Protein 5C9F (pdb70)

Secondary structure (DSSP, 8-state):
-EEEEEEEEEEEEEPPTTS--EEEEEETTEEEEEEE-TT--SEEE-HHHHHHTT--TTTS---EEEEETTEEEEEEEEEEEEEEESEEEEEEEEEEESS--SSEEE-HHHHTTSSEEEEETTEEEEEEEEE-/-EEEEEEEEEEEEEPPTTS--EEEEEETTEEEEEEE-TT-SSEEE-HHHHHHTT--TTT---B---EEEEEEEEEEESEEEEEEEEEEESS--SSEEE-HHHHTTSSEEEE-SSEEEEEEEEE-/-EEEEEEEEEEEEEPPTTS--EEEEEETTEEEEEEE-TT-SSEEE-HHHHHHTT--TTT----EE--SSSSS-EEEEEEEEEEEESEEEEEEEEEE-SS--SSEEE-HHHHTTSSEEEEETTEEEEEEEEE-/-EEEEEEEEEEEEEPPTTS--EEEEEETTEEEEEEE-TT-SSEEE-HHHHHHTT--TTTS--B----EEEEEEEEEEESEEEEEEEEEEESS--SSEEE-HHHHTTSSEEEEETTEEEEEEEEE--

Organism: Rickettsia conorii (strain ATCC VR-613 / Malish 7) (NCBI:txid272944)

CATH classification: 2.40.70.10

Sequence (514 aa):
MYKWSTEVGEIIIARNRDGHFYINAFVNNVKIKFMVDTGASDIALTKEDAQKLGFDLTKLKYTRTYLTANGENKAAPITLNSVVIGKEFKNIKGHVGLGDLDISLLGMSLLERFKGFRIDKDLLILNYAAALMYKWSTEVGEIIIARNRDGHFYINAFVNNVKIKFMVDTGASDIALTKEDAQKLLGFDLLTKLKYTRNKAAPITLNSVVIGKEFKNIKGHVGLGDLDISLLGMSLLERFKGFRIDKDLLILNYAAALMYKWSTEVGEIIIARNRDGHFYINAFVNNVKIKFMVDTGASDIALTKEDAQKLGFDLTKLKYTRTYLTANGENKAAPITLNSVVIGKEFKNIKGHVGLGDLDISLLGMSLLERFKGFRIDKDLLILNYAAALMYKWSTEVGEIIIARNNRDGHFYINAFVNNVKIIKFMVDTGASDIALTKEDAQKLLGFDLTKLKYTRTNKAAPITLNSVVIGKEFKNIKGHVGLGDLDISLLGMSLLERFKGFRIDKDLLILNYAAALE

Nearest PDB structures (foldseek):
  5c9f-assembly1_B  TM=1.008E+00  e=4.333E-25  Rickettsia conorii
  5c9f-assembly1_D  TM=9.828E-01  e=2.143E-23  Rickettsia conorii
  5c9f-assembly1_C  TM=9.920E-01  e=4.624E-23  Rickettsia conorii
  5c9b-assembly1_B  TM=9.629E-01  e=4.671E-21  Rickettsia conorii
  5c9b-assembly1_C  TM=9.470E-01  e=3.962E-21  Rickettsia conorii

Radius of gyration: 28.92 Å; Cα contacts (8 Å, |Δi|>4): 1247; chains: 4; bounding box: 81×63×63 Å

Foldseek 3Di:
DDDWDKDKDKDKFFADPVRWTWAWKQFVNRTFIATEDQPDAFKEAEPVVCVVVVHDVVPFDQPDWDQDPVGIFTWGKDWTQWIDDPHIDGRGIYIYTPHPDDGMHHYDNVQVVFPDWDDDDRMTMTIHMGID/DDDWDKDKDKDKFFADPVRWTKAWKQFVNRTFIATEDQPDAFKEDEPVVCVVVVDDPVPFDQDDVTWGKDWTQWIDDPHIDGGTIYTYHPPGDPGIYHYDNVQVVFPDWDCDPSMTMTIHMGID/DDDWDKDKDKDKFFADPVRWTKDWKQFVNRTFIAIEDQPDAFKEAAPVVCVVVVDDQVPFDFDAFDDPDPDQGGWGKDWTQWIDDPHIDGGGIYTYGDHPDPGMYHYDNVQVPFPDWDDDPRMTMTIHMGID/DDDWDKDKDKDKFFADPVRWTWDWKQFCNRTFIAIEDQPDAFKEDEPVVCVVNPDDVVPFDWDVVVTKGKDWTQWIDDPHIDGGTIYIYDPDGDPGMYHYDNVQVPFPDWDDDPGMTMGIHMGIDD

B-factor: mean 50.87, std 22.2, range [16.82, 189.25]

Solvent-accessible surface area: 26733 Å² total; per-residue (Å²): 118,21,102,34,6,0,38,7,2,6,6,4,6,63,88,64,251,80,34,82,9,35,1,42,0,100,0,49,139,45,115,2,106,0,34,15,44,76,76,20,63,8,2,8,0,13,83,128,20,0,103,110,25,65,50,66,33,124,163,33,154,42,89,100,49,46,148,79,111,125,28,127,44,90,2,1,59,14,75,0,93,18,0,50,6,21,48,90,10,115,94,5,125,0,18,0,16,102,50,83,58,150,40,0,23,0,0,49,52,2,0,120,130,12,58,5,58,131,71,40,178,86,14,0,1,0,5,2,4,20,55,174,123,26,108,37,8,3,34,8,3,5,1,3,7,53,82,62,248,77,37,80,10,34,1,48,0,102,0,42,139,49,121,3,111,0,40,14,45,78,76,19,70,22,1,5,0,14,67,111,16,0,101,112,26,66,56,66,49,125,163,27,149,66,59,233,178,99,16,0,70,15,77,0,94,18,0,48,3,17,49,91,10,117,95,7,140,1,51,0,15,74,49,144,56,139,53,0,25,0,0,45,52,3,0,117,134,11,64,6,58,120,68,68,84,84,5,0,0,0,6,3,5,18,47,136,119,21,102,29,4,4,33,11,2,4,7,4,8,64,113,62,232,79,42,74,18,39,0,42,0,101,0,45,140,48,122,2,109,0,36,13,44,80,75,18,60,5,1,6,0,9,75,108,14,0,105,112,26,66,52,68,31,125,164,33,153,62,86,64,90,57,67,153,58,148,70,87,32,81,0,0,51,12,73,0,94,18,0,49,5,21,47,89,10,114,92,4,127,0,12,0,3,52,38,104,53,146,40,0,29,0,0,47,48,2,0,122,125,10,68,5,46,122,70,56,169,72,13,0,0,0,4,2,3,18,49,169,123,17,103,42,8,2,28,8,3,4,5,1,6,43,83,62,234,79,36,79,8,35,1,41,0,102,0,44,140,44,125,3,108,0,34,13,46,76,75,19,72,23,1,8,1,17,66,114,19,0,101,114,24,64,49,66,32,124,164,32,161,40,86,204,151,156,115,18,0,80,12,75,0,94,17,0,50,4,21,50,90,12,116,94,6,139,0,54,0,22,87,41,140,57,137,43,0,25,0,0,46,51,2,0,118,132,11,68,8,59,134,64,40,143,81,13,0,0,0,1,1,2,16,47,70,227

Structure (mmCIF, N/CA/C/O backbone):
data_5C9F
#
_entry.id   5C9F
#
_cell.length_a   50.102
_cell.length_b   94.153
_cell.length_c   118.636
_cell.angle_alpha   90.00
_cell.angle_beta   90.00
_cell.angle_gamma   90.00
#
_symmetry.space_group_name_H-M   'P 21 21 21'
#
loop_
_entity.id
_entity.type
_entity.pdbx_description
1 polymer 'ApRick protease'
2 non-polymer 'CHLORIDE ION'
3 non-polymer 'SODIUM ION'
4 water water
#
loop_
_atom_site.group_PDB
_atom_site.id
_atom_site.type_symbol
_atom_site.label_atom_id
_atom_site.label_alt_id
_atom_site.label_comp_id
_atom_site.label_asym_id
_atom_site.label_entity_id
_atom_site.label_seq_id
_atom_site.pdbx_PDB_ins_code
_atom_site.Cartn_x
_atom_site.Cartn_y
_atom_site.Cartn_z
_atom_site.occupancy
_atom_site.B_iso_or_equiv
_atom_site.auth_seq_id
_atom_site.auth_comp_id
_atom_site.auth_asym_id
_atom_site.auth_atom_id
_atom_site.pdbx_PDB_model_num
ATOM 1 N N . MET A 1 1 ? 3.208 24.740 26.247 1.00 73.42 104 MET A N 1
ATOM 2 C CA . MET A 1 1 ? 2.976 23.439 25.586 1.00 66.62 104 MET A CA 1
ATOM 3 C C . MET A 1 1 ? 4.259 22.795 25.121 1.00 58.11 104 MET A C 1
ATOM 4 O O . MET A 1 1 ? 5.108 23.444 24.523 1.00 71.38 104 MET A O 1
ATOM 9 N N . TYR A 1 2 ? 4.311 21.478 25.254 1.00 59.36 105 TYR A N 1
ATOM 10 C CA . TYR A 1 2 ? 5.249 20.697 24.528 1.00 56.28 105 TYR A CA 1
ATOM 11 C C . TYR A 1 2 ? 4.512 19.896 23.466 1.00 48.23 105 TYR A C 1
ATOM 12 O O . TYR A 1 2 ? 3.480 19.291 23.702 1.00 48.55 105 TYR A O 1
ATOM 21 N N . LYS A 1 3 ? 5.112 19.848 22.290 1.00 53.03 106 LYS A N 1
ATOM 22 C CA . LYS A 1 3 ? 4.619 19.036 21.191 1.00 50.90 106 LYS A CA 1
ATOM 23 C C . LYS A 1 3 ? 5.778 18.307 20.538 1.00 56.08 106 LYS A C 1
ATOM 24 O O . LYS A 1 3 ? 6.827 18.887 20.261 1.00 58.13 106 LYS A O 1
ATOM 30 N N . TRP A 1 4 ? 5.566 17.034 20.255 1.00 47.64 107 TRP A N 1
ATOM 31 C CA . TRP A 1 4 ? 6.572 16.235 19.628 1.00 52.64 107 TRP A CA 1
ATOM 32 C C . TRP A 1 4 ? 5.850 15.242 18.732 1.00 47.72 107 TRP A C 1
ATOM 33 O O . TRP A 1 4 ? 4.780 14.769 19.066 1.00 52.88 107 TRP A O 1
ATOM 44 N N . SER A 1 5 ? 6.369 15.001 17.546 1.00 42.53 108 SER A N 1
ATOM 45 C CA . SER A 1 5 ? 5.783 13.956 16.700 1.00 43.70 108 SER A CA 1
ATOM 46 C C . SER A 1 5 ? 6.811 13.223 15.860 1.00 44.05 108 SER A C 1
ATOM 47 O O . SER A 1 5 ? 7.843 13.780 15.496 1.00 45.84 108 SER A O 1
ATOM 50 N N . THR A 1 6 ? 6.471 11.974 15.540 1.00 39.54 109 THR A N 1
ATOM 51 C CA . THR A 1 6 ? 7.279 11.066 14.727 1.00 50.19 109 THR A CA 1
ATOM 52 C C . THR A 1 6 ? 6.440 10.558 13.556 1.00 41.54 109 THR A C 1
ATOM 53 O O . THR A 1 6 ? 5.286 10.115 13.762 1.00 44.00 109 THR A O 1
ATOM 57 N N . GLU A 1 7 ? 7.002 10.546 12.367 1.00 43.60 110 GLU A N 1
ATOM 58 C CA . GLU A 1 7 ? 6.410 9.821 11.238 1.00 37.41 110 GLU A CA 1
ATOM 59 C C . GLU A 1 7 ? 6.872 8.351 11.224 1.00 46.74 110 GLU A C 1
ATOM 60 O O . GLU A 1 7 ? 8.076 8.085 11.141 1.00 42.32 110 GLU A O 1
ATOM 66 N N . VAL A 1 8 ? 5.932 7.404 11.337 1.00 32.74 111 VAL A N 1
ATOM 67 C CA . VAL A 1 8 ? 6.235 5.951 11.352 1.00 38.49 111 VAL A CA 1
ATOM 68 C C . VAL A 1 8 ? 5.693 5.437 10.048 1.00 30.85 111 VAL A C 1
ATOM 69 O O . VAL A 1 8 ? 4.512 5.607 9.742 1.00 37.41 111 VAL A O 1
ATOM 73 N N . GLY A 1 9 ? 6.560 4.876 9.246 1.00 37.63 112 GLY A N 1
ATOM 74 C CA . GLY A 1 9 ? 6.181 4.562 7.859 1.00 50.88 112 GLY A CA 1
ATOM 75 C C . GLY A 1 9 ? 6.668 3.212 7.390 1.00 50.70 112 GLY A C 1
ATOM 76 O O . GLY A 1 9 ? 7.504 2.590 8.056 1.00 28.46 112 GLY A O 1
ATOM 77 N N . GLU A 1 10 ? 6.078 2.737 6.291 1.00 40.45 113 GLU A N 1
ATOM 78 C CA . GLU A 1 10 ? 6.486 1.517 5.662 1.00 37.94 113 GLU A CA 1
ATOM 79 C C . GLU A 1 10 ? 6.527 1.658 4.151 1.00 35.18 113 GLU A C 1
ATOM 80 O O . GLU A 1 10 ? 5.728 2.411 3.555 1.00 38.29 113 GLU A O 1
ATOM 86 N N . ILE A 1 11 ? 7.473 0.938 3.552 1.00 35.80 114 ILE A N 1
ATOM 87 C CA . ILE A 1 11 ? 7.553 0.777 2.117 1.00 29.21 114 ILE A CA 1
ATOM 88 C C . ILE A 1 11 ? 7.492 -0.718 1.833 1.00 35.97 114 ILE A C 1
ATOM 89 O O . ILE A 1 11 ? 8.226 -1.493 2.414 1.00 32.77 114 ILE A O 1
ATOM 94 N N . ILE A 1 12 ? 6.633 -1.091 0.892 1.00 28.11 115 ILE A N 1
ATOM 95 C CA . ILE A 1 12 ? 6.474 -2.482 0.484 1.00 29.57 115 ILE A CA 1
ATOM 96 C C . ILE A 1 12 ? 6.723 -2.580 -1.013 1.00 35.99 115 ILE A C 1
ATOM 97 O O . ILE A 1 12 ? 6.176 -1.798 -1.802 1.00 31.34 115 ILE A O 1
ATOM 102 N N . ILE A 1 13 ? 7.608 -3.487 -1.389 1.00 34.20 116 ILE A N 1
ATOM 103 C CA . ILE A 1 13 ? 8.042 -3.633 -2.764 1.00 30.73 116 ILE A CA 1
ATOM 104 C C . ILE A 1 13 ? 7.873 -5.052 -3.182 1.00 28.41 116 ILE A C 1
ATOM 105 O O . ILE A 1 13 ? 8.355 -5.956 -2.481 1.00 34.88 116 ILE A O 1
ATOM 110 N N . ALA A 1 14 ? 7.219 -5.255 -4.341 1.00 33.08 117 ALA A N 1
ATOM 111 C CA . ALA A 1 14 ? 7.027 -6.591 -4.863 1.00 37.83 117 ALA A CA 1
ATOM 112 C C . ALA A 1 14 ? 8.251 -6.983 -5.698 1.00 34.66 117 ALA A C 1
ATOM 113 O O . ALA A 1 14 ? 8.820 -6.167 -6.417 1.00 32.82 117 ALA A O 1
ATOM 115 N N . ARG A 1 15 ? 8.656 -8.238 -5.568 1.00 32.87 118 ARG A N 1
ATOM 116 C CA . ARG A 1 15 ? 9.785 -8.749 -6.291 1.00 30.73 118 ARG A CA 1
ATOM 117 C C . ARG A 1 15 ? 9.490 -8.613 -7.807 1.00 34.43 118 ARG A C 1
ATOM 118 O O . ARG A 1 15 ? 8.426 -8.851 -8.214 1.00 32.11 118 ARG A O 1
ATOM 126 N N . ASN A 1 16 ? 10.458 -8.138 -8.566 1.00 30.13 119 ASN A N 1
ATOM 127 C CA . ASN A 1 16 ? 10.338 -8.049 -9.992 1.00 36.09 119 ASN A CA 1
ATOM 128 C C . ASN A 1 16 ? 10.297 -9.494 -10.571 1.00 33.74 119 ASN A C 1
ATOM 129 O O . ASN A 1 16 ? 10.830 -10.410 -9.972 1.00 28.71 119 ASN A O 1
ATOM 134 N N . ARG A 1 17 ? 9.681 -9.668 -11.733 1.00 37.24 120 ARG A N 1
ATOM 135 C CA . ARG A 1 17 ? 9.618 -11.001 -12.379 1.00 37.51 120 ARG A CA 1
ATOM 136 C C . ARG A 1 17 ? 11.035 -11.501 -12.677 1.00 39.71 120 ARG A C 1
ATOM 137 O O . ARG A 1 17 ? 11.243 -12.717 -12.773 1.00 40.38 120 ARG A O 1
ATOM 145 N N . ASP A 1 18 ? 12.006 -10.591 -12.762 1.00 36.78 121 ASP A N 1
ATOM 146 C CA . ASP A 1 18 ? 13.413 -10.990 -12.967 1.00 34.02 121 ASP A CA 1
ATOM 147 C C . ASP A 1 18 ? 14.119 -11.520 -11.677 1.00 41.35 121 ASP A C 1
ATOM 148 O O . ASP A 1 18 ? 15.275 -11.868 -11.718 1.00 39.87 121 ASP A O 1
ATOM 153 N N . GLY A 1 19 ? 13.392 -11.620 -10.575 1.00 30.10 122 GLY A N 1
ATOM 154 C CA . GLY A 1 19 ? 13.893 -12.183 -9.324 1.00 34.88 122 GLY A CA 1
ATOM 155 C C . GLY A 1 19 ? 14.482 -11.189 -8.341 1.00 39.30 122 GLY A C 1
ATOM 156 O O . GLY A 1 19 ? 14.753 -11.574 -7.209 1.00 35.41 122 GLY A O 1
ATOM 157 N N . HIS A 1 20 ? 14.626 -9.915 -8.750 1.00 32.69 123 HIS A N 1
ATOM 158 C CA . HIS A 1 20 ? 15.241 -8.864 -7.931 1.00 30.71 123 HIS A CA 1
ATOM 159 C C . HIS A 1 20 ? 14.237 -7.860 -7.383 1.00 34.11 123 HIS A C 1
ATOM 160 O O . HIS A 1 20 ? 13.127 -7.773 -7.849 1.00 30.37 123 HIS A O 1
ATOM 167 N N . PHE A 1 21 ? 14.614 -7.206 -6.284 1.00 26.79 124 PHE A N 1
ATOM 168 C CA . PHE A 1 21 ? 13.869 -6.119 -5.776 1.00 26.42 124 PHE A CA 1
ATOM 169 C C . PHE A 1 21 ? 14.520 -4.822 -6.210 1.00 27.10 124 PHE A C 1
ATOM 170 O O . PHE A 1 21 ? 15.777 -4.672 -6.125 1.00 28.88 124 PHE A O 1
ATOM 178 N N . TYR A 1 22 ? 13.698 -3.885 -6.684 1.00 30.32 125 TYR A N 1
ATOM 179 C CA . TYR A 1 22 ? 14.183 -2.570 -7.030 1.00 23.79 125 TYR A CA 1
ATOM 180 C C . TYR A 1 22 ? 13.503 -1.527 -6.179 1.00 36.25 125 TYR A C 1
ATOM 181 O O . TYR A 1 22 ? 12.335 -1.658 -5.842 1.00 29.07 125 TYR A O 1
ATOM 190 N N . ILE A 1 23 ? 14.240 -0.452 -5.891 1.00 29.84 126 ILE A N 1
ATOM 191 C CA . ILE A 1 23 ? 13.713 0.667 -5.111 1.00 29.24 126 ILE A CA 1
ATOM 192 C C . ILE A 1 23 ? 14.199 1.988 -5.697 1.00 26.09 126 ILE A C 1
ATOM 193 O O . ILE A 1 23 ? 15.361 2.119 -6.038 1.00 26.93 126 ILE A O 1
ATOM 198 N N . ASN A 1 24 ? 13.275 2.914 -5.842 1.00 25.42 127 ASN A N 1
ATOM 199 C CA . ASN A 1 24 ? 13.560 4.274 -6.305 1.00 31.05 127 ASN A CA 1
ATOM 200 C C . ASN A 1 24 ? 13.817 5.129 -5.069 1.00 32.87 127 ASN A C 1
ATOM 201 O O . ASN A 1 24 ? 13.085 5.063 -4.084 1.00 41.87 127 ASN A O 1
ATOM 206 N N . ALA A 1 25 ? 14.941 5.798 -5.077 1.00 30.83 128 ALA A N 1
ATOM 207 C CA . ALA A 1 25 ? 15.287 6.680 -4.017 1.00 35.89 128 ALA A CA 1
ATOM 208 C C . ALA A 1 25 ? 15.514 8.054 -4.622 1.00 32.98 128 ALA A C 1
ATOM 209 O O . ALA A 1 25 ? 15.889 8.166 -5.774 1.00 35.64 128 ALA A O 1
ATOM 211 N N . PHE A 1 26 ? 15.407 9.079 -3.807 1.00 28.30 129 PHE A N 1
ATOM 212 C CA . PHE A 1 26 ? 15.827 10.387 -4.179 1.00 26.35 129 PHE A CA 1
ATOM 213 C C . PHE A 1 26 ? 17.151 10.709 -3.525 1.00 31.91 129 PHE A C 1
ATOM 214 O O . PHE A 1 26 ? 17.267 10.775 -2.299 1.00 31.69 129 PHE A O 1
ATOM 222 N N . VAL A 1 27 ? 18.169 10.825 -4.367 1.00 31.08 130 VAL A N 1
ATOM 223 C CA . VAL A 1 27 ? 19.583 11.043 -3.911 1.00 26.61 130 VAL A CA 1
ATOM 224 C C . VAL A 1 27 ? 19.915 12.474 -4.313 1.00 31.32 130 VAL A C 1
ATOM 225 O O . VAL A 1 27 ? 19.909 12.795 -5.504 1.00 29.23 130 VAL A O 1
ATOM 229 N N . ASN A 1 28 ? 20.144 13.332 -3.304 1.00 29.53 131 ASN A N 1
ATOM 230 C CA . ASN A 1 28 ? 20.375 14.748 -3.521 1.00 44.88 131 ASN A CA 1
ATOM 231 C C . ASN A 1 28 ? 19.317 15.323 -4.458 1.00 35.27 131 ASN A C 1
ATOM 232 O O . ASN A 1 28 ? 19.629 15.963 -5.450 1.00 33.08 131 ASN A O 1
ATOM 237 N N . ASN A 1 29 ? 18.068 14.987 -4.173 1.00 33.28 132 ASN A N 1
ATOM 238 C CA . ASN A 1 29 ? 16.925 15.513 -4.927 1.00 38.98 132 ASN A CA 1
ATOM 239 C C . ASN A 1 29 ? 16.699 14.820 -6.283 1.00 36.36 132 ASN A C 1
ATOM 240 O O . ASN A 1 29 ? 15.832 15.211 -6.987 1.00 31.42 132 ASN A O 1
ATOM 245 N N . VAL A 1 30 ? 17.460 13.789 -6.648 1.00 32.27 133 VAL A N 1
ATOM 246 C CA . VAL A 1 30 ? 17.365 13.142 -7.955 1.00 27.95 133 VAL A CA 1
ATOM 247 C C . VAL A 1 30 ? 16.898 11.695 -7.801 1.00 34.68 133 VAL A C 1
ATOM 248 O O . VAL A 1 30 ? 17.467 10.923 -7.046 1.00 32.54 133 VAL A O 1
ATOM 252 N N . LYS A 1 31 ? 15.904 11.326 -8.576 1.00 29.77 134 LYS A N 1
ATOM 253 C CA . LYS A 1 31 ? 15.400 9.969 -8.551 1.00 33.14 134 LYS A CA 1
ATOM 254 C C . LYS A 1 31 ? 16.416 9.022 -9.124 1.00 36.79 134 LYS A C 1
ATOM 255 O O . LYS A 1 31 ? 16.875 9.208 -10.279 1.00 32.14 134 LYS A O 1
ATOM 261 N N . ILE A 1 32 ? 16.794 8.008 -8.331 1.00 28.29 135 ILE A N 1
ATOM 262 C CA . ILE A 1 32 ? 17.727 6.985 -8.789 1.00 34.10 135 ILE A CA 1
ATOM 263 C C . ILE A 1 32 ? 17.067 5.652 -8.526 1.00 39.77 135 ILE A C 1
ATOM 264 O O . ILE A 1 32 ? 16.512 5.435 -7.465 1.00 29.05 135 ILE A O 1
ATOM 269 N N . LYS A 1 33 ? 17.197 4.732 -9.475 1.00 36.00 136 LYS A N 1
ATOM 270 C CA . LYS A 1 33 ? 16.722 3.379 -9.331 1.00 34.62 136 LYS A CA 1
ATOM 271 C C . LYS A 1 33 ? 17.832 2.473 -8.852 1.00 36.51 136 LYS A C 1
ATOM 272 O O . LYS A 1 33 ? 18.884 2.395 -9.451 1.00 35.21 136 LYS A O 1
ATOM 278 N N . PHE A 1 34 ? 17.601 1.805 -7.733 1.00 32.17 137 PHE A N 1
ATOM 279 C CA . PHE A 1 34 ? 18.556 0.852 -7.176 1.00 29.36 137 PHE A CA 1
ATOM 280 C C . PHE A 1 34 ? 18.023 -0.539 -7.215 1.00 29.55 137 PHE A C 1
ATOM 281 O O . PHE A 1 34 ? 16.802 -0.760 -7.068 1.00 32.75 137 PHE A O 1
ATOM 289 N N . MET A 1 35 ? 18.917 -1.492 -7.424 1.00 27.38 138 MET A N 1
ATOM 290 C CA . MET A 1 35 ? 18.646 -2.876 -7.136 1.00 34.07 138 MET A CA 1
ATOM 291 C C . MET A 1 35 ? 19.117 -3.171 -5.712 1.00 30.82 138 MET A C 1
ATOM 292 O O . MET A 1 35 ? 20.228 -2.795 -5.338 1.00 31.46 138 MET A O 1
ATOM 297 N N . VAL A 1 36 ? 18.263 -3.805 -4.922 1.00 28.42 139 VAL A N 1
ATOM 298 C CA . VAL A 1 36 ? 18.656 -4.279 -3.570 1.00 31.24 139 VAL A CA 1
ATOM 299 C C . VAL A 1 36 ? 19.624 -5.478 -3.679 1.00 44.65 139 VAL A C 1
ATOM 300 O O . VAL A 1 36 ? 19.389 -6.399 -4.457 1.00 32.06 139 VAL A O 1
ATOM 304 N N . ASP A 1 37 ? 20.762 -5.386 -2.992 1.00 32.93 140 ASP A N 1
ATOM 305 C CA . ASP A 1 37 ? 21.802 -6.443 -2.986 1.00 31.95 140 ASP A CA 1
ATOM 306 C C . ASP A 1 37 ? 22.297 -6.620 -1.562 1.00 40.69 140 ASP A C 1
ATOM 307 O O . ASP A 1 37 ? 23.030 -5.757 -1.060 1.00 33.38 140 ASP A O 1
ATOM 312 N N . THR A 1 38 ? 21.807 -7.661 -0.871 1.00 33.64 141 THR A N 1
ATOM 313 C CA . THR A 1 38 ? 22.177 -7.995 0.527 1.00 39.88 141 THR A CA 1
ATOM 314 C C . THR A 1 38 ? 23.649 -8.440 0.635 1.00 34.61 141 THR A C 1
ATOM 315 O O . THR A 1 38 ? 24.182 -8.405 1.708 1.00 39.56 141 THR A O 1
ATOM 319 N N . GLY A 1 39 ? 24.246 -8.809 -0.499 1.00 30.05 142 GLY A N 1
ATOM 320 C CA . GLY A 1 39 ? 25.647 -9.068 -0.684 1.00 35.91 142 GLY A CA 1
ATOM 321 C C . GLY A 1 39 ? 26.524 -7.888 -1.049 1.00 36.20 142 GLY A C 1
ATOM 322 O O . GLY A 1 39 ? 27.686 -8.086 -1.300 1.00 36.06 142 GLY A O 1
ATOM 323 N N . ALA A 1 40 ? 25.966 -6.673 -1.080 1.00 34.79 143 ALA A N 1
ATOM 324 C CA . ALA A 1 40 ? 26.725 -5.407 -1.064 1.00 38.19 143 ALA A CA 1
ATOM 325 C C . ALA A 1 40 ? 26.777 -4.722 0.314 1.00 40.46 143 ALA A C 1
ATOM 326 O O . ALA A 1 40 ? 25.889 -4.891 1.156 1.00 33.55 143 ALA A O 1
ATOM 328 N N . SER A 1 41 ? 27.788 -3.881 0.516 1.00 30.35 144 SER A N 1
ATOM 329 C CA . SER A 1 41 ? 27.885 -3.131 1.752 1.00 28.31 144 SER A CA 1
ATOM 330 C C . SER A 1 41 ? 27.396 -1.707 1.486 1.00 33.42 144 SER A C 1
ATOM 331 O O . SER A 1 41 ? 26.224 -1.386 1.741 1.00 33.85 144 SER A O 1
ATOM 334 N N . ASP A 1 42 ? 28.291 -0.859 0.968 1.00 32.72 145 ASP A N 1
ATOM 335 C CA . ASP A 1 42 ? 27.930 0.549 0.669 1.00 32.09 145 ASP A CA 1
ATOM 336 C C . ASP A 1 42 ? 27.234 0.590 -0.658 1.00 31.35 145 ASP A C 1
ATOM 337 O O . ASP A 1 42 ? 27.130 -0.455 -1.379 1.00 34.40 145 ASP A O 1
ATOM 342 N N . ILE A 1 43 ? 26.645 1.738 -0.961 1.00 23.95 146 ILE A N 1
ATOM 343 C CA . ILE A 1 43 ? 25.994 1.917 -2.253 1.00 28.50 146 ILE A CA 1
ATOM 344 C C . ILE A 1 43 ? 26.993 1.855 -3.377 1.00 37.96 146 ILE A C 1
ATOM 345 O O . ILE A 1 43 ? 28.116 2.435 -3.284 1.00 30.73 146 ILE A O 1
ATOM 350 N N . ALA A 1 44 ? 26.613 1.154 -4.426 1.00 28.17 147 ALA A N 1
ATOM 351 C CA . ALA A 1 44 ? 27.422 1.131 -5.647 1.00 30.52 147 ALA A CA 1
ATOM 352 C C . ALA A 1 44 ? 26.692 1.871 -6.763 1.00 30.63 147 ALA A C 1
ATOM 353 O O . ALA A 1 44 ? 25.623 1.472 -7.181 1.00 29.63 147 ALA A O 1
ATOM 355 N N . LEU A 1 45 ? 27.242 2.980 -7.215 1.00 30.26 148 LEU A N 1
ATOM 356 C CA . LEU A 1 45 ? 26.602 3.758 -8.252 1.00 30.12 148 LEU A CA 1
ATOM 357 C C . LEU A 1 45 ? 27.204 3.448 -9.619 1.00 38.83 148 LEU A C 1
ATOM 358 O O . LEU A 1 45 ? 28.418 3.392 -9.767 1.00 35.84 148 LEU A O 1
ATOM 363 N N . THR A 1 46 ? 26.361 3.360 -10.627 1.00 33.62 149 THR A N 1
ATOM 364 C CA . THR A 1 46 ? 26.863 3.278 -11.976 1.00 46.20 149 THR A CA 1
ATOM 365 C C . THR A 1 46 ? 27.544 4.577 -12.304 1.00 35.09 149 THR A C 1
ATOM 366 O O . THR A 1 46 ? 27.246 5.634 -11.748 1.00 27.60 149 THR A O 1
ATOM 370 N N . LYS A 1 47 ? 28.453 4.521 -13.261 1.00 33.77 150 LYS A N 1
ATOM 371 C CA . LYS A 1 47 ? 29.034 5.767 -13.788 1.00 37.91 150 LYS A CA 1
ATOM 372 C C . LYS A 1 47 ? 27.972 6.754 -14.276 1.00 31.18 150 LYS A C 1
ATOM 373 O O . LYS A 1 47 ? 28.026 8.014 -13.987 1.00 36.35 150 LYS A O 1
ATOM 379 N N . GLU A 1 48 ? 26.960 6.265 -14.982 1.00 38.80 151 GLU A N 1
ATOM 380 C CA . GLU A 1 48 ? 25.907 7.173 -15.464 1.00 36.23 151 GLU A CA 1
ATOM 381 C C . GLU A 1 48 ? 25.110 7.843 -14.303 1.00 39.23 151 GLU A C 1
ATOM 382 O O . GLU A 1 48 ? 24.809 9.036 -14.359 1.00 41.50 151 GLU A O 1
ATOM 388 N N . ASP A 1 49 ? 24.722 7.086 -13.278 1.00 45.78 152 ASP A N 1
ATOM 389 C CA . ASP A 1 49 ? 24.056 7.693 -12.088 1.00 35.25 152 ASP A CA 1
ATOM 390 C C . ASP A 1 49 ? 24.976 8.691 -11.367 1.00 39.91 152 ASP A C 1
ATOM 391 O O . ASP A 1 49 ? 24.516 9.749 -10.936 1.00 34.56 152 ASP A O 1
ATOM 396 N N . ALA A 1 50 ? 26.272 8.374 -11.257 1.00 37.86 153 ALA A N 1
ATOM 397 C CA . ALA A 1 50 ? 27.201 9.311 -10.642 1.00 34.38 153 ALA A CA 1
ATOM 398 C C . ALA A 1 50 ? 27.217 10.618 -11.417 1.00 32.27 153 ALA A C 1
ATOM 399 O O . ALA A 1 50 ? 27.161 11.710 -10.818 1.00 33.10 153 ALA A O 1
ATOM 401 N N . GLN A 1 51 ? 27.216 10.515 -12.752 1.00 30.72 154 GLN A N 1
ATOM 402 C CA . GLN A 1 51 ? 27.183 11.725 -13.591 1.00 34.89 154 GLN A CA 1
ATOM 403 C C . GLN A 1 51 ? 25.838 12.480 -13.473 1.00 32.75 154 GLN A C 1
ATOM 404 O O . GLN A 1 51 ? 25.844 13.696 -13.359 1.00 36.85 154 GLN A O 1
ATOM 410 N N . LYS A 1 52 ? 24.718 11.782 -13.422 1.00 34.57 155 LYS A N 1
ATOM 411 C CA . LYS A 1 52 ? 23.425 12.440 -13.076 1.00 46.48 155 LYS A CA 1
ATOM 412 C C . LYS A 1 52 ? 23.465 13.225 -11.768 1.00 38.15 155 LYS A C 1
ATOM 413 O O . LYS A 1 52 ? 22.797 14.238 -11.647 1.00 37.00 155 LYS A O 1
ATOM 419 N N . LEU A 1 53 ? 24.254 12.734 -10.805 1.00 34.86 156 LEU A N 1
ATOM 420 C CA . LEU A 1 53 ? 24.344 13.376 -9.515 1.00 35.17 156 LEU A CA 1
ATOM 421 C C . LEU A 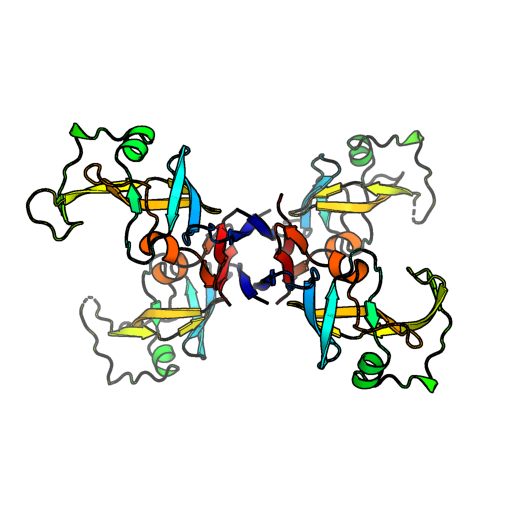1 53 ? 25.433 14.461 -9.502 1.00 33.28 156 LEU A C 1
ATOM 422 O O . LEU A 1 53 ? 25.696 15.077 -8.459 1.00 38.15 156 LEU A O 1
ATOM 427 N N . GLY A 1 54 ? 26.028 14.729 -10.650 1.00 33.53 157 GLY A N 1
ATOM 428 C CA . GLY A 1 54 ? 26.982 15.855 -10.796 1.00 38.81 157 GLY A CA 1
ATOM 429 C C . GLY A 1 54 ? 28.402 15.488 -10.418 1.00 50.98 157 GLY A C 1
ATOM 430 O O . GLY A 1 54 ? 29.221 16.368 -10.297 1.00 41.20 157 GLY A O 1
ATOM 431 N N . PHE A 1 55 ? 28.703 14.203 -10.230 1.00 37.59 158 PHE A N 1
ATOM 432 C CA . PHE A 1 55 ? 30.075 13.804 -9.988 1.00 46.78 158 PHE A CA 1
ATOM 433 C C . PHE A 1 55 ? 30.890 13.906 -11.291 1.00 40.69 158 PHE A C 1
ATOM 434 O O . PHE A 1 55 ? 30.405 13.603 -12.361 1.00 46.76 158 PHE A O 1
ATOM 442 N N . ASP A 1 56 ? 32.083 14.471 -11.194 1.00 41.48 159 ASP A N 1
ATOM 443 C CA . ASP A 1 56 ? 32.993 14.578 -12.341 1.00 42.87 159 ASP A CA 1
ATOM 444 C C . ASP A 1 56 ? 33.888 13.398 -12.259 1.00 39.87 159 ASP A C 1
ATOM 445 O O . ASP A 1 56 ? 34.776 13.336 -11.379 1.00 40.35 159 ASP A O 1
ATOM 450 N N . LEU A 1 57 ? 33.672 12.445 -13.160 1.00 41.74 160 LEU A N 1
ATOM 451 C CA . LEU A 1 57 ? 34.333 11.137 -13.017 1.00 35.70 160 LEU A CA 1
ATOM 452 C C . LEU A 1 57 ? 35.850 11.288 -13.172 1.00 41.34 160 LEU A C 1
ATOM 453 O O . LEU A 1 57 ? 36.579 10.527 -12.578 1.00 36.03 160 LEU A O 1
ATOM 458 N N . THR A 1 58 ? 36.305 12.298 -13.902 1.00 39.93 161 THR A N 1
ATOM 459 C CA . THR A 1 58 ? 37.753 12.529 -14.039 1.00 41.76 161 THR A CA 1
ATOM 460 C C . THR A 1 58 ? 38.424 13.063 -12.760 1.00 49.58 161 THR A C 1
ATOM 461 O O . THR A 1 58 ? 39.633 12.929 -12.622 1.00 50.53 161 THR A O 1
ATOM 465 N N . LYS A 1 59 ? 37.668 13.690 -11.855 1.00 49.57 162 LYS A N 1
ATOM 466 C CA . LYS A 1 59 ? 38.215 14.230 -10.594 1.00 56.00 162 LYS A CA 1
ATOM 467 C C . LYS A 1 59 ? 38.221 13.201 -9.490 1.00 48.82 162 LYS A C 1
ATOM 468 O O . LYS A 1 59 ? 38.941 13.344 -8.511 1.00 62.26 162 LYS A O 1
ATOM 474 N N . LEU A 1 60 ? 37.377 12.194 -9.605 1.00 50.67 163 LEU A N 1
ATOM 475 C CA . LEU A 1 60 ? 37.289 11.163 -8.568 1.00 40.79 163 LEU A CA 1
ATOM 476 C C . LEU A 1 60 ? 38.616 10.430 -8.565 1.00 42.44 163 LEU A C 1
ATOM 477 O O . LEU A 1 60 ? 39.228 10.244 -9.602 1.00 39.70 163 LEU A O 1
ATOM 482 N N . LYS A 1 61 ? 39.071 10.043 -7.405 1.00 38.28 164 LYS A N 1
ATOM 483 C CA . LYS A 1 61 ? 40.264 9.216 -7.338 1.00 53.30 164 LYS A CA 1
ATOM 484 C C . LYS A 1 61 ? 39.794 7.782 -7.020 1.00 41.24 164 LYS A C 1
ATOM 485 O O . LYS A 1 61 ? 39.091 7.547 -6.046 1.00 39.18 164 LYS A O 1
ATOM 491 N N . TYR A 1 62 ? 40.194 6.858 -7.875 1.00 32.08 165 TYR A N 1
ATOM 492 C CA . TYR A 1 62 ? 39.773 5.460 -7.801 1.00 35.66 165 TYR A CA 1
ATOM 493 C C . TYR A 1 62 ? 40.765 4.733 -6.926 1.00 39.44 165 TYR A C 1
ATOM 494 O O . TYR A 1 62 ? 41.570 3.942 -7.371 1.00 42.83 165 TYR A O 1
ATOM 503 N N . THR A 1 63 ? 40.670 5.000 -5.633 1.00 54.18 166 THR A N 1
ATOM 504 C CA . THR A 1 63 ? 41.626 4.467 -4.679 1.00 54.05 166 THR A CA 1
ATOM 505 C C . THR A 1 63 ? 41.196 3.150 -4.051 1.00 58.01 166 THR A C 1
ATOM 506 O O . THR A 1 63 ? 42.004 2.501 -3.398 1.00 50.42 166 THR A O 1
ATOM 510 N N . ARG A 1 64 ? 39.931 2.773 -4.220 1.00 39.73 167 ARG A N 1
ATOM 511 C CA . ARG A 1 64 ? 39.378 1.598 -3.543 1.00 42.93 167 ARG A CA 1
ATOM 512 C C . ARG A 1 64 ? 39.286 0.406 -4.496 1.00 40.97 167 ARG A C 1
ATOM 513 O O . ARG A 1 64 ? 39.237 0.566 -5.706 1.00 44.64 167 ARG A O 1
ATOM 521 N N . THR A 1 65 ? 39.311 -0.786 -3.917 1.00 42.52 168 THR A N 1
ATOM 522 C CA . THR A 1 65 ? 39.169 -2.017 -4.646 1.00 39.43 168 THR A CA 1
ATOM 523 C C . THR A 1 65 ? 38.084 -2.888 -4.023 1.00 39.96 168 THR A C 1
ATOM 524 O O . THR A 1 65 ? 38.128 -3.245 -2.856 1.00 42.47 168 THR A O 1
ATOM 528 N N . TYR A 1 66 ? 37.099 -3.236 -4.832 1.00 35.66 169 TYR A N 1
ATOM 529 C CA . TYR A 1 66 ? 36.025 -4.113 -4.409 1.00 41.48 169 TYR A CA 1
ATOM 530 C C . TYR A 1 66 ? 36.285 -5.493 -4.985 1.00 46.71 169 TYR A C 1
ATOM 531 O O . TYR A 1 66 ? 36.844 -5.616 -6.073 1.00 39.40 169 TYR A O 1
ATOM 540 N N . LEU A 1 67 ? 36.014 -6.517 -4.175 1.00 35.77 170 LEU A N 1
ATOM 541 C CA . LEU A 1 67 ? 36.160 -7.939 -4.538 1.00 42.53 170 LEU A CA 1
ATOM 542 C C . LEU A 1 67 ? 34.784 -8.450 -4.941 1.00 49.59 170 LEU A C 1
ATOM 543 O O . LEU A 1 67 ? 33.952 -8.726 -4.076 1.00 54.35 170 LEU A O 1
ATOM 548 N N . THR A 1 68 ? 34.514 -8.512 -6.252 1.00 68.87 171 THR A N 1
ATOM 549 C CA . THR A 1 68 ? 33.170 -8.821 -6.776 1.00 67.98 171 THR A CA 1
ATOM 550 C C . THR A 1 68 ? 33.072 -10.263 -7.258 1.00 67.90 171 THR A C 1
ATOM 551 O O . THR A 1 68 ? 33.970 -11.076 -7.024 1.00 61.73 171 THR A O 1
ATOM 555 N N . ALA A 1 69 ? 31.966 -10.563 -7.940 1.00 121.77 172 ALA A N 1
ATOM 556 C CA . ALA A 1 69 ? 31.734 -11.866 -8.557 1.00 125.83 172 ALA A CA 1
ATOM 557 C C . ALA A 1 69 ? 32.716 -12.087 -9.723 1.00 107.70 172 ALA A C 1
ATOM 558 O O . ALA A 1 69 ? 33.299 -13.176 -9.856 1.00 81.39 172 ALA A O 1
ATOM 560 N N . ASN A 1 70 ? 32.924 -11.035 -10.524 1.00 119.82 173 ASN A N 1
ATOM 561 C CA . ASN A 1 70 ? 33.976 -10.999 -11.556 1.00 106.94 173 ASN A CA 1
ATOM 562 C C . ASN A 1 70 ? 35.362 -10.712 -10.967 1.00 111.87 173 ASN A C 1
ATOM 563 O O . ASN A 1 70 ? 36.325 -10.496 -11.705 1.00 91.29 173 ASN A O 1
ATOM 568 N N . GLY A 1 71 ? 35.459 -10.732 -9.639 1.00 130.98 174 GLY A N 1
ATOM 569 C CA . GLY A 1 71 ? 36.687 -10.377 -8.929 1.00 98.92 174 GLY A CA 1
ATOM 570 C C . GLY A 1 71 ? 36.940 -8.881 -8.802 1.00 72.58 174 GLY A C 1
ATOM 571 O O . GLY A 1 71 ? 35.996 -8.069 -8.841 1.00 54.64 174 GLY A O 1
ATOM 572 N N . GLU A 1 72 ? 38.224 -8.540 -8.669 1.00 54.04 175 GLU A N 1
ATOM 573 C CA . GLU A 1 72 ? 38.674 -7.220 -8.216 1.00 39.93 175 GLU A CA 1
ATOM 574 C C . GLU A 1 72 ? 38.329 -6.088 -9.143 1.00 41.29 175 GLU A C 1
ATOM 575 O O . GLU A 1 72 ? 38.823 -6.076 -10.285 1.00 39.55 175 GLU A O 1
ATOM 581 N N . ASN A 1 73 ? 37.564 -5.116 -8.667 1.00 38.89 176 ASN A N 1
ATOM 582 C CA . ASN A 1 73 ? 37.348 -3.880 -9.457 1.00 45.73 176 ASN A CA 1
ATOM 583 C C . ASN A 1 73 ? 37.754 -2.640 -8.731 1.00 39.99 176 ASN A C 1
ATOM 584 O O . ASN A 1 73 ? 37.540 -2.520 -7.529 1.00 33.03 176 ASN A O 1
ATOM 589 N N . LYS A 1 74 ? 38.223 -1.663 -9.477 1.00 33.70 177 LYS A N 1
ATOM 590 C CA . LYS A 1 74 ? 38.563 -0.352 -8.891 1.00 38.14 177 LYS A CA 1
ATOM 591 C C . LYS A 1 74 ? 37.303 0.528 -8.718 1.00 40.18 177 LYS A C 1
ATOM 592 O O . LYS A 1 74 ? 36.389 0.510 -9.548 1.00 39.77 177 LYS A O 1
ATOM 598 N N . ALA A 1 75 ? 37.280 1.305 -7.648 1.00 30.19 178 ALA A N 1
ATOM 599 C CA . ALA A 1 75 ? 36.225 2.265 -7.385 1.00 37.12 178 ALA A CA 1
ATOM 600 C C . ALA A 1 75 ? 36.691 3.535 -6.661 1.00 37.47 178 ALA A C 1
ATOM 601 O O . ALA A 1 75 ? 37.697 3.527 -5.926 1.00 34.60 178 ALA A O 1
ATOM 603 N N . ALA A 1 76 ? 35.954 4.619 -6.861 1.00 36.83 179 ALA A N 1
ATOM 604 C CA . ALA A 1 76 ? 36.172 5.879 -6.150 1.00 32.85 179 ALA A CA 1
ATOM 605 C C . ALA A 1 76 ? 35.134 5.980 -5.059 1.00 35.07 179 ALA A C 1
ATOM 606 O O . ALA A 1 76 ? 33.922 5.874 -5.321 1.00 31.75 179 ALA A O 1
ATOM 608 N N . PRO A 1 77 ? 35.575 6.194 -3.819 1.00 42.17 180 PRO A N 1
ATOM 609 C CA . PRO A 1 77 ? 34.626 6.387 -2.730 1.00 34.72 180 PRO A CA 1
ATOM 610 C C . PRO A 1 77 ? 33.964 7.742 -2.820 1.00 37.69 180 PRO A C 1
ATOM 611 O O . PRO A 1 77 ? 34.607 8.681 -3.220 1.00 32.68 180 PRO A O 1
ATOM 615 N N . ILE A 1 78 ? 32.675 7.817 -2.475 1.00 33.61 181 ILE A N 1
ATOM 616 C CA . ILE A 1 78 ? 31.930 9.058 -2.436 1.00 32.51 181 ILE A CA 1
ATOM 617 C C . ILE A 1 78 ? 31.061 9.052 -1.204 1.00 28.76 181 ILE A C 1
ATOM 618 O O . ILE A 1 78 ? 30.829 8.012 -0.601 1.00 36.55 181 ILE A O 1
ATOM 623 N N . THR A 1 79 ? 30.531 10.220 -0.882 1.00 37.02 182 THR A N 1
ATOM 624 C CA . THR A 1 79 ? 29.509 10.374 0.158 1.00 38.40 182 THR A CA 1
ATOM 625 C C . THR A 1 79 ? 28.282 11.084 -0.409 1.00 35.95 182 THR A C 1
ATOM 626 O O . THR A 1 79 ? 28.409 12.051 -1.113 1.00 35.40 182 THR A O 1
ATOM 630 N N . LEU A 1 80 ? 27.111 10.507 -0.169 1.00 32.98 183 LEU A N 1
ATOM 631 C CA . LEU A 1 80 ? 25.881 11.034 -0.693 1.00 29.28 183 LEU A CA 1
ATOM 632 C C . LEU A 1 80 ? 25.229 11.878 0.415 1.00 34.30 183 LEU A C 1
ATOM 633 O O . LEU A 1 80 ? 24.872 11.387 1.469 1.00 32.53 183 LEU A O 1
ATOM 638 N N . ASN A 1 81 ? 25.107 13.162 0.164 1.00 38.64 184 ASN A N 1
ATOM 639 C CA . ASN A 1 81 ? 24.596 14.082 1.170 1.00 36.98 184 ASN A CA 1
ATOM 640 C C . ASN A 1 81 ? 23.228 13.661 1.661 1.00 39.57 184 ASN A C 1
ATOM 641 O O . ASN A 1 81 ? 22.986 13.653 2.858 1.00 36.93 184 ASN A O 1
ATOM 646 N N . SER A 1 82 ? 22.347 13.307 0.743 1.00 34.55 185 SER A N 1
ATOM 647 C CA . SER A 1 82 ? 20.982 12.967 1.102 1.00 42.13 185 SER A CA 1
ATOM 648 C C . SER A 1 82 ? 20.424 11.822 0.253 1.00 32.19 185 SER A C 1
ATOM 649 O O . SER A 1 82 ? 20.583 11.807 -0.966 1.00 35.93 185 SER A O 1
ATOM 652 N N . VAL A 1 83 ? 19.906 10.819 0.933 1.00 30.67 186 VAL A N 1
ATOM 653 C CA . VAL A 1 83 ? 19.255 9.657 0.316 1.00 33.64 186 VAL A CA 1
ATOM 654 C C . VAL A 1 83 ? 17.899 9.504 0.997 1.00 33.61 186 VAL A C 1
ATOM 655 O O . VAL A 1 83 ? 17.841 9.221 2.198 1.00 35.44 186 VAL A O 1
ATOM 659 N N . VAL A 1 84 ? 16.826 9.718 0.237 1.00 29.12 187 VAL A N 1
ATOM 660 C CA . VAL A 1 84 ? 15.488 9.633 0.765 1.00 30.79 187 VAL A CA 1
ATOM 661 C C . VAL A 1 84 ? 14.846 8.362 0.200 1.00 28.48 187 VAL A C 1
ATOM 662 O O . VAL A 1 84 ? 14.656 8.238 -1.033 1.00 30.97 187 VAL A O 1
ATOM 666 N N . ILE A 1 85 ? 14.505 7.476 1.113 1.00 27.17 188 ILE A N 1
ATOM 667 C CA . ILE A 1 85 ? 13.664 6.300 0.846 1.00 27.47 188 ILE A CA 1
ATOM 668 C C . ILE A 1 85 ? 12.689 6.228 2.058 1.00 32.86 188 ILE A C 1
ATOM 669 O O . ILE A 1 85 ? 13.008 5.629 3.089 1.00 41.10 188 ILE A O 1
ATOM 674 N N . GLY A 1 86 ? 11.542 6.871 1.947 1.00 34.61 189 GLY A N 1
ATOM 675 C CA . GLY A 1 86 ? 10.656 7.072 3.091 1.00 44.95 189 GLY A CA 1
ATOM 676 C C . GLY A 1 86 ? 11.219 8.152 3.994 1.00 42.63 189 GLY A C 1
ATOM 677 O O . GLY A 1 86 ? 10.729 9.281 4.013 1.00 48.24 189 GLY A O 1
ATOM 678 N N . LYS A 1 87 ? 12.261 7.830 4.738 1.00 42.56 190 LYS A N 1
ATOM 679 C CA . LYS A 1 87 ? 12.930 8.889 5.492 1.00 44.18 190 LYS A CA 1
ATOM 680 C C . LYS A 1 87 ? 14.212 9.299 4.806 1.00 47.10 190 LYS A C 1
ATOM 681 O O . LYS A 1 87 ? 14.733 8.584 3.919 1.00 38.80 190 LYS A O 1
ATOM 687 N N . GLU A 1 88 ? 14.735 10.436 5.272 1.00 41.62 191 GLU A N 1
ATOM 688 C CA . GLU A 1 88 ? 15.950 11.001 4.741 1.00 40.16 191 GLU A CA 1
ATOM 689 C C . GLU A 1 88 ? 17.126 10.466 5.509 1.00 37.73 191 GLU A C 1
ATOM 690 O O . GLU A 1 88 ? 17.178 10.588 6.698 1.00 42.25 191 GLU A O 1
ATOM 696 N N . PHE A 1 89 ? 18.085 9.861 4.812 1.00 32.84 192 PHE A N 1
ATOM 697 C CA . PHE A 1 89 ? 19.331 9.455 5.419 1.00 35.81 192 PHE A CA 1
ATOM 698 C C . PHE A 1 89 ? 20.415 10.405 4.934 1.00 40.59 192 PHE A C 1
ATOM 699 O O . PHE A 1 89 ? 20.386 10.874 3.792 1.00 45.45 192 PHE A O 1
ATOM 707 N N . LYS A 1 90 ? 21.376 10.709 5.809 1.00 37.11 193 LYS A N 1
ATOM 708 C CA . LYS A 1 90 ? 22.380 11.711 5.534 1.00 40.03 193 LYS A CA 1
ATOM 709 C C . LYS A 1 90 ? 23.766 11.108 5.471 1.00 47.42 193 LYS A C 1
ATOM 710 O O . LYS A 1 90 ? 24.073 10.180 6.196 1.00 39.59 193 LYS A O 1
ATOM 716 N N . ASN A 1 91 ? 24.573 11.652 4.566 1.00 46.83 194 ASN A N 1
ATOM 717 C CA . ASN A 1 91 ? 25.984 11.294 4.392 1.00 42.80 194 ASN A CA 1
ATOM 718 C C . ASN A 1 91 ? 26.206 9.809 4.315 1.00 43.97 194 ASN A C 1
ATOM 719 O O . ASN A 1 91 ? 26.863 9.234 5.138 1.00 38.19 194 ASN A O 1
ATOM 724 N N . ILE A 1 92 ? 25.621 9.211 3.292 1.00 31.99 195 ILE A N 1
ATOM 725 C CA . ILE A 1 92 ? 25.597 7.817 3.078 1.00 32.13 195 ILE A CA 1
ATOM 726 C C . ILE A 1 92 ? 26.767 7.471 2.174 1.00 32.50 195 ILE A C 1
ATOM 727 O O . ILE A 1 92 ? 27.039 8.105 1.148 1.00 31.20 195 ILE A O 1
ATOM 732 N N . LYS A 1 93 ? 27.472 6.430 2.578 1.00 30.19 196 LYS A N 1
ATOM 733 C CA . LYS A 1 93 ? 28.693 6.002 1.868 1.00 40.48 196 LYS A CA 1
ATOM 734 C C . LYS A 1 93 ? 28.327 5.326 0.575 1.00 37.22 196 LYS A C 1
ATOM 735 O O . LYS A 1 93 ? 27.422 4.477 0.520 1.00 35.86 196 LYS A O 1
ATOM 741 N N . GLY A 1 94 ? 29.144 5.585 -0.443 1.00 28.14 197 GLY A N 1
ATOM 742 C CA . GLY A 1 94 ? 29.021 4.874 -1.705 1.00 31.01 197 GLY A CA 1
ATOM 743 C C . GLY A 1 94 ? 30.322 4.857 -2.435 1.00 28.01 197 GLY A C 1
ATOM 744 O O . GLY A 1 94 ? 31.350 5.337 -1.943 1.00 27.78 197 GLY A O 1
ATOM 745 N N . HIS A 1 95 ? 30.312 4.277 -3.615 1.00 32.30 198 HIS A N 1
ATOM 746 C CA . HIS A 1 95 ? 31.459 4.325 -4.454 1.00 26.32 198 HIS A CA 1
ATOM 747 C C . HIS A 1 95 ? 30.993 4.202 -5.887 1.00 29.01 198 HIS A C 1
ATOM 748 O O . HIS A 1 95 ? 29.877 3.775 -6.153 1.00 33.54 198 HIS A O 1
ATOM 755 N N . VAL A 1 96 ? 31.830 4.662 -6.798 1.00 30.39 199 VAL A N 1
ATOM 756 C CA . VAL A 1 96 ? 31.557 4.503 -8.233 1.00 27.85 199 VAL A CA 1
ATOM 757 C C . VAL A 1 96 ? 32.629 3.700 -8.922 1.00 34.79 199 VAL A C 1
ATOM 758 O O . VAL A 1 96 ? 33.830 3.982 -8.775 1.00 32.53 199 VAL A O 1
ATOM 762 N N . GLY A 1 97 ? 32.182 2.675 -9.642 1.00 31.40 200 GLY A N 1
ATOM 763 C CA . GLY A 1 97 ? 33.061 1.801 -10.367 1.00 40.60 200 GLY A CA 1
ATOM 764 C C . GLY A 1 97 ? 33.460 2.428 -11.723 1.00 47.08 200 GLY A C 1
ATOM 765 O O . GLY A 1 97 ? 33.063 3.545 -12.053 1.00 47.82 200 GLY A O 1
ATOM 766 N N . LEU A 1 98 ? 34.260 1.703 -12.492 1.00 41.78 201 LEU A N 1
ATOM 767 C CA . LEU A 1 98 ? 34.775 2.148 -13.807 1.00 47.88 201 LEU A CA 1
ATOM 768 C C . LEU A 1 98 ? 33.902 1.654 -14.925 1.00 55.70 201 LEU A C 1
ATOM 769 O O . LEU A 1 98 ? 34.058 2.069 -16.067 1.00 43.57 201 LEU A O 1
ATOM 774 N N . GLY A 1 99 ? 32.986 0.747 -14.622 1.00 65.80 202 GLY A N 1
ATOM 775 C CA . GLY A 1 99 ? 32.061 0.358 -15.650 1.00 41.42 202 GLY A CA 1
ATOM 776 C C . GLY A 1 99 ? 31.468 -1.015 -15.557 1.00 47.57 202 GLY A C 1
ATOM 777 O O . GLY A 1 99 ? 30.650 -1.412 -16.403 1.00 42.66 202 GLY A O 1
ATOM 778 N N . ASP A 1 100 ? 31.819 -1.768 -14.525 1.00 43.47 203 ASP A N 1
ATOM 779 C CA . ASP A 1 100 ? 31.267 -3.129 -14.430 1.00 91.15 203 ASP A CA 1
ATOM 780 C C . ASP A 1 100 ? 29.755 -3.170 -14.159 1.00 59.96 203 ASP A C 1
ATOM 781 O O . ASP A 1 100 ? 29.251 -4.251 -14.016 1.00 72.50 203 ASP A O 1
ATOM 786 N N . LEU A 1 101 ? 29.025 -2.039 -14.185 1.00 87.46 204 LEU A N 1
ATOM 787 C CA . LEU A 1 101 ? 27.730 -1.978 -13.476 1.00 55.17 204 LEU A CA 1
ATOM 788 C C . LEU A 1 101 ? 26.467 -1.582 -14.271 1.00 47.18 204 LEU A C 1
ATOM 789 O O . LEU A 1 101 ? 26.260 -0.434 -14.667 1.00 52.28 204 LEU A O 1
ATOM 794 N N . ASP A 1 102 ? 25.534 -2.521 -14.393 1.00 66.99 205 ASP A N 1
ATOM 795 C CA . ASP A 1 102 ? 24.253 -2.251 -15.098 1.00 46.41 205 ASP A CA 1
ATOM 796 C C . ASP A 1 102 ? 23.254 -1.393 -14.342 1.00 59.54 205 ASP A C 1
ATOM 797 O O . ASP A 1 102 ? 22.570 -0.549 -14.911 1.00 52.59 205 ASP A O 1
ATOM 802 N N . ILE A 1 103 ? 23.175 -1.589 -13.037 1.00 41.33 206 ILE A N 1
ATOM 803 C CA . ILE A 1 103 ? 22.258 -0.788 -12.245 1.00 35.17 206 ILE A CA 1
ATOM 804 C C . ILE A 1 103 ? 22.860 -0.545 -10.880 1.00 35.20 206 ILE A C 1
ATOM 805 O O . ILE A 1 103 ? 23.581 -1.407 -10.318 1.00 35.76 206 ILE A O 1
ATOM 810 N N . SER A 1 104 ? 22.591 0.638 -10.327 1.00 30.52 207 SER A N 1
ATOM 811 C CA . SER A 1 104 ? 23.133 0.963 -9.053 1.00 31.43 207 SER A CA 1
ATOM 812 C C . SER A 1 104 ? 22.600 0.042 -7.992 1.00 34.82 207 SER A C 1
ATOM 813 O O . SER A 1 104 ? 21.462 -0.438 -8.107 1.00 36.48 207 SER A O 1
ATOM 816 N N . LEU A 1 105 ? 23.395 -0.172 -6.945 1.00 26.42 208 LEU A N 1
ATOM 817 C CA . LEU A 1 105 ? 23.098 -1.124 -5.913 1.00 29.90 208 LEU A CA 1
ATOM 818 C C . LEU A 1 105 ? 22.944 -0.446 -4.596 1.00 30.33 208 LEU A C 1
ATOM 819 O O . LEU A 1 105 ? 23.776 0.319 -4.181 1.00 28.95 208 LEU A O 1
ATOM 824 N N . LEU A 1 106 ? 21.928 -0.864 -3.877 1.00 28.56 209 LEU A N 1
ATOM 825 C CA . LEU A 1 106 ? 21.739 -0.471 -2.513 1.00 22.86 209 LEU A CA 1
ATOM 826 C C . LEU A 1 106 ? 22.071 -1.681 -1.673 1.00 32.69 209 LEU A C 1
ATOM 827 O O . LEU A 1 106 ? 21.501 -2.770 -1.846 1.00 32.89 209 LEU A O 1
ATOM 832 N N . GLY A 1 107 ? 22.919 -1.480 -0.689 1.00 30.74 210 GLY A N 1
ATOM 833 C CA . GLY A 1 107 ? 23.464 -2.614 0.082 1.00 30.03 210 GLY A CA 1
ATOM 834 C C . GLY A 1 107 ? 23.071 -2.554 1.536 1.00 33.49 210 GLY A C 1
ATOM 835 O O . GLY A 1 107 ? 22.215 -1.734 1.932 1.00 29.35 210 GLY A O 1
ATOM 836 N N . MET A 1 108 ? 23.695 -3.428 2.316 1.00 31.57 211 MET A N 1
ATOM 837 C CA . MET A 1 108 ? 23.331 -3.617 3.709 1.00 27.94 211 MET A CA 1
ATOM 838 C C . MET A 1 108 ? 23.665 -2.450 4.553 1.00 33.33 211 MET A C 1
ATOM 839 O O . MET A 1 108 ? 22.995 -2.244 5.581 1.00 29.37 211 MET A O 1
ATOM 844 N N . SER A 1 109 ? 24.718 -1.686 4.215 1.00 29.16 212 SER A N 1
ATOM 845 C CA . SER A 1 109 ? 25.039 -0.529 5.106 1.00 30.07 212 SER A CA 1
ATOM 846 C C . SER A 1 109 ? 23.879 0.484 5.196 1.00 35.91 212 SER A C 1
ATOM 847 O O . SER A 1 109 ? 23.552 0.944 6.274 1.00 34.44 212 SER A O 1
ATOM 850 N N . LEU A 1 110 ? 23.178 0.742 4.084 1.00 30.13 213 LEU A N 1
ATOM 851 C CA . LEU A 1 110 ? 21.991 1.601 4.151 1.00 24.19 213 LEU A CA 1
ATOM 852 C C . LEU A 1 110 ? 20.773 0.806 4.732 1.00 26.22 213 LEU A C 1
ATOM 853 O O . LEU A 1 110 ? 20.015 1.322 5.581 1.00 32.80 213 LEU A O 1
ATOM 858 N N . LEU A 1 111 ? 20.572 -0.422 4.268 1.00 28.84 214 LEU A N 1
ATOM 859 C CA . LEU A 1 111 ? 19.372 -1.179 4.628 1.00 29.20 214 LEU A CA 1
ATOM 860 C C . LEU A 1 111 ? 19.282 -1.457 6.131 1.00 42.88 214 LEU A C 1
ATOM 861 O O . LEU A 1 111 ? 18.182 -1.463 6.681 1.00 32.57 214 LEU A O 1
ATOM 866 N N . GLU A 1 112 ? 20.457 -1.641 6.762 1.00 33.07 215 GLU A N 1
ATOM 867 C CA . GLU A 1 112 ? 20.561 -1.860 8.189 1.00 38.95 215 GLU A CA 1
ATOM 868 C C . GLU A 1 112 ? 20.154 -0.697 9.001 1.00 33.92 215 GLU A C 1
ATOM 869 O O . GLU A 1 112 ? 19.869 -0.849 10.181 1.00 43.11 215 GLU A O 1
ATOM 875 N N . ARG A 1 113 ? 20.131 0.484 8.426 1.00 32.75 216 ARG A N 1
ATOM 876 C CA . ARG A 1 113 ? 19.734 1.644 9.177 1.00 34.88 216 ARG A CA 1
ATOM 877 C C . ARG A 1 113 ? 18.223 1.768 9.367 1.00 42.71 216 ARG A C 1
ATOM 878 O O . ARG A 1 113 ? 17.768 2.534 10.230 1.00 47.42 216 ARG A O 1
ATOM 886 N N . PHE A 1 114 ? 17.431 1.047 8.575 1.00 35.36 217 PHE A N 1
ATOM 887 C CA . PHE A 1 114 ? 15.967 1.069 8.780 1.00 36.78 217 PHE A CA 1
ATOM 888 C C . PHE A 1 114 ? 15.581 0.371 10.097 1.00 39.93 217 PHE A C 1
ATOM 889 O O . PHE A 1 114 ? 16.135 -0.697 10.425 1.00 38.62 217 PHE A O 1
ATOM 897 N N . LYS A 1 115 ? 14.538 0.875 10.748 1.00 39.69 218 LYS A N 1
ATOM 898 C CA . LYS A 1 115 ? 14.021 0.237 11.971 1.00 45.26 218 LYS A CA 1
ATOM 899 C C . LYS A 1 115 ? 13.679 -1.216 11.685 1.00 45.43 218 LYS A C 1
ATOM 900 O O . LYS A 1 115 ? 13.937 -2.085 12.503 1.00 44.08 218 LYS A O 1
ATOM 906 N N . GLY A 1 116 ? 13.103 -1.471 10.512 1.00 42.21 219 GLY A N 1
ATOM 907 C CA . GLY A 1 116 ? 12.750 -2.833 10.086 1.00 41.00 219 GLY A CA 1
ATOM 908 C C . GLY A 1 116 ? 13.108 -3.055 8.598 1.00 37.39 219 GLY A C 1
ATOM 909 O O . GLY A 1 116 ? 12.919 -2.167 7.795 1.00 29.65 219 GLY A O 1
ATOM 910 N N . PHE A 1 117 ? 13.614 -4.240 8.286 1.00 31.71 220 PHE A N 1
ATOM 911 C CA . PHE A 1 117 ? 13.909 -4.638 6.931 1.00 33.69 220 PHE A CA 1
ATOM 912 C C . PHE A 1 117 ? 13.635 -6.143 6.796 1.00 40.53 220 PHE A C 1
ATOM 913 O O . PHE A 1 117 ? 14.292 -6.951 7.439 1.00 39.26 220 PHE A O 1
ATOM 921 N N . ARG A 1 118 ? 12.646 -6.530 6.014 1.00 34.93 221 ARG A N 1
ATOM 922 C CA . ARG A 1 118 ? 12.321 -7.950 5.907 1.00 36.80 221 ARG A CA 1
ATOM 923 C C . ARG A 1 118 ? 11.984 -8.341 4.490 1.00 44.53 221 ARG A C 1
ATOM 924 O O . ARG A 1 118 ? 11.352 -7.590 3.759 1.00 36.63 221 ARG A O 1
ATOM 932 N N . ILE A 1 119 ? 12.423 -9.513 4.087 1.00 41.69 222 ILE A N 1
ATOM 933 C CA . ILE A 1 119 ? 12.086 -10.022 2.781 1.00 44.53 222 ILE A CA 1
ATOM 934 C C . ILE A 1 119 ? 11.294 -11.292 3.043 1.00 60.53 222 ILE A C 1
ATOM 935 O O . ILE A 1 119 ? 11.843 -12.212 3.580 1.00 58.00 222 ILE A O 1
ATOM 940 N N . ASP A 1 120 ? 10.050 -11.324 2.601 1.00 47.11 223 ASP A N 1
ATOM 941 C CA . ASP A 1 120 ? 9.085 -12.414 2.836 1.00 62.01 223 ASP A CA 1
ATOM 942 C C . ASP A 1 120 ? 8.215 -12.771 1.614 1.00 51.26 223 ASP A C 1
ATOM 943 O O . ASP A 1 120 ? 7.456 -11.910 1.169 1.00 48.55 223 ASP A O 1
ATOM 948 N N . LYS A 1 121 ? 8.278 -13.985 1.073 1.00 60.73 224 LYS A N 1
ATOM 949 C CA . LYS A 1 121 ? 7.333 -14.400 0.002 1.00 70.45 224 LYS A CA 1
ATOM 950 C C . LYS A 1 121 ? 7.130 -13.365 -1.154 1.00 64.87 224 LYS A C 1
ATOM 951 O O . LYS A 1 121 ? 5.992 -12.939 -1.430 1.00 49.33 224 LYS A O 1
ATOM 957 N N . ASP A 1 122 ? 8.220 -12.985 -1.823 1.00 43.42 225 ASP A N 1
ATOM 958 C CA . ASP A 1 122 ? 8.220 -12.050 -2.974 1.00 37.48 225 ASP A CA 1
ATOM 959 C C . ASP A 1 122 ? 7.926 -10.622 -2.577 1.00 33.97 225 ASP A C 1
ATOM 960 O O . ASP A 1 122 ? 7.606 -9.811 -3.436 1.00 37.11 225 ASP A O 1
ATOM 965 N N . LEU A 1 123 ? 8.061 -10.304 -1.284 1.00 27.69 226 LEU A N 1
ATOM 966 C CA . LEU A 1 123 ? 7.892 -8.909 -0.786 1.00 23.98 226 LEU A CA 1
ATOM 967 C C . LEU A 1 123 ? 9.047 -8.451 0.047 1.00 21.34 226 LEU A C 1
ATOM 968 O O . LEU A 1 123 ? 9.608 -9.209 0.845 1.00 33.07 226 LEU A O 1
ATOM 973 N N . LEU A 1 124 ? 9.419 -7.192 -0.157 1.00 20.29 227 LEU A N 1
ATOM 974 C CA . LEU A 1 124 ? 10.448 -6.548 0.658 1.00 18.85 227 LEU A CA 1
ATOM 975 C C . LEU A 1 124 ? 9.714 -5.479 1.434 1.00 20.61 227 LEU A C 1
ATOM 976 O O . LEU A 1 124 ? 9.011 -4.662 0.842 1.00 23.45 227 LEU A O 1
ATOM 981 N N . ILE A 1 125 ? 9.902 -5.463 2.747 1.00 26.77 228 ILE A N 1
ATOM 982 C CA . ILE A 1 125 ? 9.183 -4.549 3.619 1.00 24.63 228 ILE A CA 1
ATOM 983 C C . ILE A 1 125 ? 10.205 -3.750 4.437 1.00 24.54 228 ILE A C 1
ATOM 984 O O . ILE A 1 125 ? 11.047 -4.318 5.152 1.00 20.44 228 ILE A O 1
ATOM 989 N N . LEU A 1 126 ? 10.192 -2.440 4.234 1.00 22.23 229 LEU A N 1
ATOM 990 C CA . LEU A 1 126 ? 11.029 -1.513 5.016 1.00 22.34 229 LEU A CA 1
ATOM 991 C C . LEU A 1 126 ? 10.105 -0.721 5.959 1.00 25.00 229 LEU A C 1
ATOM 992 O O . LEU A 1 126 ? 9.139 -0.138 5.510 1.00 26.12 229 LEU A O 1
ATOM 997 N N . ASN A 1 127 ? 10.460 -0.683 7.239 1.00 30.97 230 ASN A N 1
ATOM 998 C CA . ASN A 1 127 ? 9.799 0.129 8.228 1.00 23.96 230 ASN A CA 1
ATOM 999 C C . ASN A 1 127 ? 10.780 1.163 8.761 1.00 26.94 230 ASN A C 1
ATOM 1000 O O . ASN A 1 127 ? 11.944 0.862 9.024 1.00 24.93 230 ASN A O 1
ATOM 1005 N N . TYR A 1 128 ? 10.307 2.388 8.944 1.00 24.00 231 TYR A N 1
ATOM 1006 C CA . TYR A 1 128 ? 11.132 3.485 9.438 1.00 28.33 231 TYR A CA 1
ATOM 1007 C C . TYR A 1 128 ? 10.387 4.362 10.409 1.00 34.47 231 TYR A C 1
ATOM 1008 O O . TYR A 1 128 ? 9.140 4.336 10.465 1.00 25.43 231 TYR A O 1
ATOM 1017 N N . ALA A 1 129 ? 11.151 5.134 11.164 1.00 35.98 232 ALA A N 1
ATOM 1018 C CA . ALA A 1 129 ? 10.600 6.190 12.000 1.00 32.20 232 ALA A CA 1
ATOM 1019 C C . ALA A 1 129 ? 11.495 7.421 11.912 1.00 42.97 232 ALA A C 1
ATOM 1020 O O . ALA A 1 129 ? 12.697 7.331 12.084 1.00 40.85 232 ALA A O 1
ATOM 1022 N N . ALA A 1 130 ? 10.903 8.564 11.624 1.00 38.61 233 ALA A N 1
ATOM 1023 C CA . ALA A 1 130 ? 11.623 9.815 11.448 1.00 44.82 233 ALA A CA 1
ATOM 1024 C C . ALA A 1 130 ? 11.046 10.847 12.407 1.00 45.55 233 ALA A C 1
ATOM 1025 O O . ALA A 1 130 ? 9.833 10.967 12.485 1.00 49.70 233 ALA A O 1
ATOM 1027 N N . ALA A 1 131 ? 11.888 11.576 13.139 1.00 77.20 234 ALA A N 1
ATOM 1028 C CA . ALA A 1 131 ? 11.413 12.695 13.991 1.00 61.18 234 ALA A CA 1
ATOM 1029 C C . ALA A 1 131 ? 10.757 13.778 13.126 1.00 75.23 234 ALA A C 1
ATOM 1030 O O . ALA A 1 131 ? 11.169 13.950 11.993 1.00 54.62 234 ALA A O 1
ATOM 1032 N N . LEU A 1 132 ? 9.731 14.455 13.665 1.00 78.71 235 LEU A N 1
ATOM 1033 C CA . LEU A 1 132 ? 8.854 15.428 12.950 1.00 75.63 235 LEU A CA 1
ATOM 1034 C C . LEU A 1 132 ? 8.154 14.770 11.744 1.00 73.08 235 LEU A C 1
ATOM 1035 O O . LEU A 1 132 ? 6.944 14.486 11.767 1.00 46.08 235 LEU A O 1
ATOM 1040 N N . MET B 1 1 ? 5.955 -0.153 -5.389 1.00 61.86 104 MET B N 1
ATOM 1041 C CA . MET B 1 1 ? 6.236 0.598 -4.167 1.00 49.44 104 MET B CA 1
ATOM 1042 C C . MET B 1 1 ? 4.866 0.960 -3.585 1.00 63.87 104 MET B C 1
ATOM 1043 O O . MET B 1 1 ? 4.162 1.767 -4.155 1.00 59.74 104 MET B O 1
ATOM 1048 N N . TYR B 1 2 ? 4.459 0.287 -2.510 1.00 51.16 105 TYR B N 1
ATOM 1049 C CA . TYR B 1 2 ? 3.336 0.753 -1.652 1.00 45.41 105 TYR B CA 1
ATOM 1050 C C . TYR B 1 2 ? 4.001 1.453 -0.487 1.00 42.96 105 TYR B C 1
ATOM 1051 O O . TYR B 1 2 ? 5.006 0.970 0.043 1.00 53.09 105 TYR B O 1
ATOM 1060 N N . LYS B 1 3 ? 3.513 2.616 -0.179 1.00 41.65 106 LYS B N 1
ATOM 1061 C CA . LYS B 1 3 ? 3.994 3.394 0.894 1.00 47.92 106 LYS B CA 1
ATOM 1062 C C . LYS B 1 3 ? 2.817 3.871 1.735 1.00 52.37 106 LYS B C 1
ATOM 1063 O O . LYS B 1 3 ? 1.807 4.334 1.238 1.00 50.19 106 LYS B O 1
ATOM 1069 N N . TRP B 1 4 ? 2.993 3.790 3.035 1.00 44.01 107 TRP B N 1
ATOM 1070 C CA . TRP B 1 4 ? 1.982 4.263 3.995 1.00 45.77 107 TRP B CA 1
ATOM 1071 C C . TRP B 1 4 ? 2.762 4.868 5.130 1.00 42.60 107 TRP B C 1
ATOM 1072 O O . TRP B 1 4 ? 3.806 4.337 5.531 1.00 44.41 107 TRP B O 1
ATOM 1083 N N . SER B 1 5 ? 2.245 5.920 5.728 1.00 39.06 108 SER B N 1
ATOM 1084 C CA . SER B 1 5 ? 2.802 6.382 6.985 1.00 46.19 108 SER B CA 1
ATOM 1085 C C . SER B 1 5 ? 1.767 6.969 7.955 1.00 56.94 108 SER B C 1
ATOM 1086 O O . SER B 1 5 ? 0.725 7.440 7.536 1.00 44.04 108 SER B O 1
ATOM 1089 N N . THR B 1 6 ? 2.100 6.893 9.243 1.00 47.25 109 THR B N 1
ATOM 1090 C CA . THR B 1 6 ? 1.302 7.417 10.350 1.00 50.66 109 THR B CA 1
ATOM 1091 C C . THR B 1 6 ? 2.168 8.408 11.131 1.00 61.25 109 THR B C 1
ATOM 1092 O O . THR B 1 6 ? 3.298 8.105 11.501 1.00 46.22 109 THR B O 1
ATOM 1096 N N . GLU B 1 7 ? 1.632 9.574 11.426 1.00 44.25 110 GLU B N 1
ATOM 1097 C CA . GLU B 1 7 ? 2.268 10.496 12.384 1.00 47.89 110 GLU B CA 1
ATOM 1098 C C . GLU B 1 7 ? 1.773 10.203 13.822 1.00 51.82 110 GLU B C 1
ATOM 1099 O O . GLU B 1 7 ? 0.581 10.229 14.081 1.00 52.11 110 GLU B O 1
ATOM 1105 N N . VAL B 1 8 ? 2.695 9.857 14.731 1.00 50.07 111 VAL B N 1
ATOM 1106 C CA . VAL B 1 8 ? 2.390 9.526 16.113 1.00 34.82 111 VAL B CA 1
ATOM 1107 C C . VAL B 1 8 ? 2.948 10.658 16.926 1.00 39.00 111 VAL B C 1
ATOM 1108 O O . VAL B 1 8 ? 4.144 10.937 16.885 1.00 34.21 111 VAL B O 1
ATOM 1112 N N . GLY B 1 9 ? 2.096 11.309 17.691 1.00 41.44 112 GLY B N 1
ATOM 1113 C CA . GLY B 1 9 ? 2.508 12.506 18.401 1.00 55.52 112 GLY B CA 1
ATOM 1114 C C . GLY B 1 9 ? 1.915 12.647 19.795 1.00 55.42 112 GLY B C 1
ATOM 1115 O O . GLY B 1 9 ? 1.055 11.852 20.207 1.00 36.30 112 GLY B O 1
ATOM 1116 N N . GLU B 1 10 ? 2.479 13.591 20.553 1.00 42.69 113 GLU B N 1
ATOM 1117 C CA . GLU B 1 10 ? 2.028 13.910 21.887 1.00 51.67 113 GLU B CA 1
ATOM 1118 C C . GLU B 1 10 ? 2.061 15.405 22.104 1.00 47.47 113 GLU B C 1
ATOM 1119 O O . GLU B 1 10 ? 2.971 16.097 21.626 1.00 41.51 113 GLU B O 1
ATOM 1125 N N . ILE B 1 11 ? 1.121 15.856 22.922 1.00 41.55 114 ILE B N 1
ATOM 1126 C CA . ILE B 1 11 ? 1.088 17.195 23.434 1.00 39.46 114 ILE B CA 1
ATOM 1127 C C . ILE B 1 11 ? 0.996 17.160 24.970 1.00 31.81 114 ILE B C 1
ATOM 1128 O O . ILE B 1 11 ? 0.223 16.389 25.536 1.00 43.34 114 ILE B O 1
ATOM 1133 N N . ILE B 1 12 ? 1.891 17.879 25.624 1.00 40.37 115 ILE B N 1
ATOM 1134 C CA . ILE B 1 12 ? 1.985 17.864 27.083 1.00 44.91 115 ILE B CA 1
ATOM 1135 C C . ILE B 1 12 ? 1.798 19.277 27.514 1.00 46.15 115 ILE B C 1
ATOM 1136 O O . ILE B 1 12 ? 2.509 20.166 27.029 1.00 43.83 115 ILE B O 1
ATOM 1141 N N . ILE B 1 13 ? 0.868 19.477 28.445 1.00 45.21 116 ILE B N 1
ATOM 1142 C CA . ILE B 1 13 ? 0.575 20.811 28.934 1.00 50.03 116 ILE B CA 1
ATOM 1143 C C . ILE B 1 13 ? 0.654 20.833 30.434 1.00 51.68 116 ILE B C 1
ATOM 1144 O O . ILE B 1 13 ? 0.066 19.986 31.103 1.00 44.21 116 ILE B O 1
ATOM 1149 N N . ALA B 1 14 ? 1.410 21.795 30.951 1.00 45.68 117 ALA B N 1
ATOM 1150 C CA . ALA B 1 14 ? 1.562 21.956 32.368 1.00 48.04 117 ALA B CA 1
ATOM 1151 C C . ALA B 1 14 ? 0.389 22.797 32.898 1.00 47.60 117 ALA B C 1
ATOM 1152 O O . ALA B 1 14 ? -0.025 23.772 32.266 1.00 51.23 117 ALA B O 1
ATOM 1154 N N . ARG B 1 15 ? -0.131 22.388 34.044 1.00 50.72 118 ARG B N 1
ATOM 1155 C CA . ARG B 1 15 ? -1.195 23.118 34.683 1.00 60.04 118 ARG B CA 1
ATOM 1156 C C . ARG B 1 15 ? -0.727 24.544 34.948 1.00 56.33 118 ARG B C 1
ATOM 1157 O O . ARG B 1 15 ? 0.374 24.773 35.367 1.00 54.54 118 ARG B O 1
ATOM 1165 N N . ASN B 1 16 ? -1.573 25.503 34.656 1.00 52.60 119 ASN B N 1
ATOM 1166 C CA . ASN B 1 16 ? -1.268 26.880 34.922 1.00 68.89 119 ASN B CA 1
ATOM 1167 C C . ASN B 1 16 ? -1.294 27.089 36.433 1.00 65.75 119 ASN B C 1
ATOM 1168 O O . ASN B 1 16 ? -2.001 26.382 37.142 1.00 84.67 119 ASN B O 1
ATOM 1173 N N . ARG B 1 17 ? -0.568 28.082 36.937 1.00 66.65 120 ARG B N 1
ATOM 1174 C CA . ARG B 1 17 ? -0.609 28.368 38.375 1.00 92.38 120 ARG B CA 1
ATOM 1175 C C . ARG B 1 17 ? -2.023 28.717 38.858 1.00 87.66 120 ARG B C 1
ATOM 1176 O O . ARG B 1 17 ? -2.330 28.560 40.038 1.00 78.71 120 ARG B O 1
ATOM 1184 N N . ASP B 1 18 ? -2.881 29.172 37.946 1.00 72.20 121 ASP B N 1
ATOM 1185 C CA . ASP B 1 18 ? -4.274 29.449 38.284 1.00 60.07 121 ASP B CA 1
ATOM 1186 C C . ASP B 1 18 ? -5.159 28.194 38.428 1.00 65.66 121 ASP B C 1
ATOM 1187 O O . ASP B 1 18 ? -6.366 28.301 38.651 1.00 78.13 121 ASP B O 1
ATOM 1192 N N . GLY B 1 19 ? -4.567 27.015 38.311 1.00 67.52 122 GLY B N 1
ATOM 1193 C CA . GLY B 1 19 ? -5.278 25.760 38.512 1.00 70.37 122 GLY B CA 1
ATOM 1194 C C . GLY B 1 19 ? -5.851 25.127 37.257 1.00 57.35 122 GLY B C 1
ATOM 1195 O O . GLY B 1 19 ? -6.276 23.963 37.300 1.00 67.06 122 GLY B O 1
ATOM 1196 N N . HIS B 1 20 ? -5.822 25.839 36.134 1.00 56.64 123 HIS B N 1
ATOM 1197 C CA . HIS B 1 20 ? -6.418 25.347 34.874 1.00 54.57 123 HIS B CA 1
ATOM 1198 C C . HIS B 1 20 ? -5.399 24.900 33.836 1.00 50.78 123 HIS B C 1
ATOM 1199 O O . HIS B 1 20 ? -4.242 25.286 33.898 1.00 56.75 123 HIS B O 1
ATOM 1206 N N . PHE B 1 21 ? -5.858 24.089 32.886 1.00 58.10 124 PHE B N 1
ATOM 1207 C CA . PHE B 1 21 ? -5.077 23.780 31.704 1.00 55.82 124 PHE B CA 1
ATOM 1208 C C . PHE B 1 21 ? -5.580 24.613 30.539 1.00 54.45 124 PHE B C 1
ATOM 1209 O O . PHE B 1 21 ? -6.794 24.682 30.278 1.00 45.99 124 PHE B O 1
ATOM 1217 N N . TYR B 1 22 ? -4.635 25.215 29.817 1.00 46.91 125 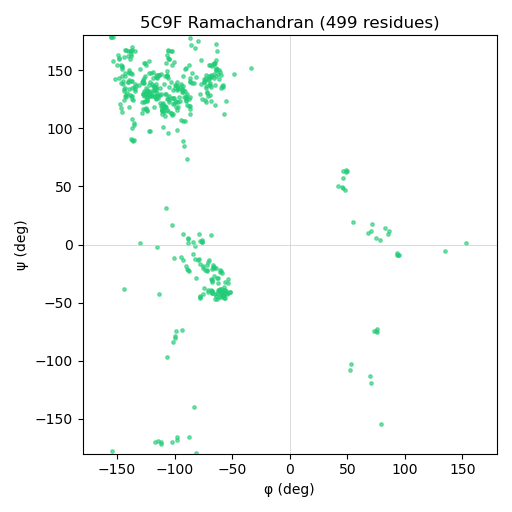TYR B N 1
ATOM 1218 C CA . TYR B 1 22 ? -4.918 25.905 28.572 1.00 45.72 125 TYR B CA 1
ATOM 1219 C C . TYR B 1 22 ? -4.243 25.215 27.372 1.00 40.70 125 TYR B C 1
ATOM 1220 O O . TYR B 1 22 ? -3.127 24.704 27.482 1.00 46.89 125 TYR B O 1
ATOM 1229 N N . ILE B 1 23 ? -4.933 25.197 26.234 1.00 43.09 126 ILE B N 1
ATOM 1230 C CA . ILE B 1 23 ? -4.414 24.606 24.975 1.00 44.39 126 ILE B CA 1
ATOM 1231 C C . ILE B 1 23 ? -4.670 25.519 23.794 1.00 38.07 126 ILE B C 1
ATOM 1232 O O . ILE B 1 23 ? -5.762 26.021 23.647 1.00 37.45 126 ILE B O 1
ATOM 1237 N N . ASN B 1 24 ? -3.649 25.735 22.999 1.00 38.37 127 ASN B N 1
ATOM 1238 C CA . ASN B 1 24 ? -3.763 26.444 21.758 1.00 39.76 127 ASN B CA 1
ATOM 1239 C C . ASN B 1 24 ? -4.154 25.443 20.661 1.00 47.52 127 ASN B C 1
ATOM 1240 O O . ASN B 1 24 ? -3.505 24.419 20.492 1.00 40.73 127 ASN B O 1
ATOM 1245 N N . ALA B 1 25 ? -5.212 25.740 19.931 1.00 37.10 128 ALA B N 1
ATOM 1246 C CA . ALA B 1 25 ? -5.621 24.953 18.780 1.00 28.83 128 ALA B CA 1
ATOM 1247 C C . ALA B 1 25 ? -5.729 25.849 17.562 1.00 38.56 128 ALA B C 1
ATOM 1248 O O . ALA B 1 25 ? -5.906 27.058 17.675 1.00 41.33 128 ALA B O 1
ATOM 1250 N N . PHE B 1 26 ? -5.575 25.267 16.388 1.00 27.92 129 PHE B N 1
ATOM 1251 C CA . PHE B 1 26 ? -5.810 25.995 15.148 1.00 31.16 129 PHE B CA 1
ATOM 1252 C C . PHE B 1 26 ? -7.172 25.592 14.627 1.00 34.84 129 PHE B C 1
ATOM 1253 O O . PHE B 1 26 ? -7.383 24.455 14.245 1.00 38.46 129 PHE B O 1
ATOM 1261 N N . VAL B 1 27 ? -8.085 26.555 14.659 1.00 27.17 130 VAL B N 1
ATOM 1262 C CA . VAL B 1 27 ? -9.446 26.372 14.212 1.00 27.57 130 VAL B CA 1
ATOM 1263 C C . VAL B 1 27 ? -9.596 27.081 12.893 1.00 36.94 130 VAL B C 1
ATOM 1264 O O . VAL B 1 27 ? -9.426 28.311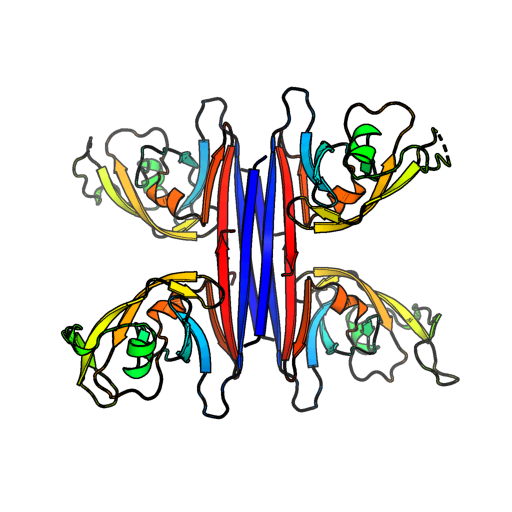 12.825 1.00 29.14 130 VAL B O 1
ATOM 1268 N N . ASN B 1 28 ? -9.841 26.307 11.837 1.00 29.52 131 ASN B N 1
ATOM 1269 C CA . ASN B 1 28 ? -9.876 26.839 10.463 1.00 31.93 131 ASN B CA 1
ATOM 1270 C C . ASN B 1 28 ? -8.677 27.783 10.228 1.00 33.41 131 ASN B C 1
ATOM 1271 O O . ASN B 1 28 ? -8.828 28.909 9.795 1.00 35.14 131 ASN B O 1
ATOM 1276 N N . ASN B 1 29 ? -7.506 27.303 10.591 1.00 28.37 132 ASN B N 1
ATOM 1277 C CA . ASN B 1 29 ? -6.239 27.992 10.417 1.00 29.84 132 ASN B CA 1
ATOM 1278 C C . ASN B 1 29 ? -5.969 29.127 11.379 1.00 34.69 132 ASN B C 1
ATOM 1279 O O . ASN B 1 29 ? -4.954 29.750 11.293 1.00 34.50 132 ASN B O 1
ATOM 1284 N N . VAL B 1 30 ? -6.823 29.336 12.349 1.00 36.48 133 VAL B N 1
ATOM 1285 C CA . VAL B 1 30 ? -6.645 30.457 13.277 1.00 27.17 133 VAL B CA 1
ATOM 1286 C C . VAL B 1 30 ? -6.318 29.924 14.647 1.00 37.34 133 VAL B C 1
ATOM 1287 O O . VAL B 1 30 ? -7.016 29.072 15.162 1.00 22.67 133 VAL B O 1
ATOM 1291 N N . LYS B 1 31 ? -5.262 30.444 15.232 1.00 37.33 134 LYS B N 1
ATOM 1292 C CA . LYS B 1 31 ? -4.828 29.997 16.539 1.00 44.58 134 LYS B CA 1
ATOM 1293 C C . LYS B 1 31 ? -5.806 30.549 17.563 1.00 39.02 134 LYS B C 1
ATOM 1294 O O . LYS B 1 31 ? -6.121 31.732 17.573 1.00 44.40 134 LYS B O 1
ATOM 1300 N N . ILE B 1 32 ? -6.372 29.656 18.353 1.00 39.68 135 ILE B N 1
ATOM 1301 C CA . ILE B 1 32 ? -7.378 30.027 19.368 1.00 37.39 135 ILE B CA 1
ATOM 1302 C C . ILE B 1 32 ? -6.857 29.408 20.659 1.00 40.83 135 ILE B C 1
ATOM 1303 O O . ILE B 1 32 ? -6.423 28.247 20.671 1.00 35.65 135 ILE B O 1
ATOM 1308 N N . LYS B 1 33 ? -6.981 30.135 21.754 1.00 41.23 136 LYS B N 1
ATOM 1309 C CA . LYS B 1 33 ? -6.604 29.631 23.069 1.00 42.70 136 LYS B CA 1
ATOM 1310 C C . LYS B 1 33 ? -7.824 29.138 23.821 1.00 39.84 136 LYS B C 1
ATOM 1311 O O . LYS B 1 33 ? -8.825 29.843 23.969 1.00 42.77 136 LYS B O 1
ATOM 1317 N N . PHE B 1 34 ? -7.775 27.883 24.221 1.00 40.03 137 PHE B N 1
ATOM 1318 C CA . PHE B 1 34 ? -8.874 27.268 24.943 1.00 28.36 137 PHE B CA 1
ATOM 1319 C C . PHE B 1 34 ? -8.479 26.967 26.376 1.00 42.28 137 PHE B C 1
ATOM 1320 O O . PHE B 1 34 ? -7.344 26.619 26.636 1.00 38.23 137 PHE B O 1
ATOM 1328 N N . MET B 1 35 ? -9.440 27.073 27.277 1.00 45.23 138 MET B N 1
ATOM 1329 C CA . MET B 1 35 ? -9.335 26.453 28.597 1.00 45.68 138 MET B CA 1
ATOM 1330 C C . MET B 1 35 ? -9.998 25.075 28.507 1.00 46.68 138 MET B C 1
ATOM 1331 O O . MET B 1 35 ? -11.074 24.906 27.926 1.00 46.05 138 MET B O 1
ATOM 1336 N N . VAL B 1 36 ? -9.320 24.076 29.023 1.00 39.92 139 VAL B N 1
ATOM 1337 C CA . VAL B 1 36 ? -9.874 22.718 29.121 1.00 52.33 139 VAL B CA 1
ATOM 1338 C C . VAL B 1 36 ? -10.944 22.710 30.191 1.00 60.61 139 VAL B C 1
ATOM 1339 O O . VAL B 1 36 ? -10.732 23.218 31.284 1.00 46.50 139 VAL B O 1
ATOM 1343 N N . ASP B 1 37 ? -12.102 22.162 29.860 1.00 50.01 140 ASP B N 1
ATOM 1344 C CA . ASP B 1 37 ? -13.196 22.039 30.829 1.00 42.60 140 ASP B CA 1
ATOM 1345 C C . ASP B 1 37 ? -13.745 20.625 30.657 1.00 62.76 140 ASP B C 1
ATOM 1346 O O . ASP B 1 37 ? -14.438 20.358 29.675 1.00 68.55 140 ASP B O 1
ATOM 1351 N N . THR B 1 38 ? -13.412 19.730 31.598 1.00 59.10 141 THR B N 1
ATOM 1352 C CA . THR B 1 38 ? -13.913 18.349 31.615 1.00 81.93 141 THR B CA 1
ATOM 1353 C C . THR B 1 38 ? -15.425 18.266 31.852 1.00 95.52 141 THR B C 1
ATOM 1354 O O . THR B 1 38 ? -16.029 17.238 31.552 1.00 87.36 141 THR B O 1
ATOM 1358 N N . GLY B 1 39 ? -16.014 19.330 32.402 1.00 80.85 142 GLY B N 1
ATOM 1359 C CA . GLY B 1 39 ? -17.462 19.464 32.527 1.00 71.15 142 GLY B CA 1
ATOM 1360 C C . GLY B 1 39 ? -18.176 19.892 31.260 1.00 83.21 142 GLY B C 1
ATOM 1361 O O . GLY B 1 39 ? -19.379 19.820 31.213 1.00 94.08 142 GLY B O 1
ATOM 1362 N N . ALA B 1 40 ? -17.452 20.345 30.233 1.00 84.43 143 ALA B N 1
ATOM 1363 C CA . ALA B 1 40 ? -18.053 20.700 28.940 1.00 54.89 143 ALA B CA 1
ATOM 1364 C C . ALA B 1 40 ? -18.090 19.497 28.007 1.00 64.26 143 ALA B C 1
ATOM 1365 O O . ALA B 1 40 ? -17.278 18.584 28.106 1.00 62.54 143 ALA B O 1
ATOM 1367 N N . SER B 1 41 ? -19.054 19.483 27.100 1.00 68.33 144 SER B N 1
ATOM 1368 C CA . SER B 1 41 ? -19.121 18.412 26.126 1.00 58.64 144 SER B CA 1
ATOM 1369 C C . SER B 1 41 ? -18.497 18.977 24.843 1.00 72.53 144 SER B C 1
ATOM 1370 O O . SER B 1 41 ? -17.341 18.693 24.560 1.00 69.98 144 SER B O 1
ATOM 1373 N N . ASP B 1 42 ? -19.261 19.782 24.104 1.00 57.18 145 ASP B N 1
ATOM 1374 C CA . ASP B 1 42 ? -18.817 20.391 22.846 1.00 52.81 145 ASP B CA 1
ATOM 1375 C C . ASP B 1 42 ? -17.945 21.616 23.176 1.00 48.60 145 ASP B C 1
ATOM 1376 O O . ASP B 1 42 ? -17.804 22.016 24.330 1.00 72.91 145 ASP B O 1
ATOM 1381 N N . ILE B 1 43 ? -17.380 22.223 22.146 1.00 42.86 146 ILE B N 1
ATOM 1382 C CA . ILE B 1 43 ? -16.631 23.468 22.294 1.00 35.88 146 ILE B CA 1
ATOM 1383 C C . ILE B 1 43 ? -17.544 24.658 22.559 1.00 43.60 146 ILE B C 1
ATOM 1384 O O . ILE B 1 43 ? -18.601 24.816 21.939 1.00 47.38 146 ILE B O 1
ATOM 1389 N N . ALA B 1 44 ? -17.130 25.488 23.497 1.00 43.88 147 ALA B N 1
ATOM 1390 C CA . ALA B 1 44 ? -17.810 26.750 23.715 1.00 42.46 147 ALA B CA 1
ATOM 1391 C C . ALA B 1 44 ? -16.880 27.886 23.226 1.00 29.13 147 ALA B C 1
ATOM 1392 O O . ALA B 1 44 ? -15.814 28.118 23.805 1.00 39.22 147 ALA B O 1
ATOM 1394 N N . LEU B 1 45 ? -17.262 28.599 22.174 1.00 31.78 148 LEU B N 1
ATOM 1395 C CA . LEU B 1 45 ? -16.502 29.783 21.684 1.00 30.47 148 LEU B CA 1
ATOM 1396 C C . LEU B 1 45 ? -17.007 31.120 22.220 1.00 31.05 148 LEU B C 1
ATOM 1397 O O . LEU B 1 45 ? -18.181 31.379 22.259 1.00 31.46 148 LEU B O 1
ATOM 1402 N N . THR B 1 46 ? -16.111 31.986 22.616 1.00 28.34 149 THR B N 1
ATOM 1403 C CA . THR B 1 46 ? -16.514 33.336 22.904 1.00 28.43 149 THR B CA 1
ATOM 1404 C C . THR B 1 46 ? -17.034 34.004 21.632 1.00 30.39 149 THR B C 1
ATOM 1405 O O . THR B 1 46 ? -16.644 33.655 20.507 1.00 27.28 149 THR B O 1
ATOM 1409 N N . LYS B 1 47 ? -17.814 35.048 21.792 1.00 28.11 150 LYS B N 1
ATOM 1410 C CA . LYS B 1 47 ? -18.218 35.892 20.609 1.00 28.47 150 LYS B CA 1
ATOM 1411 C C . LYS B 1 47 ? -17.011 36.455 19.876 1.00 25.31 150 LYS B C 1
ATOM 1412 O O . LYS B 1 47 ? -16.943 36.494 18.634 1.00 25.72 150 L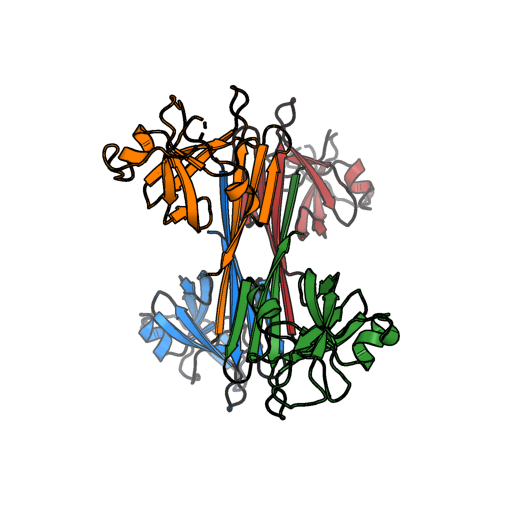YS B O 1
ATOM 1418 N N . GLU B 1 48 ? -16.019 36.889 20.618 1.00 31.14 151 GLU B N 1
ATOM 1419 C CA . GLU B 1 48 ? -14.793 37.424 19.984 1.00 39.75 151 GLU B CA 1
ATOM 1420 C C . GLU B 1 48 ? -14.058 36.357 19.161 1.00 35.00 151 GLU B C 1
ATOM 1421 O O . GLU B 1 48 ? -13.577 36.642 18.061 1.00 32.17 151 GLU B O 1
ATOM 1427 N N . ASP B 1 49 ? -13.870 35.159 19.713 1.00 27.24 152 ASP B N 1
ATOM 1428 C CA . ASP B 1 49 ? -13.276 34.081 18.889 1.00 28.13 152 ASP B CA 1
ATOM 1429 C C . ASP B 1 49 ? -14.128 33.738 17.689 1.00 28.23 152 ASP B C 1
ATOM 1430 O O . ASP B 1 49 ? -13.604 33.484 16.589 1.00 29.47 152 ASP B O 1
ATOM 1435 N N . ALA B 1 50 ? -15.463 33.723 17.852 1.00 29.14 153 ALA B N 1
ATOM 1436 C CA . ALA B 1 50 ? -16.327 33.442 16.726 1.00 27.65 153 ALA B CA 1
ATOM 1437 C C . ALA B 1 50 ? -16.057 34.485 15.603 1.00 31.86 153 ALA B C 1
ATOM 1438 O O . ALA B 1 50 ? -15.987 34.139 14.424 1.00 34.10 153 ALA B O 1
ATOM 1440 N N . GLN B 1 51 ? -15.911 35.743 15.985 1.00 29.93 154 GLN B N 1
ATOM 1441 C CA . GLN B 1 51 ? -15.630 36.799 15.014 1.00 35.26 154 GLN B CA 1
ATOM 1442 C C . GLN B 1 51 ? -14.291 36.625 14.355 1.00 32.01 154 GLN B C 1
ATOM 1443 O O . GLN B 1 51 ? -14.154 36.821 13.158 1.00 30.58 154 GLN B O 1
ATOM 1449 N N . LYS B 1 52 ? -13.270 36.270 15.148 1.00 32.35 155 LYS B N 1
ATOM 1450 C CA . LYS B 1 52 ? -11.975 35.942 14.535 1.00 31.39 155 LYS B CA 1
ATOM 1451 C C . LYS B 1 52 ? -12.071 34.872 13.454 1.00 40.58 155 LYS B C 1
ATOM 1452 O O . LYS B 1 52 ? -11.275 34.881 12.529 1.00 31.43 155 LYS B O 1
ATOM 1458 N N . LEU B 1 53 ? -13.033 33.971 13.589 1.00 27.62 156 LEU B N 1
ATOM 1459 C CA A LEU B 1 53 ? -13.233 32.895 12.658 0.50 29.86 156 LEU B CA 1
ATOM 1460 C CA B LEU B 1 53 ? -13.235 32.893 12.646 0.50 35.33 156 LEU B CA 1
ATOM 1461 C C . LEU B 1 53 ? -14.123 33.303 11.490 1.00 34.39 156 LEU B C 1
ATOM 1462 O O . LEU B 1 53 ? -14.460 32.499 10.666 1.00 28.80 156 LEU B O 1
ATOM 1471 N N . GLY B 1 54 ? -14.522 34.558 11.461 1.00 34.77 157 GLY B N 1
ATOM 1472 C CA . GLY B 1 54 ? -15.340 35.100 10.397 1.00 37.75 157 GLY B CA 1
ATOM 1473 C C . GLY B 1 54 ? -16.817 34.880 10.590 1.00 43.07 157 GLY B C 1
ATOM 1474 O O . GLY B 1 54 ? -17.571 35.105 9.657 1.00 37.40 157 GLY B O 1
ATOM 1475 N N . PHE B 1 55 ? -17.264 34.388 11.757 1.00 39.94 158 PHE B N 1
ATOM 1476 C CA . PHE B 1 55 ? -18.719 34.237 11.985 1.00 41.05 158 PHE B CA 1
ATOM 1477 C C . PHE B 1 55 ? -19.315 35.648 12.088 1.00 40.44 158 PHE B C 1
ATOM 1478 O O . PHE B 1 55 ? -18.775 36.537 12.711 1.00 37.07 158 PHE B O 1
ATOM 1486 N N . ASP B 1 56 ? -20.458 35.842 11.448 1.00 35.16 159 ASP B N 1
ATOM 1487 C CA . ASP B 1 56 ? -21.214 37.056 11.579 1.00 34.30 159 ASP B CA 1
ATOM 1488 C C . ASP B 1 56 ? -22.135 36.901 12.798 1.00 29.36 159 ASP B C 1
ATOM 1489 O O . ASP B 1 56 ? -23.089 36.126 12.762 1.00 35.51 159 ASP B O 1
ATOM 1494 N N . LEU B 1 57 ? -21.882 37.682 13.860 1.00 28.74 160 LEU B N 1
ATOM 1495 C CA A LEU B 1 57 ? -22.618 37.543 15.137 0.50 28.49 160 LEU B CA 1
ATOM 1496 C CA B LEU B 1 57 ? -22.609 37.551 15.114 0.50 26.93 160 LEU B CA 1
ATOM 1497 C C . LEU B 1 57 ? -24.090 37.863 14.949 1.00 29.82 160 LEU B C 1
ATOM 1498 O O . LEU B 1 57 ? -24.908 37.365 15.691 1.00 30.38 160 LEU B O 1
ATOM 1507 N N . THR B 1 58 ? -24.421 38.690 13.963 1.00 38.98 161 THR B N 1
ATOM 1508 C CA . THR B 1 58 ? -25.833 39.038 13.731 1.00 41.46 161 THR B CA 1
ATOM 1509 C C . THR B 1 58 ? -26.621 37.900 13.055 1.00 52.35 161 THR B C 1
ATOM 1510 O O . THR B 1 58 ? -27.836 37.877 13.145 1.00 44.75 161 THR B O 1
ATOM 1514 N N . LYS B 1 59 ? -25.931 36.962 12.397 1.00 50.99 162 LYS B N 1
ATOM 1515 C CA . LYS B 1 59 ? -26.597 35.829 11.705 1.00 57.11 162 LYS B CA 1
ATOM 1516 C C . LYS B 1 59 ? -26.774 34.606 12.597 1.00 54.31 162 LYS B C 1
ATOM 1517 O O . LYS B 1 59 ? -27.551 33.714 12.279 1.00 67.37 162 LYS B O 1
ATOM 1523 N N . LEU B 1 60 ? -26.027 34.528 13.692 1.00 47.10 163 LEU B N 1
ATOM 1524 C CA . LEU B 1 60 ? -26.148 33.378 14.589 1.00 51.77 163 LEU B CA 1
ATOM 1525 C C . LEU B 1 60 ? -27.539 33.274 15.158 1.00 52.91 163 LEU B C 1
ATOM 1526 O O . LEU B 1 60 ? -28.118 34.290 15.463 1.00 42.67 163 LEU B O 1
ATOM 1531 N N . LYS B 1 61 ? -28.077 32.065 15.322 1.00 53.10 164 LYS B N 1
ATOM 1532 C CA . LYS B 1 61 ? -29.406 31.911 15.952 1.00 67.71 164 LYS B CA 1
ATOM 1533 C C . LYS B 1 61 ? -29.260 31.254 17.312 1.00 45.15 164 LYS B C 1
ATOM 1534 O O . LYS B 1 61 ? -28.729 30.147 17.439 1.00 49.10 164 LYS B O 1
ATOM 1540 N N . TYR B 1 62 ? -29.713 31.949 18.329 1.00 47.08 165 TYR B N 1
ATOM 1541 C CA . TYR B 1 62 ? -29.491 31.523 19.697 1.00 59.82 165 TYR B CA 1
ATOM 1542 C C . TYR B 1 62 ? -30.631 30.681 20.218 1.00 73.95 165 TYR B C 1
ATOM 1543 O O . TYR B 1 62 ? -31.550 31.199 20.816 1.00 71.09 165 TYR B O 1
ATOM 1552 N N . THR B 1 63 ? -30.547 29.374 20.016 1.00 85.00 166 THR B N 1
ATOM 1553 C CA . THR B 1 63 ? -31.688 28.466 20.249 1.00 84.37 166 THR B CA 1
ATOM 1554 C C . THR B 1 63 ? -31.662 27.725 21.628 1.00 68.12 166 THR B C 1
ATOM 1555 O O . THR B 1 63 ? -30.878 28.124 22.476 1.00 78.60 166 THR B O 1
ATOM 1559 N N . ARG B 1 64 ? -32.481 26.665 21.826 1.00 109.26 167 ARG B N 1
ATOM 1560 C CA . ARG B 1 64 ? -32.695 25.908 23.118 1.00 74.25 167 ARG B CA 1
ATOM 1561 C C . ARG B 1 64 ? -33.431 26.663 24.200 1.00 81.47 167 ARG B C 1
ATOM 1562 O O . ARG B 1 64 ? -33.228 27.859 24.368 1.00 90.08 167 ARG B O 1
ATOM 1570 N N . ASN B 1 73 ? -30.123 28.191 29.445 1.00 111.13 176 ASN B N 1
ATOM 1571 C CA . ASN B 1 73 ? -29.708 29.288 28.568 1.00 100.20 176 ASN B CA 1
ATOM 1572 C C . ASN B 1 73 ? -29.594 28.901 27.106 1.00 85.81 176 ASN B C 1
ATOM 1573 O O . ASN B 1 73 ? -29.290 27.769 26.763 1.00 86.82 176 ASN B O 1
ATOM 1578 N N . LYS B 1 74 ? -29.793 29.887 26.245 1.00 68.90 177 LYS B N 1
ATOM 1579 C CA . LYS B 1 74 ? -29.606 29.710 24.808 1.00 85.94 177 LYS B CA 1
ATOM 1580 C C . LYS B 1 74 ? -28.127 29.912 24.449 1.00 74.63 177 LYS B C 1
ATOM 1581 O O . LYS B 1 74 ? -27.404 30.679 25.081 1.00 77.73 177 LYS B O 1
ATOM 1587 N N . ALA B 1 75 ? -27.664 29.195 23.450 1.00 80.30 178 ALA B N 1
ATOM 1588 C CA . ALA B 1 75 ? -26.367 29.490 22.814 1.00 94.54 178 ALA B CA 1
ATOM 1589 C C . ALA B 1 75 ? -26.719 29.330 21.353 1.00 50.28 178 ALA B C 1
ATOM 1590 O O . ALA B 1 75 ? -27.830 28.858 21.095 1.00 52.10 178 ALA B O 1
ATOM 1592 N N . ALA B 1 76 ? -25.819 29.721 20.426 1.00 46.95 179 ALA B N 1
ATOM 1593 C CA . ALA B 1 76 ? -25.983 29.412 18.999 1.00 43.42 179 ALA B CA 1
ATOM 1594 C C . ALA B 1 76 ? -25.079 28.230 18.650 1.00 34.42 179 ALA B C 1
ATOM 1595 O O . ALA B 1 76 ? -23.840 28.296 18.875 1.00 41.23 179 ALA B O 1
ATOM 1597 N N . PRO B 1 77 ? -25.649 27.131 18.165 1.00 50.24 180 PRO B N 1
ATOM 1598 C CA . PRO B 1 77 ? -24.832 25.989 17.748 1.00 53.76 180 PRO B CA 1
ATOM 1599 C C . PRO B 1 77 ? -24.068 26.336 16.503 1.00 52.25 180 PRO B C 1
ATOM 1600 O O . PRO B 1 77 ? -24.592 27.047 15.659 1.00 45.14 180 PRO B O 1
ATOM 1604 N N . ILE B 1 78 ? -22.846 25.817 16.390 1.00 39.56 181 ILE B N 1
ATOM 1605 C CA . ILE B 1 78 ? -22.027 25.973 15.182 1.00 38.12 181 ILE B CA 1
ATOM 1606 C C . ILE B 1 78 ? -21.262 24.689 14.957 1.00 38.78 181 ILE B C 1
ATOM 1607 O O . ILE B 1 78 ? -21.244 23.802 15.821 1.00 41.19 181 ILE B O 1
ATOM 1612 N N . THR B 1 79 ? -20.691 24.590 13.776 1.00 34.93 182 THR B N 1
ATOM 1613 C CA . THR B 1 79 ? -19.820 23.508 13.410 1.00 45.46 182 THR B CA 1
ATOM 1614 C C . THR B 1 79 ? -18.519 24.072 12.907 1.00 40.30 182 THR B C 1
ATOM 1615 O O . THR B 1 79 ? -18.481 24.956 12.066 1.00 45.49 182 THR B O 1
ATOM 1619 N N . LEU B 1 80 ? -17.428 23.527 13.406 1.00 38.95 183 LEU B N 1
ATOM 1620 C CA . LEU B 1 80 ? -16.119 24.009 13.014 1.00 34.51 183 LEU B CA 1
ATOM 1621 C C . LEU B 1 80 ? -15.557 23.034 11.968 1.00 41.29 183 LEU B C 1
ATOM 1622 O O . LEU B 1 80 ? -15.298 21.865 12.276 1.00 42.52 183 LEU B O 1
ATOM 1627 N N . ASN B 1 81 ? -15.240 23.554 10.786 1.00 36.84 184 ASN B N 1
ATOM 1628 C CA . ASN B 1 81 ? -14.734 22.700 9.729 1.00 46.77 184 ASN B CA 1
ATOM 1629 C C . ASN B 1 81 ? -13.500 21.958 10.136 1.00 40.61 184 ASN B C 1
ATOM 1630 O O . ASN B 1 81 ? -13.375 20.777 9.893 1.00 38.97 184 ASN B O 1
ATOM 1635 N N . SER B 1 82 ? -12.545 22.666 10.754 1.00 33.53 185 SER B N 1
ATOM 1636 C CA . SER B 1 82 ? -11.275 22.052 11.090 1.00 34.02 185 SER B CA 1
ATOM 1637 C C . SER B 1 82 ? -10.759 22.548 12.439 1.00 34.37 185 SER B C 1
ATOM 1638 O O . SER B 1 82 ? -10.705 23.751 12.704 1.00 32.14 185 SER B O 1
ATOM 1641 N N . VAL B 1 83 ? -10.443 21.608 13.323 1.00 32.79 186 VAL B N 1
ATOM 1642 C CA . VAL B 1 83 ? -9.790 21.896 14.589 1.00 23.09 186 VAL B CA 1
ATOM 1643 C C . VAL B 1 83 ? -8.516 21.053 14.612 1.00 31.77 186 VAL B C 1
ATOM 1644 O O . VAL B 1 83 ? -8.572 19.821 14.638 1.00 35.17 186 VAL B O 1
ATOM 1648 N N . VAL B 1 84 ? -7.358 21.715 14.623 1.00 30.87 187 VAL B N 1
ATOM 1649 C CA . VAL B 1 84 ? -6.068 21.018 14.677 1.00 34.52 187 VAL B CA 1
ATOM 1650 C C . VAL B 1 84 ? -5.451 21.226 16.046 1.00 36.11 187 VAL B C 1
ATOM 1651 O O . VAL B 1 84 ? -5.163 22.367 16.470 1.00 27.54 187 VAL B O 1
ATOM 1655 N N . ILE B 1 85 ? -5.233 20.117 16.744 1.00 32.68 188 ILE B N 1
ATOM 1656 C CA . ILE B 1 85 ? -4.449 20.063 17.986 1.00 32.57 188 ILE B CA 1
ATOM 1657 C C . ILE B 1 85 ? -3.570 18.833 17.830 1.00 43.44 188 ILE B C 1
ATOM 1658 O O . ILE B 1 85 ? -3.976 17.728 18.211 1.00 33.23 188 ILE B O 1
ATOM 1663 N N . GLY B 1 86 ? -2.388 19.017 17.256 1.00 37.60 189 GLY B N 1
ATOM 1664 C CA . GLY B 1 86 ? -1.591 17.872 16.867 1.00 54.41 189 GLY B CA 1
ATOM 1665 C C . GLY B 1 86 ? -2.147 17.244 15.601 1.00 48.73 189 GLY B C 1
ATOM 1666 O O . GLY B 1 86 ? -1.577 17.399 14.549 1.00 47.26 189 GLY B O 1
ATOM 1667 N N . LYS B 1 87 ? -3.257 16.526 15.697 1.00 39.62 190 LYS B N 1
ATOM 1668 C CA . LYS B 1 87 ? -3.919 16.078 14.495 1.00 55.29 190 LYS B CA 1
ATOM 1669 C C . LYS B 1 87 ? -5.137 16.917 14.207 1.00 60.87 190 LYS B C 1
ATOM 1670 O O . LYS B 1 87 ? -5.625 17.688 15.068 1.00 35.48 190 LYS B O 1
ATOM 1676 N N . GLU B 1 88 ? -5.627 16.747 12.986 1.00 40.43 191 GLU B N 1
ATOM 1677 C CA . GLU B 1 88 ? -6.771 17.476 12.508 1.00 49.08 191 GLU B CA 1
ATOM 1678 C C . GLU B 1 88 ? -8.045 16.727 12.809 1.00 47.37 191 GLU B C 1
ATOM 1679 O O . GLU B 1 88 ? -8.192 15.603 12.422 1.00 46.52 191 GLU B O 1
ATOM 1685 N N . PHE B 1 89 ? -8.982 17.384 13.477 1.00 38.88 192 PHE B N 1
ATOM 1686 C CA . PHE B 1 89 ? -10.347 16.897 13.639 1.00 37.26 192 PHE B CA 1
ATOM 1687 C C . PHE B 1 89 ? -11.296 17.718 12.725 1.00 49.33 192 PHE B C 1
ATOM 1688 O O . PHE B 1 89 ? -11.114 18.926 12.533 1.00 43.56 192 PHE B O 1
ATOM 1696 N N . LYS B 1 90 ? -12.299 17.062 12.157 1.00 36.73 193 LYS B N 1
ATOM 1697 C CA . LYS B 1 90 ? -13.176 17.686 11.193 1.00 46.34 193 LYS B CA 1
ATOM 1698 C C . LYS B 1 90 ? -14.605 17.798 11.718 1.00 52.25 193 LYS B C 1
ATOM 1699 O O . LYS B 1 90 ? -15.070 16.950 12.465 1.00 44.92 193 LYS B O 1
ATOM 1705 N N . ASN B 1 91 ? -15.272 18.876 11.332 1.00 37.33 194 ASN B N 1
ATOM 1706 C CA . ASN B 1 91 ? -16.668 19.141 11.664 1.00 45.84 194 ASN B CA 1
ATOM 1707 C C . ASN B 1 91 ? -17.004 18.914 13.118 1.00 51.58 194 ASN B C 1
ATOM 1708 O O . ASN B 1 91 ? -17.830 18.089 13.465 1.00 44.58 194 ASN B O 1
ATOM 1713 N N . ILE B 1 92 ? -16.378 19.705 13.960 1.00 41.02 195 ILE B N 1
ATOM 1714 C CA . ILE B 1 92 ? -16.482 19.584 15.388 1.00 46.73 195 ILE B CA 1
ATOM 1715 C C . ILE B 1 92 ? -17.615 20.515 15.829 1.00 55.13 195 ILE B C 1
ATOM 1716 O O . ILE B 1 92 ? -17.664 21.703 15.476 1.00 47.47 195 ILE B O 1
ATOM 1721 N N . LYS B 1 93 ? -18.437 19.985 16.720 1.00 50.67 196 LYS B N 1
ATOM 1722 C CA . LYS B 1 93 ? -19.563 20.681 17.291 1.00 54.34 196 LYS B CA 1
ATOM 1723 C C . LYS B 1 93 ? -19.131 21.718 18.310 1.00 51.22 196 LYS B C 1
ATOM 1724 O O . LYS B 1 93 ? -18.205 21.508 19.138 1.00 41.21 196 LYS B O 1
ATOM 1730 N N . GLY B 1 94 ? -19.805 22.861 18.261 1.00 44.42 197 GLY B N 1
ATOM 1731 C CA . GLY B 1 94 ? -19.522 23.919 19.201 1.00 49.59 197 GLY B CA 1
ATOM 1732 C C . GLY B 1 94 ? -20.747 24.771 19.339 1.00 52.18 197 GLY B C 1
ATOM 1733 O O . GLY B 1 94 ? -21.754 24.556 18.695 1.00 35.80 197 GLY B O 1
ATOM 1734 N N . HIS B 1 95 ? -20.642 25.765 20.185 1.00 35.43 198 HIS B N 1
ATOM 1735 C CA . HIS B 1 95 ? -21.676 26.748 20.271 1.00 40.62 198 HIS B CA 1
ATOM 1736 C C . HIS B 1 95 ? -21.060 28.045 20.668 1.00 40.10 198 HIS B C 1
ATOM 1737 O O . HIS B 1 95 ? -19.942 28.085 21.178 1.00 45.81 198 HIS B O 1
ATOM 1744 N N . VAL B 1 96 ? -21.805 29.119 20.448 1.00 39.91 199 VAL B N 1
ATOM 1745 C CA . VAL B 1 96 ? -21.446 30.425 20.911 1.00 50.26 199 VAL B CA 1
ATOM 1746 C C . VAL B 1 96 ? -22.416 30.854 21.989 1.00 50.69 199 VAL B C 1
ATOM 1747 O O . VAL B 1 96 ? -23.623 31.006 21.738 1.00 56.93 199 VAL B O 1
ATOM 1751 N N . GLY B 1 97 ? -21.886 31.096 23.189 1.00 102.32 200 GLY B N 1
ATOM 1752 C CA . GLY B 1 97 ? -22.721 31.587 24.274 1.00 99.41 200 GLY B CA 1
ATOM 1753 C C . GLY B 1 97 ? -23.020 33.087 24.089 1.00 79.02 200 GLY B C 1
ATOM 1754 O O . GLY B 1 97 ? -22.323 33.793 23.345 1.00 162.83 200 GLY B O 1
ATOM 1755 N N . LEU B 1 98 ? -24.089 33.531 24.744 1.00 74.80 201 LEU B N 1
ATOM 1756 C CA . LEU B 1 98 ? -24.610 34.946 24.699 1.00 70.80 201 LEU B CA 1
ATOM 1757 C C . LEU B 1 98 ? -24.439 35.564 26.060 1.00 111.65 201 LEU B C 1
ATOM 1758 O O . LEU B 1 98 ? -24.088 36.773 26.204 1.00 69.41 201 LEU B O 1
ATOM 1763 N N . GLY B 1 99 ? -24.779 34.738 27.054 1.00 80.02 202 GLY B N 1
ATOM 1764 C CA . GLY B 1 99 ? -24.228 34.858 28.367 1.00 70.92 202 GLY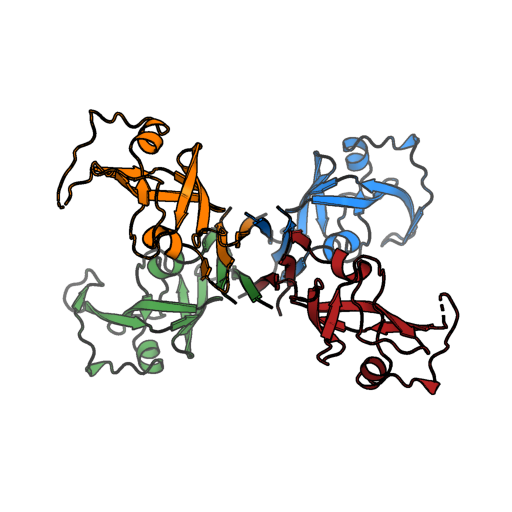 B CA 1
ATOM 1765 C C . GLY B 1 99 ? -22.740 34.978 28.120 1.00 92.01 202 GLY B C 1
ATOM 1766 O O . GLY B 1 99 ? -22.223 34.435 27.151 1.00 90.89 202 GLY B O 1
ATOM 1767 N N . ASP B 1 100 ? -22.045 35.729 28.952 1.00 65.21 203 ASP B N 1
ATOM 1768 C CA . ASP B 1 100 ? -20.678 35.995 28.653 1.00 62.41 203 ASP B CA 1
ATOM 1769 C C . ASP B 1 100 ? -19.911 34.697 28.738 1.00 80.28 203 ASP B C 1
ATOM 1770 O O . ASP B 1 100 ? -20.350 33.731 29.361 1.00 62.29 203 ASP B O 1
ATOM 1775 N N . LEU B 1 101 ? -18.806 34.668 28.015 1.00 55.67 204 LEU B N 1
ATOM 1776 C CA . LEU B 1 101 ? -17.750 33.687 28.230 1.00 49.41 204 LEU B CA 1
ATOM 1777 C C . LEU B 1 101 ? -16.344 34.364 28.183 1.00 66.21 204 LEU B C 1
ATOM 1778 O O . LEU B 1 101 ? -16.019 35.051 27.215 1.00 61.86 204 LEU B O 1
ATOM 1783 N N . ASP B 1 102 ? -15.533 34.203 29.231 1.00 53.36 205 ASP B N 1
ATOM 1784 C CA . ASP B 1 102 ? -14.191 34.835 29.253 1.00 61.41 205 ASP B CA 1
ATOM 1785 C C . ASP B 1 102 ? -13.190 34.184 28.265 1.00 56.84 205 ASP B C 1
ATOM 1786 O O . ASP B 1 102 ? -12.381 34.869 27.642 1.00 53.65 205 ASP B O 1
ATOM 1791 N N . ILE B 1 103 ? -13.212 32.856 28.178 1.00 60.64 206 ILE B N 1
ATOM 1792 C CA . ILE B 1 103 ? -12.226 32.134 27.353 1.00 40.19 206 ILE B CA 1
ATOM 1793 C C . ILE B 1 103 ? -12.923 30.963 26.772 1.00 38.91 206 ILE B C 1
ATOM 1794 O O . ILE B 1 103 ? -13.800 30.345 27.420 1.00 43.14 206 ILE B O 1
ATOM 1799 N N . SER B 1 104 ? -12.614 30.684 25.519 1.00 38.32 207 SER B N 1
ATOM 1800 C CA . SER B 1 104 ? -13.258 29.598 24.866 1.00 37.64 207 SER B CA 1
ATOM 1801 C C . SER B 1 104 ? -12.898 28.316 25.574 1.00 33.06 207 SER B C 1
ATOM 1802 O O . SER B 1 104 ? -11.817 28.226 26.198 1.00 34.75 207 SER B O 1
ATOM 1805 N N . LEU B 1 105 ? -13.810 27.356 25.518 1.00 40.22 208 LEU B N 1
ATOM 1806 C CA . LEU B 1 105 ? -13.678 26.115 26.257 1.00 46.93 208 LEU B CA 1
ATOM 1807 C C . LEU B 1 105 ? -13.588 24.926 25.315 1.00 45.74 208 LEU B C 1
ATOM 1808 O O . LEU B 1 105 ? -14.387 24.766 24.407 1.00 39.33 208 LEU B O 1
ATOM 1813 N N . LEU B 1 106 ? -12.656 24.048 25.609 1.00 42.31 209 LEU B N 1
ATOM 1814 C CA . LEU B 1 106 ? -12.551 22.767 24.944 1.00 46.74 209 LEU B CA 1
ATOM 1815 C C . LEU B 1 106 ? -13.067 21.698 25.912 1.00 40.62 209 LEU B C 1
ATOM 1816 O O . LEU B 1 106 ? -12.594 21.587 27.035 1.00 46.29 209 LEU B O 1
ATOM 1821 N N . GLY B 1 107 ? -13.993 20.878 25.459 1.00 48.67 210 GLY B N 1
ATOM 1822 C CA . GLY B 1 107 ? -14.614 19.907 26.327 1.00 52.71 210 GLY B CA 1
ATOM 1823 C C . GLY B 1 107 ? -14.274 18.467 26.002 1.00 63.42 210 GLY B C 1
ATOM 1824 O O . GLY B 1 107 ? -13.427 18.179 25.167 1.00 63.41 210 GLY B O 1
ATOM 1825 N N . MET B 1 108 ? -14.993 17.567 26.650 1.00 58.78 211 MET B N 1
ATOM 1826 C CA . MET B 1 108 ? -14.744 16.126 26.569 1.00 60.56 211 MET B CA 1
ATOM 1827 C C . MET B 1 108 ? -15.042 15.535 25.215 1.00 71.19 211 MET B C 1
ATOM 1828 O O . MET B 1 108 ? -14.433 14.540 24.854 1.00 68.06 211 MET B O 1
ATOM 1833 N N . SER B 1 109 ? -16.000 16.092 24.470 1.00 65.28 212 SER B N 1
ATOM 1834 C CA . SER B 1 109 ? -16.304 15.478 23.188 1.00 57.89 212 SER B CA 1
ATOM 1835 C C . SER B 1 109 ? -15.060 15.452 22.318 1.00 53.80 212 SER B C 1
ATOM 1836 O O . SER B 1 109 ? -14.870 14.509 21.593 1.00 82.86 212 SER B O 1
ATOM 1839 N N . LEU B 1 110 ? -14.297 16.556 22.288 1.00 56.10 213 LEU B N 1
ATOM 1840 C CA . LEU B 1 110 ? -13.123 16.638 21.432 1.00 49.21 213 LEU B CA 1
ATOM 1841 C C . LEU B 1 110 ? -11.982 15.861 22.088 1.00 54.36 213 LEU B C 1
ATOM 1842 O O . LEU B 1 110 ? -11.344 15.047 21.436 1.00 51.42 213 LEU B O 1
ATOM 1847 N N . LEU B 1 111 ? -11.781 16.058 23.390 1.00 52.31 214 LEU B N 1
ATOM 1848 C CA . LEU B 1 111 ? -10.706 15.366 24.131 1.00 48.47 214 LEU B CA 1
ATOM 1849 C C . LEU B 1 111 ? -10.749 13.841 24.064 1.00 60.35 214 LEU B C 1
ATOM 1850 O O . LEU B 1 111 ? -9.717 13.190 23.963 1.00 51.42 214 LEU B O 1
ATOM 1855 N N . GLU B 1 112 ? -11.949 13.288 24.074 1.00 68.61 215 GLU B N 1
ATOM 1856 C CA . GLU B 1 112 ? -12.159 11.847 24.009 1.00 63.07 215 GLU B CA 1
ATOM 1857 C C . GLU B 1 112 ? -11.760 11.263 22.684 1.00 48.67 215 GLU B C 1
ATOM 1858 O O . GLU B 1 112 ? -11.606 10.064 22.607 1.00 52.63 215 GLU B O 1
ATOM 1864 N N . ARG B 1 113 ? -11.699 12.075 21.630 1.00 56.74 216 ARG B N 1
ATOM 1865 C CA . ARG B 1 113 ? -11.326 11.575 20.299 1.00 61.00 216 ARG B CA 1
ATOM 1866 C C . ARG B 1 113 ? -9.816 11.215 20.211 1.00 58.21 216 ARG B C 1
ATOM 1867 O O . ARG B 1 113 ? -9.415 10.566 19.277 1.00 47.38 216 ARG B O 1
ATOM 1875 N N . PHE B 1 114 ? -8.987 11.704 21.144 1.00 47.86 217 PHE B N 1
ATOM 1876 C CA . PHE B 1 114 ? -7.563 11.368 21.173 1.00 56.00 217 PHE B CA 1
ATOM 1877 C C . PHE B 1 114 ? -7.291 9.921 21.572 1.00 58.27 217 PHE B C 1
ATOM 1878 O O . PHE B 1 114 ? -7.934 9.387 22.461 1.00 58.87 217 PHE B O 1
ATOM 1886 N N . LYS B 1 115 ? -6.302 9.315 20.940 1.00 53.25 218 LYS B N 1
ATOM 1887 C CA . LYS B 1 115 ? -5.913 7.956 21.298 1.00 53.33 218 LYS B CA 1
ATOM 1888 C C . LYS B 1 115 ? -5.632 7.846 22.800 1.00 60.84 218 LYS B C 1
ATOM 1889 O O . LYS B 1 115 ? -6.033 6.877 23.445 1.00 64.18 218 LYS B O 1
ATOM 1895 N N . GLY B 1 116 ? -4.951 8.853 23.337 1.00 56.26 219 GLY B N 1
ATOM 1896 C CA . GLY B 1 116 ? -4.667 8.936 24.767 1.00 53.50 219 GLY B CA 1
ATOM 1897 C C . GLY B 1 116 ? -4.948 10.323 25.306 1.00 60.43 219 GLY B C 1
ATOM 1898 O O . GLY B 1 116 ? -4.686 11.331 24.636 1.00 55.75 219 GLY B O 1
ATOM 1899 N N . PHE B 1 117 ? -5.558 10.372 26.480 1.00 48.48 220 PHE B N 1
ATOM 1900 C CA . PHE B 1 117 ? -5.875 11.616 27.144 1.00 48.25 220 PHE B CA 1
ATOM 1901 C C . PHE B 1 117 ? -5.743 11.342 28.630 1.00 57.46 220 PHE B C 1
ATOM 1902 O O . PHE B 1 117 ? -6.443 10.512 29.165 1.00 52.40 220 PHE B O 1
ATOM 1910 N N . ARG B 1 118 ? -4.832 12.022 29.302 1.00 59.67 221 ARG B N 1
ATOM 1911 C CA . ARG B 1 118 ? -4.604 11.751 30.701 1.00 58.44 221 ARG B CA 1
ATOM 1912 C C . ARG B 1 118 ? -4.280 13.054 31.450 1.00 64.04 221 ARG B C 1
ATOM 1913 O O . ARG B 1 118 ? -3.512 13.883 30.962 1.00 62.29 221 ARG B O 1
ATOM 1921 N N . ILE B 1 119 ? -4.934 13.292 32.582 1.00 65.28 222 ILE B N 1
ATOM 1922 C CA . ILE B 1 119 ? -4.549 14.410 33.443 1.00 72.15 222 ILE B CA 1
ATOM 1923 C C . ILE B 1 119 ? -3.904 13.743 34.630 1.00 93.81 222 ILE B C 1
ATOM 1924 O O . ILE B 1 119 ? -4.585 13.069 35.385 1.00 82.82 222 ILE B O 1
ATOM 1929 N N . ASP B 1 120 ? -2.594 13.908 34.771 1.00 80.65 223 ASP B N 1
ATOM 1930 C CA . ASP B 1 120 ? -1.816 13.036 35.636 1.00 93.80 223 ASP B CA 1
ATOM 1931 C C . ASP B 1 120 ? -1.612 13.784 36.925 1.00 114.97 223 ASP B C 1
ATOM 1932 O O . ASP B 1 120 ? -2.364 13.571 37.885 1.00 189.25 223 ASP B O 1
ATOM 1937 N N . LYS B 1 121 ? -0.652 14.696 36.942 1.00 96.18 224 LYS B N 1
ATOM 1938 C CA . LYS B 1 121 ? -0.352 15.424 38.165 1.00 105.12 224 LYS B CA 1
ATOM 1939 C C . LYS B 1 121 ? -0.873 16.855 38.004 1.00 105.11 224 LYS B C 1
ATOM 1940 O O . LYS B 1 121 ? -2.046 17.162 38.256 1.00 78.82 224 LYS B O 1
ATOM 1946 N N . ASP B 1 122 ? 0.048 17.718 37.622 1.00 81.38 225 ASP B N 1
ATOM 1947 C CA . ASP B 1 122 ? -0.181 19.003 37.104 1.00 66.30 225 ASP B CA 1
ATOM 1948 C C . ASP B 1 122 ? 0.146 18.933 35.623 1.00 60.28 225 ASP B C 1
ATOM 1949 O O . ASP B 1 122 ? 0.579 19.916 35.076 1.00 68.85 225 ASP B O 1
ATOM 1954 N N . LEU B 1 123 ? -0.073 17.779 34.991 1.00 20.95 226 LEU B N 1
ATOM 1955 C CA . LEU B 1 123 ? 0.136 17.623 33.557 1.00 23.31 226 LEU B CA 1
ATOM 1956 C C . LEU B 1 123 ? -1.088 17.074 32.860 1.00 22.72 226 LEU B C 1
ATOM 1957 O O . LEU B 1 123 ? -1.738 16.158 33.348 1.00 34.41 226 LEU B O 1
ATOM 1962 N N . LEU B 1 124 ? -1.312 17.572 31.661 1.00 26.59 227 LEU B N 1
ATOM 1963 C CA . LEU B 1 124 ? -2.299 17.028 30.749 1.00 25.00 227 LEU B CA 1
ATOM 1964 C C . LEU B 1 124 ? -1.515 16.471 29.569 1.00 25.18 227 LEU B C 1
ATOM 1965 O O . LEU B 1 124 ? -0.718 17.159 28.984 1.00 22.62 227 LEU B O 1
ATOM 1970 N N . ILE B 1 125 ? -1.757 15.219 29.220 1.00 23.31 228 ILE B N 1
ATOM 1971 C CA . ILE B 1 125 ? -1.011 14.541 28.169 1.00 25.97 228 ILE B CA 1
ATOM 1972 C C . ILE B 1 125 ? -1.981 13.996 27.146 1.00 20.31 228 ILE B C 1
ATOM 1973 O O . ILE B 1 125 ? -2.940 13.274 27.482 1.00 24.30 228 ILE B O 1
ATOM 1978 N N . LEU B 1 126 ? -1.785 14.397 25.900 1.00 26.80 229 LEU B N 1
ATOM 1979 C CA . LEU B 1 126 ? -2.604 13.969 24.799 1.00 20.52 229 LEU B CA 1
ATOM 1980 C C . LEU B 1 126 ? -1.701 13.212 23.834 1.00 26.22 229 LEU B C 1
ATOM 1981 O O . LEU B 1 126 ? -0.685 13.738 23.412 1.00 28.31 229 LEU B O 1
ATOM 1986 N N . ASN B 1 127 ? -2.116 12.009 23.470 1.00 30.31 230 ASN B N 1
ATOM 1987 C CA . ASN B 1 127 ? -1.411 11.183 22.481 1.00 32.88 230 ASN B CA 1
ATOM 1988 C C . ASN B 1 127 ? -2.338 10.937 21.316 1.00 19.96 230 ASN B C 1
ATOM 1989 O O . ASN B 1 127 ? -3.562 10.770 21.475 1.00 29.23 230 ASN B O 1
ATOM 1994 N N . TYR B 1 128 ? -1.781 11.053 20.117 1.00 23.50 231 TYR B N 1
ATOM 1995 C CA . TYR B 1 128 ? -2.585 10.901 18.903 1.00 22.64 231 TYR B CA 1
ATOM 1996 C C . TYR B 1 128 ? -1.817 10.104 17.865 1.00 27.62 231 TYR B C 1
ATOM 1997 O O . TYR B 1 128 ? -0.578 10.063 17.879 1.00 23.89 231 TYR B O 1
ATOM 2006 N N . ALA B 1 129 ? -2.569 9.550 16.932 1.00 24.20 232 ALA B N 1
ATOM 2007 C CA . ALA B 1 129 ? -2.015 8.992 15.705 1.00 33.04 232 ALA B CA 1
ATOM 2008 C C . ALA B 1 129 ? -2.883 9.397 14.512 1.00 39.32 232 ALA B C 1
ATOM 2009 O O . ALA B 1 129 ? -4.098 9.259 14.524 1.00 44.52 232 ALA B O 1
ATOM 2011 N N . ALA B 1 130 ? -2.258 9.946 13.498 1.00 42.31 233 ALA B N 1
ATOM 2012 C CA . ALA B 1 130 ? -2.948 10.436 12.301 1.00 40.26 233 ALA B CA 1
ATOM 2013 C C . ALA B 1 130 ? -2.398 9.692 11.108 1.00 39.82 233 ALA B C 1
ATOM 2014 O O . ALA B 1 130 ? -1.179 9.596 10.966 1.00 45.87 233 ALA B O 1
ATOM 2016 N N . ALA B 1 131 ? -3.280 9.140 10.258 1.00 54.32 234 ALA B N 1
ATOM 2017 C CA . ALA B 1 131 ? -2.859 8.576 8.963 1.00 34.56 234 ALA B CA 1
ATOM 2018 C C . ALA B 1 131 ? -2.241 9.672 8.121 1.00 57.65 234 ALA B C 1
ATOM 2019 O O . ALA B 1 131 ? -2.599 10.831 8.274 1.00 35.81 234 ALA B O 1
ATOM 2021 N N . LEU B 1 132 ? -1.299 9.312 7.255 1.00 55.30 235 LEU B N 1
ATOM 2022 C CA . LEU B 1 132 ? -0.817 10.246 6.247 1.00 63.19 235 LEU B CA 1
ATOM 2023 C C . LEU B 1 132 ? -1.020 9.597 4.922 1.00 30.64 235 LEU B C 1
ATOM 2024 O O . LEU B 1 132 ? -0.690 10.219 3.931 1.00 71.96 235 LEU B O 1
ATOM 2029 N N . MET C 1 1 ? 7.655 9.009 36.976 1.00 65.76 104 MET C N 1
ATOM 2030 C CA . MET C 1 1 ? 7.804 8.415 35.640 1.00 69.27 104 MET C CA 1
ATOM 2031 C C . MET C 1 1 ? 6.403 8.236 35.109 1.00 80.11 104 MET C C 1
ATOM 2032 O O . MET C 1 1 ? 5.664 7.406 35.610 1.00 86.50 104 MET C O 1
ATOM 2037 N N . TYR C 1 2 ? 6.010 9.084 34.161 1.00 62.85 105 TYR C N 1
ATOM 2038 C CA . TYR C 1 2 ? 4.864 8.801 33.344 1.00 58.64 105 TYR C CA 1
ATOM 2039 C C . TYR C 1 2 ? 5.438 8.197 32.064 1.00 54.31 105 TYR C C 1
ATOM 2040 O O . TYR C 1 2 ? 6.415 8.697 31.519 1.00 52.01 105 TYR C O 1
ATOM 2049 N N . LYS C 1 3 ? 4.846 7.106 31.619 1.00 48.30 106 LYS C N 1
ATOM 2050 C CA . LYS C 1 3 ? 5.289 6.413 30.452 1.00 51.83 106 LYS C CA 1
ATOM 2051 C C . LYS C 1 3 ? 4.097 6.082 29.597 1.00 57.03 106 LYS C C 1
ATOM 2052 O O . LYS C 1 3 ? 3.060 5.621 30.077 1.00 64.22 106 LYS C O 1
ATOM 2058 N N . TRP C 1 4 ? 4.233 6.352 28.314 1.00 52.52 107 TRP C N 1
ATOM 2059 C CA . TRP C 1 4 ? 3.165 6.057 27.368 1.00 53.43 107 TRP C CA 1
ATOM 2060 C C . TRP C 1 4 ? 3.793 5.521 26.095 1.00 44.00 107 TRP C C 1
ATOM 2061 O O . TRP C 1 4 ? 4.849 5.988 25.686 1.00 49.59 107 TRP C O 1
ATOM 2072 N N . SER C 1 5 ? 3.184 4.512 25.499 1.00 38.64 108 SER C N 1
ATOM 2073 C CA . SER C 1 5 ? 3.624 4.057 24.196 1.00 45.57 108 SER C CA 1
ATOM 2074 C C . SER C 1 5 ? 2.493 3.551 23.314 1.00 51.49 108 SER C C 1
ATOM 2075 O O . SER C 1 5 ? 1.493 3.022 23.801 1.00 45.33 108 SER C O 1
ATOM 2078 N N . THR C 1 6 ? 2.683 3.699 22.012 1.00 46.51 109 THR C N 1
ATOM 2079 C CA . THR C 1 6 ? 1.713 3.253 20.986 1.00 52.13 109 THR C CA 1
ATOM 2080 C C . THR C 1 6 ? 2.383 2.201 20.112 1.00 57.78 109 THR C C 1
ATOM 2081 O O . THR C 1 6 ? 3.502 2.391 19.653 1.00 44.22 109 THR C O 1
ATOM 2085 N N . GLU C 1 7 ? 1.700 1.097 19.883 1.00 39.72 110 GLU C N 1
ATOM 2086 C CA . GLU C 1 7 ? 2.117 0.131 18.906 1.00 41.10 110 GLU C CA 1
ATOM 2087 C C . GLU C 1 7 ? 1.525 0.528 17.539 1.00 50.36 110 GLU C C 1
ATOM 2088 O O . GLU C 1 7 ? 0.317 0.561 17.389 1.00 53.90 110 GLU C O 1
ATOM 2094 N N . VAL C 1 8 ? 2.389 0.785 16.552 1.00 37.84 111 VAL C N 1
ATOM 2095 C CA . VAL C 1 8 ? 1.991 1.076 15.170 1.00 33.91 111 VAL C CA 1
ATOM 2096 C C . VAL C 1 8 ? 2.391 -0.134 14.365 1.0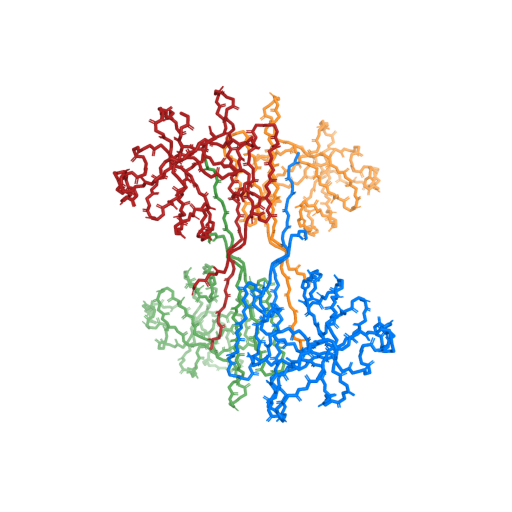0 43.01 111 VAL C C 1
ATOM 2097 O O . VAL C 1 8 ? 3.564 -0.534 14.325 1.00 35.86 111 VAL C O 1
ATOM 2101 N N . GLY C 1 9 ? 1.413 -0.774 13.764 1.00 41.99 112 GLY C N 1
ATOM 2102 C CA . GLY C 1 9 ? 1.655 -2.056 13.136 1.00 55.77 112 GLY C CA 1
ATOM 2103 C C . GLY C 1 9 ? 1.038 -2.164 11.772 1.00 45.86 112 GLY C C 1
ATOM 2104 O O . GLY C 1 9 ? 0.174 -1.359 11.403 1.00 36.81 112 GLY C O 1
ATOM 2105 N N . GLU C 1 10 ? 1.462 -3.204 11.055 1.00 42.65 113 GLU C N 1
ATOM 2106 C CA . GLU C 1 10 ? 0.857 -3.570 9.790 1.00 39.28 113 GLU C CA 1
ATOM 2107 C C . GLU C 1 10 ? 0.680 -5.073 9.659 1.00 40.34 113 GLU C C 1
ATOM 2108 O O . GLU C 1 10 ? 1.505 -5.876 10.154 1.00 46.43 113 GLU C O 1
ATOM 2114 N N . ILE C 1 11 ? -0.373 -5.456 8.959 1.00 33.34 114 ILE C N 1
ATOM 2115 C CA . ILE C 1 11 ? -0.568 -6.843 8.529 1.00 32.01 114 ILE C CA 1
ATOM 2116 C C . ILE C 1 11 ? -0.695 -6.817 6.985 1.00 28.57 114 ILE C C 1
ATOM 2117 O O . ILE C 1 11 ? -1.414 -5.998 6.429 1.00 34.20 114 ILE C O 1
ATOM 2122 N N . ILE C 1 12 ? 0.063 -7.684 6.331 1.00 26.41 115 ILE C N 1
ATOM 2123 C CA . ILE C 1 12 ? 0.074 -7.780 4.870 1.00 34.53 115 ILE C CA 1
ATOM 2124 C C . ILE C 1 12 ? -0.333 -9.203 4.546 1.00 40.96 115 ILE C C 1
ATOM 2125 O O . ILE C 1 12 ? 0.244 -10.150 5.069 1.00 41.71 115 ILE C O 1
ATOM 2130 N N . ILE C 1 13 ? -1.327 -9.334 3.691 1.00 38.78 116 ILE C N 1
ATOM 2131 C CA . ILE C 1 13 ? -1.837 -10.615 3.281 1.00 48.47 116 ILE C CA 1
ATOM 2132 C C . ILE C 1 13 ? -1.816 -10.706 1.768 1.00 41.25 116 ILE C C 1
ATOM 2133 O O . ILE C 1 13 ? -2.305 -9.821 1.081 1.00 36.07 116 ILE C O 1
ATOM 2138 N N . ALA C 1 14 ? -1.238 -11.800 1.271 1.00 42.56 117 ALA C N 1
ATOM 2139 C CA . ALA C 1 14 ? -1.163 -12.038 -0.150 1.00 35.32 117 ALA C CA 1
ATOM 2140 C C . ALA C 1 14 ? -2.440 -12.742 -0.593 1.00 43.44 117 ALA C C 1
ATOM 2141 O O . ALA C 1 14 ? -2.975 -13.612 0.116 1.00 42.95 117 ALA C O 1
ATOM 2143 N N . ARG C 1 15 ? -2.942 -12.339 -1.755 1.00 38.48 118 ARG C N 1
ATOM 2144 C CA . ARG C 1 15 ? -4.125 -12.928 -2.300 1.00 42.50 118 ARG C CA 1
ATOM 2145 C C . ARG C 1 15 ? -3.913 -14.421 -2.464 1.00 46.98 118 ARG C C 1
ATOM 2146 O O . ARG C 1 15 ? -2.881 -14.853 -2.907 1.00 41.53 118 ARG C O 1
ATOM 2154 N N . ASN C 1 16 ? -4.912 -15.210 -2.099 1.00 39.05 119 ASN C N 1
ATOM 2155 C CA . ASN C 1 16 ? -4.866 -16.654 -2.331 1.00 44.28 119 ASN C CA 1
ATOM 2156 C C . ASN C 1 16 ? -4.969 -16.930 -3.856 1.00 48.99 119 ASN C C 1
ATOM 2157 O O . ASN C 1 16 ? -5.537 -16.127 -4.578 1.00 42.86 119 ASN C O 1
ATOM 2162 N N . ARG C 1 17 ? -4.449 -18.065 -4.330 1.00 44.47 120 ARG C N 1
ATOM 2163 C CA . ARG C 1 17 ? -4.520 -18.381 -5.734 1.00 48.86 120 ARG C CA 1
ATOM 2164 C C . ARG C 1 17 ? -5.971 -18.473 -6.171 1.00 66.26 120 ARG C C 1
ATOM 2165 O O . ARG C 1 17 ? -6.267 -18.324 -7.360 1.00 55.14 120 ARG C O 1
ATOM 2173 N N . ASP C 1 18 ? -6.879 -18.749 -5.227 1.00 50.42 121 ASP C N 1
ATOM 2174 C CA . ASP C 1 18 ? -8.315 -18.837 -5.564 1.00 46.82 121 ASP C CA 1
ATOM 2175 C C . ASP C 1 18 ? -8.965 -17.452 -5.763 1.00 46.92 121 ASP C C 1
ATOM 2176 O O . ASP C 1 18 ? -10.172 -17.362 -5.956 1.00 64.36 121 ASP C O 1
ATOM 2181 N N . GLY C 1 19 ? -8.175 -16.383 -5.662 1.00 50.81 122 GLY C N 1
ATOM 2182 C CA . GLY C 1 19 ? -8.666 -15.030 -5.903 1.00 53.57 122 GLY C CA 1
ATOM 2183 C C . GLY C 1 19 ? -9.114 -14.268 -4.668 1.00 41.80 122 GLY C C 1
ATOM 2184 O O . GLY C 1 19 ? -9.340 -13.058 -4.767 1.00 41.23 122 GLY C O 1
ATOM 2185 N N . HIS C 1 20 ? -9.208 -14.939 -3.505 1.00 42.62 123 HIS C N 1
ATOM 2186 C CA . HIS C 1 20 ? -9.694 -14.313 -2.257 1.00 37.21 123 HIS C CA 1
ATOM 2187 C C . HIS C 1 20 ? -8.595 -14.007 -1.263 1.00 37.05 123 HIS C C 1
ATOM 2188 O O . HIS C 1 20 ? -7.491 -14.546 -1.336 1.00 40.58 123 HIS C O 1
ATOM 2195 N N . PHE C 1 21 ? -8.886 -13.106 -0.343 1.00 38.89 124 PHE C N 1
ATOM 2196 C CA . PHE C 1 21 ? -7.998 -12.855 0.774 1.00 32.41 124 PHE C CA 1
ATOM 2197 C C . PHE C 1 21 ? -8.589 -13.492 2.009 1.00 35.95 124 PHE C C 1
ATOM 2198 O O . PHE C 1 21 ? -9.782 -13.299 2.327 1.00 36.70 124 PHE C O 1
ATOM 2206 N N . TYR C 1 22 ? -7.723 -14.157 2.758 1.00 35.04 125 TYR C N 1
ATOM 2207 C CA . TYR C 1 22 ? -8.094 -14.752 4.015 1.00 38.00 125 TYR C CA 1
ATOM 2208 C C . TYR C 1 22 ? -7.260 -14.183 5.152 1.00 41.29 125 TYR C C 1
ATOM 2209 O O . TYR C 1 22 ? -6.080 -13.845 5.001 1.00 36.80 125 TYR C O 1
ATOM 2218 N N . ILE C 1 23 ? -7.883 -14.101 6.314 1.00 34.54 126 ILE C N 1
ATOM 2219 C CA . ILE C 1 23 ? -7.219 -13.608 7.506 1.00 46.35 126 ILE C CA 1
ATOM 2220 C C . ILE C 1 23 ? -7.669 -14.378 8.752 1.00 46.96 126 ILE C C 1
ATOM 2221 O O . ILE C 1 23 ? -8.837 -14.617 8.954 1.00 40.85 126 ILE C O 1
ATOM 2226 N N . ASN C 1 24 ? -6.712 -14.744 9.570 1.00 33.61 127 ASN C N 1
ATOM 2227 C CA . ASN C 1 24 ? -6.946 -15.364 10.902 1.00 38.23 127 ASN C CA 1
ATOM 2228 C C . ASN C 1 24 ? -7.035 -14.299 11.977 1.00 44.37 127 ASN C C 1
ATOM 2229 O O . ASN C 1 24 ? -6.246 -13.351 11.988 1.00 48.72 127 ASN C O 1
ATOM 2234 N N . ALA C 1 25 ? -8.114 -14.348 12.767 1.00 37.50 128 ALA C N 1
ATOM 2235 C CA . ALA C 1 25 ? -8.331 -13.421 13.844 1.00 35.62 128 ALA C CA 1
ATOM 2236 C C . ALA C 1 25 ? -8.562 -14.232 15.104 1.00 41.45 128 ALA C C 1
ATOM 2237 O O . ALA C 1 25 ? -8.988 -15.356 15.038 1.00 39.79 128 ALA C O 1
ATOM 2239 N N . PHE C 1 26 ? -8.301 -13.628 16.242 1.00 38.87 129 PHE C N 1
ATOM 2240 C CA . PHE C 1 26 ? -8.674 -14.214 17.520 1.00 37.04 129 PHE C CA 1
ATOM 2241 C C . PHE C 1 26 ? -9.915 -13.514 18.005 1.00 41.03 129 PHE C C 1
ATOM 2242 O O . PHE C 1 26 ? -9.919 -12.315 18.283 1.00 40.35 129 PHE C O 1
ATOM 2250 N N . VAL C 1 27 ? -10.997 -14.264 18.007 1.00 33.73 130 VAL C N 1
ATOM 2251 C CA . VAL C 1 27 ? -12.305 -13.775 18.412 1.00 35.94 130 VAL C CA 1
ATOM 2252 C C . VAL C 1 27 ? -12.563 -14.392 19.782 1.00 37.94 130 VAL C C 1
ATOM 2253 O O . VAL C 1 27 ? -12.658 -15.619 19.912 1.00 39.76 130 VAL C O 1
ATOM 2257 N N . ASN C 1 28 ? -12.667 -13.537 20.795 1.00 41.00 131 ASN C N 1
ATOM 2258 C CA . ASN C 1 28 ? -12.811 -13.982 22.192 1.00 43.29 131 ASN C CA 1
ATOM 2259 C C . ASN C 1 28 ? -11.800 -15.084 22.515 1.00 47.84 131 ASN C C 1
ATOM 2260 O O . ASN C 1 28 ? -12.165 -16.148 22.993 1.00 48.34 131 ASN C O 1
ATOM 2265 N N . ASN C 1 29 ? -10.546 -14.835 22.147 1.00 45.81 132 ASN C N 1
ATOM 2266 C CA . ASN C 1 29 ? -9.434 -15.749 22.312 1.00 51.88 132 ASN C CA 1
ATOM 2267 C C . ASN C 1 29 ? -9.437 -17.004 21.482 1.00 60.84 132 ASN C C 1
ATOM 2268 O O . ASN C 1 29 ? -8.609 -17.849 21.716 1.00 56.88 132 ASN C O 1
ATOM 2273 N N . VAL C 1 30 ? -10.327 -17.125 20.515 1.00 47.01 133 VAL C N 1
ATOM 2274 C CA . VAL C 1 30 ? -10.383 -18.303 19.676 1.00 43.21 133 VAL C CA 1
ATOM 2275 C C . VAL C 1 30 ? -9.977 -17.953 18.240 1.00 46.39 133 VAL C C 1
ATOM 2276 O O . VAL C 1 30 ? -10.470 -16.975 17.662 1.00 38.28 133 VAL C O 1
ATOM 2280 N N . LYS C 1 31 ? -9.120 -18.786 17.639 1.00 35.80 134 LYS C N 1
ATOM 2281 C CA . LYS C 1 31 ? -8.632 -18.470 16.306 1.00 53.91 134 LYS C CA 1
ATOM 2282 C C . LYS C 1 31 ? -9.752 -18.796 15.362 1.00 40.38 134 LYS C C 1
ATOM 2283 O O . LYS C 1 31 ? -10.248 -19.888 15.369 1.00 39.73 134 LYS C O 1
ATOM 2289 N N . ILE C 1 32 ? -10.142 -17.828 14.557 1.00 39.11 135 ILE C N 1
ATOM 2290 C CA . ILE C 1 32 ? -11.163 -18.027 13.536 1.00 36.31 135 ILE C CA 1
ATOM 2291 C C . ILE C 1 32 ? -10.585 -17.560 12.187 1.00 32.85 135 ILE C C 1
ATOM 2292 O O . ILE C 1 32 ? -9.889 -16.521 12.103 1.00 34.13 135 ILE C O 1
ATOM 2297 N N . LYS C 1 33 ? -10.855 -18.305 11.130 1.00 34.89 136 LYS C N 1
ATOM 2298 C CA . LYS C 1 33 ? -10.414 -17.929 9.772 1.00 42.79 136 LYS C CA 1
ATOM 2299 C C . LYS C 1 33 ? -11.527 -17.222 9.048 1.00 43.75 136 LYS C C 1
ATOM 2300 O O . LYS C 1 33 ? -12.632 -17.738 8.941 1.00 42.56 136 LYS C O 1
ATOM 2306 N N . PHE C 1 34 ? -11.229 -16.057 8.529 1.00 39.85 137 PHE C N 1
ATOM 2307 C CA . PHE C 1 34 ? -12.173 -15.227 7.779 1.00 35.04 137 PHE C CA 1
ATOM 2308 C C . PHE C 1 34 ? -11.746 -15.078 6.333 1.00 49.37 137 PHE C C 1
ATOM 2309 O O . PHE C 1 34 ? -10.559 -14.982 6.040 1.00 41.26 137 PHE C O 1
ATOM 2317 N N . MET C 1 35 ? -12.729 -15.033 5.448 1.00 34.96 138 MET C N 1
ATOM 2318 C CA . MET C 1 35 ? -12.544 -14.471 4.115 1.00 37.26 138 MET C CA 1
ATOM 2319 C C . MET C 1 35 ? -12.956 -12.997 4.152 1.00 33.87 138 MET C C 1
ATOM 2320 O O . MET C 1 35 ? -13.994 -12.632 4.685 1.00 32.69 138 MET C O 1
ATOM 2325 N N . VAL C 1 36 ? -12.106 -12.148 3.613 1.00 28.25 139 VAL C N 1
ATOM 2326 C CA . VAL C 1 36 ? -12.417 -10.758 3.433 1.00 29.99 139 VAL C CA 1
ATOM 2327 C C . VAL C 1 36 ? -13.505 -10.581 2.348 1.00 33.43 139 VAL C C 1
ATOM 2328 O O . VAL C 1 36 ? -13.415 -11.144 1.258 1.00 39.14 139 VAL C O 1
ATOM 2332 N N . ASP C 1 37 ? -14.563 -9.840 2.667 1.00 33.17 140 ASP C N 1
ATOM 2333 C CA . ASP C 1 37 ? -15.672 -9.569 1.706 1.00 35.24 140 ASP C CA 1
ATOM 2334 C C . ASP C 1 37 ? -16.055 -8.109 1.814 1.00 40.28 140 ASP C C 1
ATOM 2335 O O . ASP C 1 37 ? -16.665 -7.713 2.806 1.00 31.99 140 ASP C O 1
ATOM 2340 N N . THR C 1 38 ? -15.701 -7.321 0.783 1.00 33.50 141 THR C N 1
ATOM 2341 C CA . THR C 1 38 ? -16.000 -5.904 0.737 1.00 37.61 141 THR C CA 1
ATOM 2342 C C . THR C 1 38 ? -17.477 -5.603 0.536 1.00 32.00 141 THR C C 1
ATOM 2343 O O . THR C 1 38 ? -17.895 -4.489 0.800 1.00 40.03 141 THR C O 1
ATOM 2347 N N . GLY C 1 39 ? -18.234 -6.627 0.127 1.00 32.68 142 GLY C N 1
ATOM 2348 C CA . GLY C 1 39 ? -19.713 -6.604 0.026 1.00 33.65 142 GLY C CA 1
ATOM 2349 C C . GLY C 1 39 ? -20.442 -6.904 1.312 1.00 35.41 142 GLY C C 1
ATOM 2350 O O . GLY C 1 39 ? -21.618 -6.778 1.334 1.00 35.06 142 GLY C O 1
ATOM 2351 N N . ALA C 1 40 ? -19.731 -7.316 2.373 1.00 36.64 143 ALA C N 1
ATOM 2352 C CA . ALA C 1 40 ? -20.298 -7.495 3.695 1.00 39.50 143 ALA C CA 1
ATOM 2353 C C . ALA C 1 40 ? -20.138 -6.227 4.525 1.00 33.89 143 ALA C C 1
ATOM 2354 O O . ALA C 1 40 ? -19.182 -5.486 4.372 1.00 30.19 143 ALA C O 1
ATOM 2356 N N . SER C 1 41 ? -21.114 -5.941 5.377 1.00 29.57 144 SER C N 1
ATOM 2357 C CA . SER C 1 41 ? -20.980 -4.836 6.298 1.00 32.83 144 SER C CA 1
ATOM 2358 C C . SER C 1 41 ? -20.422 -5.389 7.602 1.00 31.98 144 SER C C 1
ATOM 2359 O O . SER C 1 41 ? -19.181 -5.347 7.866 1.00 31.53 144 SER C O 1
ATOM 2362 N N . ASP C 1 42 ? -21.273 -6.087 8.333 1.00 32.92 145 ASP C N 1
ATOM 2363 C CA . ASP C 1 42 ? -20.869 -6.723 9.571 1.00 39.01 145 ASP C CA 1
ATOM 2364 C C . ASP C 1 42 ? -20.267 -8.097 9.302 1.00 39.41 145 ASP C C 1
ATOM 2365 O O . ASP C 1 42 ? -20.201 -8.564 8.177 1.00 34.62 145 ASP C O 1
ATOM 2370 N N . ILE C 1 43 ? -19.711 -8.689 10.337 1.00 33.71 146 ILE C N 1
ATOM 2371 C CA . ILE C 1 43 ? -19.134 -10.036 10.240 1.00 34.27 146 ILE C CA 1
ATOM 2372 C C . ILE C 1 43 ? -20.240 -11.060 10.058 1.00 38.02 146 ILE C C 1
ATOM 2373 O O . ILE C 1 43 ? -21.300 -11.001 10.724 1.00 32.06 146 ILE C O 1
ATOM 2378 N N . ALA C 1 44 ? -19.989 -12.021 9.182 1.00 31.32 147 ALA C N 1
ATOM 2379 C CA . ALA C 1 44 ? -20.894 -13.178 9.028 1.00 40.05 147 ALA C CA 1
ATOM 2380 C C . ALA C 1 44 ? -20.202 -14.447 9.533 1.00 42.76 147 ALA C C 1
ATOM 2381 O O . ALA C 1 44 ? -19.155 -14.840 9.008 1.00 36.09 147 ALA C O 1
ATOM 2383 N N . LEU C 1 45 ? -20.689 -15.012 10.628 1.00 45.61 148 LEU C N 1
ATOM 2384 C CA . LEU C 1 45 ? -20.068 -16.231 11.178 1.00 40.57 148 LEU C CA 1
ATOM 2385 C C . LEU C 1 45 ? -20.757 -17.464 10.678 1.00 38.61 148 LEU C C 1
ATOM 2386 O O . LEU C 1 45 ? -21.982 -17.552 10.739 1.00 40.03 148 LEU C O 1
ATOM 2391 N N . THR C 1 46 ? -19.996 -18.494 10.333 1.00 45.92 149 THR C N 1
ATOM 2392 C CA . THR C 1 46 ? -20.613 -19.794 10.106 1.00 46.27 149 THR C CA 1
ATOM 2393 C C . THR C 1 46 ? -21.214 -20.316 11.417 1.00 52.85 149 THR C C 1
ATOM 2394 O O . THR C 1 46 ? -20.779 -19.954 12.535 1.00 42.41 149 THR C O 1
ATOM 2398 N N . LYS C 1 47 ? -22.191 -21.203 11.312 1.00 54.38 150 LYS C N 1
ATOM 2399 C CA . LYS C 1 47 ? -22.724 -21.842 12.507 1.00 50.08 150 LYS C CA 1
ATOM 2400 C C . LYS C 1 47 ? -21.646 -22.568 13.332 1.00 46.85 150 LYS C C 1
ATOM 2401 O O . LYS C 1 47 ? -21.611 -22.490 14.584 1.00 43.63 150 LYS C O 1
ATOM 2407 N N . GLU C 1 48 ? -20.749 -23.256 12.635 1.00 50.90 151 GLU C N 1
ATOM 2408 C CA . GLU C 1 48 ? -19.655 -23.981 13.289 1.00 55.85 151 GLU C CA 1
ATOM 2409 C C . GLU C 1 48 ? -18.718 -23.016 14.095 1.00 57.03 151 GLU C C 1
ATOM 2410 O O . GLU C 1 48 ? -18.404 -23.264 15.257 1.00 44.55 151 GLU C O 1
ATOM 2416 N N . ASP C 1 49 ? -18.337 -21.883 13.496 1.00 53.08 152 ASP C N 1
ATOM 2417 C CA . ASP C 1 49 ? -17.583 -20.848 14.225 1.00 48.89 152 ASP C CA 1
ATOM 2418 C C . ASP C 1 49 ? -18.370 -20.244 15.399 1.00 42.72 152 ASP C C 1
ATOM 2419 O O . ASP C 1 49 ? -17.816 -20.076 16.503 1.00 45.63 152 ASP C O 1
ATOM 2424 N N . ALA C 1 50 ? -19.662 -19.975 15.216 1.00 42.44 153 ALA C N 1
ATOM 2425 C CA . ALA C 1 50 ? -20.477 -19.502 16.326 1.00 46.57 153 ALA C CA 1
ATOM 2426 C C . ALA C 1 50 ? -20.457 -20.487 17.498 1.00 46.85 153 ALA C C 1
ATOM 2427 O O . ALA C 1 50 ? -20.306 -20.099 18.669 1.00 58.45 153 ALA C O 1
ATOM 2429 N N . GLN C 1 51 ? -20.547 -21.775 17.189 1.00 64.24 154 GLN C N 1
ATOM 2430 C CA . GLN C 1 51 ? -20.489 -22.791 18.223 1.00 64.47 154 GLN C CA 1
ATOM 2431 C C . GLN C 1 51 ? -19.109 -22.868 18.872 1.00 61.39 154 GLN C C 1
ATOM 2432 O O . GLN C 1 51 ? -19.022 -23.025 20.082 1.00 60.37 154 GLN C O 1
ATOM 2438 N N . LYS C 1 52 ? -18.041 -22.752 18.091 1.00 56.20 155 LYS C N 1
ATOM 2439 C CA . LYS C 1 52 ? -16.691 -22.670 18.685 1.00 57.38 155 LYS C CA 1
ATOM 2440 C C . LYS C 1 52 ? -16.563 -21.541 19.679 1.00 63.42 155 LYS C C 1
ATOM 2441 O O . LYS C 1 52 ? -15.822 -21.660 20.662 1.00 65.81 155 LYS C O 1
ATOM 2447 N N . LEU C 1 53 ? -17.298 -20.457 19.431 1.00 54.93 156 LEU C N 1
ATOM 2448 C CA . LEU C 1 53 ? -17.284 -19.289 20.309 1.00 54.83 156 LEU C CA 1
ATOM 2449 C C . LEU C 1 53 ? -18.243 -19.432 21.499 1.00 54.14 156 LEU C C 1
ATOM 2450 O O . LEU C 1 53 ? -18.383 -18.512 22.281 1.00 64.85 156 LEU C O 1
ATOM 2455 N N . GLY C 1 54 ? -18.920 -20.573 21.609 1.00 57.20 157 GLY C N 1
ATOM 2456 C CA . GLY C 1 54 ? -19.842 -20.834 22.726 1.00 59.21 157 GLY C CA 1
ATOM 2457 C C . GLY C 1 54 ? -21.233 -20.239 22.545 1.00 56.12 157 GLY C C 1
ATOM 2458 O O . GLY C 1 54 ? -21.974 -20.179 23.482 1.00 55.19 157 GLY C O 1
ATOM 2459 N N . PHE C 1 55 ? -21.606 -19.799 21.349 1.00 47.25 158 PHE C N 1
ATOM 2460 C CA . PHE C 1 55 ? -22.999 -19.391 21.118 1.00 48.99 158 PHE C CA 1
ATOM 2461 C C . PHE C 1 55 ? -23.918 -20.611 21.120 1.00 55.41 158 PHE C C 1
ATOM 2462 O O . PHE C 1 55 ? -23.552 -21.666 20.610 1.00 71.34 158 PHE C O 1
ATOM 2470 N N . ASP C 1 56 ? -25.069 -20.478 21.777 1.00 74.92 159 ASP C N 1
ATOM 2471 C CA . ASP C 1 56 ? -26.107 -21.499 21.746 1.00 68.17 159 ASP C CA 1
ATOM 2472 C C . ASP C 1 56 ? -27.062 -21.163 20.615 1.00 70.01 159 ASP C C 1
ATOM 2473 O O . ASP C 1 56 ? -27.880 -20.237 20.725 1.00 70.18 159 ASP C O 1
ATOM 2478 N N . LEU C 1 57 ? -26.966 -21.933 19.536 1.00 61.81 160 LEU C N 1
ATOM 2479 C CA . LEU C 1 57 ? -27.677 -21.590 18.304 1.00 89.51 160 LEU C CA 1
ATOM 2480 C C . LEU C 1 57 ? -29.179 -21.615 18.507 1.00 96.86 160 LEU C C 1
ATOM 2481 O O . LEU C 1 57 ? -29.893 -20.885 17.829 1.00 79.03 160 LEU C O 1
ATOM 2486 N N . THR C 1 58 ? -29.651 -22.447 19.439 1.00 92.50 161 THR C N 1
ATOM 2487 C CA . THR C 1 58 ? -31.087 -22.560 19.697 1.00 77.29 161 THR C CA 1
ATOM 2488 C C . THR C 1 58 ? -31.667 -21.350 20.437 1.00 72.64 161 THR C C 1
ATOM 2489 O O . THR C 1 58 ? -32.858 -21.120 20.363 1.00 93.70 161 THR C O 1
ATOM 2493 N N . LYS C 1 59 ? -30.831 -20.589 21.141 1.00 79.24 162 LYS C N 1
ATOM 2494 C CA . LYS C 1 59 ? -31.282 -19.389 21.888 1.00 95.53 162 LYS C CA 1
ATOM 2495 C C . LYS C 1 59 ? -31.262 -18.127 21.035 1.00 96.46 162 LYS C C 1
ATOM 2496 O O . LYS C 1 59 ? -31.883 -17.133 21.376 1.00 80.61 162 LYS C O 1
ATOM 2502 N N . LEU C 1 60 ? -30.477 -18.123 19.970 1.00 69.56 163 LEU C N 1
ATOM 2503 C CA . LEU C 1 60 ? -30.334 -16.914 19.157 1.00 79.61 163 LEU C CA 1
ATOM 2504 C C . LEU C 1 60 ? -31.687 -16.590 18.534 1.00 70.68 163 LEU C C 1
ATOM 2505 O O . LEU C 1 60 ? -32.415 -17.488 18.173 1.00 66.14 163 LEU C O 1
ATOM 2510 N N . LYS C 1 61 ? -32.005 -15.311 18.380 1.00 68.78 164 LYS C N 1
ATOM 2511 C CA . LYS C 1 61 ? -33.215 -14.911 17.638 1.00 94.85 164 LYS C CA 1
ATOM 2512 C C . LYS C 1 61 ? -32.828 -14.431 16.229 1.00 75.61 164 LYS C C 1
ATOM 2513 O O . LYS C 1 61 ? -31.985 -13.568 16.089 1.00 78.58 164 LYS C O 1
ATOM 2519 N N . TYR C 1 62 ? -33.442 -15.013 15.201 1.00 67.86 165 TYR C N 1
ATOM 2520 C CA . TYR C 1 62 ? -33.075 -14.755 13.815 1.00 68.37 165 TYR C CA 1
ATOM 2521 C C . TYR C 1 62 ? -33.896 -13.621 13.207 1.00 81.35 165 TYR C C 1
ATOM 2522 O O . TYR C 1 62 ? -34.877 -13.889 12.540 1.00 61.56 165 TYR C O 1
ATOM 2531 N N . THR C 1 63 ? -33.467 -12.368 13.426 1.00 64.63 166 THR C N 1
ATOM 2532 C CA . THR C 1 63 ? -34.239 -11.157 13.078 1.00 65.93 166 THR C CA 1
ATOM 2533 C C . THR C 1 63 ? -33.593 -10.234 11.974 1.00 64.61 166 THR C C 1
ATOM 2534 O O . THR C 1 63 ? -34.124 -9.178 11.615 1.00 58.09 166 THR C O 1
ATOM 2538 N N . ARG C 1 64 ? -32.403 -10.596 11.500 1.00 55.57 167 ARG C N 1
ATOM 2539 C CA . ARG C 1 64 ? -31.610 -9.740 10.606 1.00 48.85 167 ARG C CA 1
ATOM 2540 C C . ARG C 1 64 ? -31.569 -10.342 9.212 1.00 53.33 167 ARG C C 1
ATOM 2541 O O . ARG C 1 64 ? -30.771 -11.243 8.969 1.00 50.01 167 ARG C O 1
ATOM 2549 N N . THR C 1 65 ? -32.391 -9.814 8.298 1.00 56.24 168 THR C N 1
ATOM 2550 C CA . THR C 1 65 ? -32.379 -10.241 6.872 1.00 50.69 168 THR C CA 1
ATOM 2551 C C . THR C 1 65 ? -31.002 -10.106 6.233 1.00 47.01 168 THR C C 1
ATOM 2552 O O . THR C 1 65 ? -30.393 -9.032 6.211 1.00 47.99 168 THR C O 1
ATOM 2556 N N . TYR C 1 66 ? -30.510 -11.225 5.699 1.00 45.12 169 TYR C N 1
ATOM 2557 C CA . TYR C 1 66 ? -29.217 -11.257 5.070 1.00 42.73 169 TYR C CA 1
ATOM 2558 C C . TYR C 1 66 ? -29.223 -11.896 3.658 1.00 45.69 169 TYR C C 1
ATOM 2559 O O . TYR C 1 66 ? -28.164 -12.036 3.061 1.00 48.37 169 TYR C O 1
ATOM 2568 N N . LEU C 1 67 ? -30.392 -12.315 3.166 1.00 48.25 170 LEU C N 1
ATOM 2569 C CA . LEU C 1 67 ? -30.533 -12.913 1.818 1.00 50.73 170 LEU C CA 1
ATOM 2570 C C . LEU C 1 67 ? -31.806 -12.397 1.163 1.00 55.48 170 LEU C C 1
ATOM 2571 O O . LEU C 1 67 ? -32.808 -12.211 1.861 1.00 50.29 170 LEU C O 1
ATOM 2576 N N . THR C 1 68 ? -31.810 -12.298 -0.164 1.00 57.76 171 THR C N 1
ATOM 2577 C CA . THR C 1 68 ? -33.033 -11.865 -0.931 1.00 55.65 171 THR C CA 1
ATOM 2578 C C . THR C 1 68 ? -33.970 -13.001 -1.318 1.00 55.19 171 THR C C 1
ATOM 2579 O O . THR C 1 68 ? -34.987 -12.760 -1.977 1.00 54.67 171 THR C O 1
ATOM 2583 N N . ALA C 1 69 ? -33.634 -14.228 -0.921 1.00 64.94 172 ALA C N 1
ATOM 2584 C CA . ALA C 1 69 ? -34.477 -15.398 -1.162 1.00 61.43 172 ALA C CA 1
ATOM 2585 C C . ALA C 1 69 ? -35.700 -15.326 -0.236 1.00 64.19 172 ALA C C 1
ATOM 2586 O O . ALA C 1 69 ? -35.593 -14.829 0.879 1.00 63.28 172 ALA C O 1
ATOM 2588 N N . ASN C 1 70 ? -36.854 -15.803 -0.707 1.00 64.78 173 ASN C N 1
ATOM 2589 C CA . ASN C 1 70 ? -37.976 -16.097 0.167 1.00 69.46 173 ASN C CA 1
ATOM 2590 C C . ASN C 1 70 ? -37.533 -17.236 1.111 1.00 84.43 173 ASN C C 1
ATOM 2591 O O . ASN C 1 70 ? -36.433 -17.781 0.945 1.00 71.24 173 ASN C O 1
ATOM 2596 N N . GLY C 1 71 ? -38.344 -17.581 2.112 1.00 75.82 174 GLY C N 1
ATOM 2597 C CA . GLY C 1 71 ? -38.022 -18.715 2.993 1.00 94.99 174 GLY C CA 1
ATOM 2598 C C . GLY C 1 71 ? -36.844 -18.393 3.910 1.00 90.25 174 GLY C C 1
ATOM 2599 O O . GLY C 1 71 ? -36.923 -17.422 4.667 1.00 58.69 174 GLY C O 1
ATOM 2600 N N . GLU C 1 72 ? -35.756 -19.177 3.793 1.00 135.62 175 GLU C N 1
ATOM 2601 C CA . GLU C 1 72 ? -34.489 -19.015 4.563 1.00 146.44 175 GLU C CA 1
ATOM 2602 C C . GLU C 1 72 ? -33.897 -17.619 4.344 1.00 113.53 175 GLU C C 1
ATOM 2603 O O . GLU C 1 72 ? -33.442 -17.300 3.236 1.00 136.68 175 GLU C O 1
ATOM 2609 N N . ASN C 1 73 ? -33.900 -16.797 5.393 1.00 89.42 176 ASN C N 1
ATOM 2610 C CA . ASN C 1 73 ? -33.844 -15.347 5.212 1.00 87.01 176 ASN C CA 1
ATOM 2611 C C . ASN C 1 73 ? -33.066 -14.489 6.211 1.00 59.08 176 ASN C C 1
ATOM 2612 O O . ASN C 1 73 ? -32.459 -13.466 5.834 1.00 52.52 176 ASN C O 1
ATOM 2617 N N . LYS C 1 74 ? -33.151 -14.867 7.486 1.00 52.39 177 LYS C N 1
ATOM 2618 C CA . LYS C 1 74 ? -32.688 -14.056 8.601 1.00 57.52 177 LYS C CA 1
ATOM 2619 C C . LYS C 1 74 ? -31.627 -14.764 9.427 1.00 55.35 177 LYS C C 1
ATOM 2620 O O . LYS C 1 74 ? -31.697 -15.923 9.800 1.00 52.65 177 LYS C O 1
ATOM 2626 N N . ALA C 1 75 ? -30.684 -13.962 9.791 1.00 44.15 178 ALA C N 1
ATOM 2627 C CA . ALA C 1 75 ? -29.555 -14.337 10.551 1.00 44.82 178 ALA C CA 1
ATOM 2628 C C . ALA C 1 75 ? -29.828 -13.759 11.923 1.00 59.21 178 ALA C C 1
ATOM 2629 O O . ALA C 1 75 ? -30.749 -12.939 12.091 1.00 52.76 178 ALA C O 1
ATOM 2631 N N . ALA C 1 76 ? -29.101 -14.258 12.907 1.00 59.53 179 ALA C N 1
ATOM 2632 C CA . ALA C 1 76 ? -29.206 -13.751 14.274 1.00 59.17 179 ALA C CA 1
ATOM 2633 C C . ALA C 1 76 ? -28.055 -12.787 14.472 1.00 54.43 179 ALA C C 1
ATOM 2634 O O . ALA C 1 76 ? -26.926 -13.166 14.236 1.00 55.70 179 ALA C O 1
ATOM 2636 N N . PRO C 1 77 ? -28.343 -11.533 14.825 1.00 44.97 180 PRO C N 1
ATOM 2637 C CA . PRO C 1 77 ? -27.302 -10.588 15.125 1.00 43.22 180 PRO C CA 1
ATOM 2638 C C . PRO C 1 77 ? -26.613 -10.967 16.441 1.00 55.39 180 PRO C C 1
ATOM 2639 O O . PRO C 1 77 ? -27.247 -11.481 17.366 1.00 52.35 180 PRO C O 1
ATOM 2643 N N . ILE C 1 78 ? -25.325 -10.744 16.498 1.00 52.11 181 ILE C N 1
ATOM 2644 C CA . ILE C 1 78 ? -24.540 -11.007 17.681 1.00 42.20 181 ILE C CA 1
ATOM 2645 C C . ILE C 1 78 ? -23.585 -9.881 17.781 1.00 56.70 181 ILE C C 1
ATOM 2646 O O . ILE C 1 78 ? -23.403 -9.126 16.832 1.00 51.38 181 ILE C O 1
ATOM 2651 N N . THR C 1 79 ? -22.971 -9.803 18.940 1.00 48.51 182 THR C N 1
ATOM 2652 C CA . THR C 1 79 ? -21.922 -8.869 19.163 1.00 46.99 182 THR C CA 1
ATOM 2653 C C . THR C 1 79 ? -20.723 -9.659 19.661 1.00 57.74 182 THR C C 1
ATOM 2654 O O . THR C 1 79 ? -20.829 -10.503 20.562 1.00 52.45 182 THR C O 1
ATOM 2658 N N . LEU C 1 80 ? -19.579 -9.411 19.062 1.00 44.80 183 LEU C N 1
ATOM 2659 C CA . LEU C 1 80 ? -18.365 -10.127 19.455 1.00 39.09 183 LEU C CA 1
ATOM 2660 C C . LEU C 1 80 ? -17.565 -9.276 20.422 1.00 41.96 183 LEU C C 1
ATOM 2661 O O . LEU C 1 80 ? -17.198 -8.162 20.116 1.00 40.20 183 LEU C O 1
ATOM 2666 N N . ASN C 1 81 ? -17.372 -9.783 21.637 1.00 44.40 184 ASN C N 1
ATOM 2667 C CA . ASN C 1 81 ? -16.760 -8.979 22.665 1.00 47.74 184 ASN C CA 1
ATOM 2668 C C . ASN C 1 81 ? -15.401 -8.495 22.263 1.00 47.48 184 ASN C C 1
ATOM 2669 O O . ASN C 1 81 ? -15.087 -7.334 22.445 1.00 44.36 184 ASN C O 1
ATOM 2674 N N . SER C 1 82 ? -14.600 -9.385 21.679 1.00 43.17 185 SER C N 1
ATOM 2675 C CA . SER C 1 82 ? -13.253 -9.060 21.315 1.00 33.88 185 SER C CA 1
ATOM 2676 C C . SER C 1 82 ? -12.857 -9.720 19.982 1.00 37.35 185 SER C C 1
ATOM 2677 O O . SER C 1 82 ? -13.050 -10.921 19.785 1.00 45.25 185 SER C O 1
ATOM 2680 N N . VAL C 1 83 ? -12.337 -8.910 19.067 1.00 38.39 186 VAL C N 1
ATOM 2681 C CA . VAL C 1 83 ? -11.744 -9.373 17.805 1.00 38.27 186 VAL C CA 1
ATOM 2682 C C . VAL C 1 83 ? -10.365 -8.794 17.679 1.00 38.39 186 VAL C C 1
ATOM 2683 O O . VAL C 1 83 ? -10.227 -7.570 17.647 1.00 35.84 186 VAL C O 1
ATOM 2687 N N . VAL C 1 84 ? -9.344 -9.666 17.657 1.00 32.26 187 VAL C N 1
ATOM 2688 C CA . VAL C 1 84 ? -7.982 -9.244 17.610 1.00 34.90 187 VAL C CA 1
ATOM 2689 C C . VAL C 1 84 ? -7.404 -9.611 16.248 1.00 39.95 187 VAL C C 1
ATOM 2690 O O . VAL C 1 84 ? -7.334 -10.788 15.885 1.00 33.62 187 VAL C O 1
ATOM 2694 N N . ILE C 1 85 ? -7.043 -8.564 15.501 1.00 35.60 188 ILE C N 1
ATOM 2695 C CA . ILE C 1 85 ? -6.307 -8.681 14.245 1.00 35.61 188 ILE C CA 1
ATOM 2696 C C . ILE C 1 85 ? -5.251 -7.573 14.321 1.00 38.12 188 ILE C C 1
ATOM 2697 O O . ILE C 1 85 ? -5.507 -6.451 13.945 1.00 35.08 188 ILE C O 1
ATOM 2702 N N . GLY C 1 86 ? -4.084 -7.888 14.855 1.00 38.96 189 GLY C N 1
ATOM 2703 C CA . GLY C 1 86 ? -3.094 -6.869 15.176 1.00 49.94 189 GLY C CA 1
ATOM 2704 C C . GLY C 1 86 ? -3.499 -6.137 16.435 1.00 44.88 189 GLY C C 1
ATOM 2705 O O . GLY C 1 86 ? -2.930 -6.356 17.495 1.00 49.67 189 GLY C O 1
ATOM 2706 N N . LYS C 1 87 ? -4.513 -5.297 16.356 1.00 44.78 190 LYS C N 1
ATOM 2707 C CA . LYS C 1 87 ? -5.045 -4.727 17.583 1.00 41.00 190 LYS C CA 1
ATOM 2708 C C . LYS C 1 87 ? -6.355 -5.359 17.938 1.00 42.07 190 LYS C C 1
ATOM 2709 O O . LYS C 1 87 ? -7.000 -6.012 17.112 1.00 35.51 190 LYS C O 1
ATOM 2715 N N . GLU C 1 88 ? -6.769 -5.094 19.181 1.00 35.51 191 GLU C N 1
ATOM 2716 C CA . GLU C 1 88 ? -8.032 -5.548 19.685 1.00 42.31 191 GLU C CA 1
ATOM 2717 C C . GLU C 1 88 ? -9.172 -4.580 19.377 1.00 35.13 191 GLU C C 1
ATOM 2718 O O . GLU C 1 88 ? -9.103 -3.439 19.723 1.00 46.31 191 GLU C O 1
ATOM 2724 N N . PHE C 1 89 ? -10.225 -5.074 18.734 1.00 37.82 192 PHE C N 1
ATOM 2725 C CA . PHE C 1 89 ? -11.442 -4.332 18.545 1.00 36.37 192 PHE C CA 1
ATOM 2726 C C . PHE C 1 89 ? -12.494 -4.896 19.468 1.00 44.29 192 PHE C C 1
ATOM 2727 O O . PHE C 1 89 ? -12.539 -6.119 19.721 1.00 49.71 192 PHE C O 1
ATOM 2735 N N . LYS C 1 90 ? -13.348 -4.028 19.984 1.00 43.49 193 LYS C N 1
ATOM 2736 C CA . LYS C 1 90 ? -14.333 -4.422 20.927 1.00 40.17 193 LYS C CA 1
ATOM 2737 C C . LYS C 1 90 ? -15.739 -4.301 20.397 1.00 38.60 193 LYS C C 1
ATOM 2738 O O . LYS C 1 90 ? -16.059 -3.381 19.688 1.00 46.88 193 LYS C O 1
ATOM 2744 N N . ASN C 1 91 ? -16.610 -5.217 20.831 1.00 42.53 194 ASN C N 1
ATOM 2745 C CA . ASN C 1 91 ? -18.036 -5.207 20.567 1.00 40.91 194 ASN C CA 1
ATOM 2746 C C . ASN C 1 91 ? -18.339 -5.014 19.102 1.00 59.21 194 ASN C C 1
ATOM 2747 O O . ASN C 1 91 ? -18.976 -4.044 18.711 1.00 44.57 194 ASN C O 1
ATOM 2752 N N . ILE C 1 92 ? -17.890 -5.986 18.325 1.00 46.09 195 ILE C N 1
ATOM 2753 C CA . ILE C 1 92 ? -17.986 -5.965 16.862 1.00 42.21 195 ILE C CA 1
ATOM 2754 C C . ILE C 1 92 ? -19.261 -6.656 16.447 1.00 46.61 195 ILE C C 1
ATOM 2755 O O . ILE C 1 92 ? -19.577 -7.751 16.936 1.00 39.92 195 ILE C O 1
ATOM 2760 N N . LYS C 1 93 ? -19.982 -6.012 15.544 1.00 37.19 196 LYS C N 1
ATOM 2761 C CA . LYS C 1 93 ? -21.254 -6.508 15.073 1.00 41.71 196 LYS C CA 1
ATOM 2762 C C . LYS C 1 93 ? -21.057 -7.664 14.141 1.00 39.20 196 LYS C C 1
ATOM 2763 O O . LYS C 1 93 ? -20.183 -7.651 13.281 1.00 36.87 196 LYS C O 1
ATOM 2769 N N . GLY C 1 94 ? -21.917 -8.645 14.275 1.00 35.20 197 GLY C N 1
ATOM 2770 C CA . GLY C 1 94 ? -21.908 -9.783 13.418 1.00 43.24 197 GLY C CA 1
ATOM 2771 C C . GLY C 1 94 ? -23.273 -10.395 13.346 1.00 41.94 197 GLY C C 1
ATOM 2772 O O . GLY C 1 94 ? -24.215 -9.974 14.035 1.00 40.93 197 GLY C O 1
ATOM 2773 N N . HIS C 1 95 ? -23.384 -11.439 12.557 1.00 36.28 198 HIS C N 1
ATOM 2774 C CA . HIS C 1 95 ? -24.580 -12.222 12.591 1.00 36.46 198 HIS C CA 1
ATOM 2775 C C . HIS C 1 95 ? -24.211 -13.657 12.278 1.00 41.32 198 HIS C C 1
ATOM 2776 O O . HIS C 1 95 ? -23.150 -13.951 11.736 1.00 44.07 198 HIS C O 1
ATOM 2783 N N . VAL C 1 96 ? -25.086 -14.558 12.666 1.00 49.59 199 VAL C N 1
ATOM 2784 C CA . VAL C 1 96 ? -24.916 -15.931 12.290 1.00 47.74 199 VAL C CA 1
ATOM 2785 C C . VAL C 1 96 ? -26.068 -16.340 11.417 1.00 39.33 199 VAL C C 1
ATOM 2786 O O . VAL C 1 96 ? -27.278 -16.267 11.788 1.00 49.50 199 VAL C O 1
ATOM 2790 N N . GLY C 1 97 ? -25.664 -16.856 10.267 1.00 46.99 200 GLY C N 1
ATOM 2791 C CA . GLY C 1 97 ? -26.601 -17.376 9.325 1.00 72.93 200 GLY C CA 1
ATOM 2792 C C . GLY C 1 97 ? -26.906 -18.814 9.601 1.00 63.40 200 GLY C C 1
ATOM 2793 O O . GLY C 1 97 ? -26.609 -19.434 10.664 1.00 60.41 200 GLY C O 1
ATOM 2794 N N . LEU C 1 98 ? -27.519 -19.347 8.572 1.00 89.15 201 LEU C N 1
ATOM 2795 C CA . LEU C 1 98 ? -28.412 -20.459 8.732 1.00 73.18 201 LEU C CA 1
ATOM 2796 C C . LEU C 1 98 ? -27.727 -21.760 8.361 1.00 83.25 201 LEU C C 1
ATOM 2797 O O . LEU C 1 98 ? -28.261 -22.815 8.626 1.00 81.59 201 LEU C O 1
ATOM 2802 N N . GLY C 1 99 ? -26.549 -21.688 7.745 1.00 97.10 202 GLY C N 1
ATOM 2803 C CA . GLY C 1 99 ? -25.712 -22.885 7.605 1.00 61.66 202 GLY C CA 1
ATOM 2804 C C . GLY C 1 99 ? -25.118 -23.079 6.232 1.00 69.34 202 GLY C C 1
ATOM 2805 O O . GLY C 1 99 ? -24.332 -24.008 6.014 1.00 71.03 202 GLY C O 1
ATOM 2806 N N . ASP C 1 100 ? -25.515 -22.215 5.305 1.00 53.65 203 ASP C N 1
ATOM 2807 C CA . ASP C 1 100 ? -25.054 -22.263 3.908 1.00 72.92 203 ASP C CA 1
ATOM 2808 C C . ASP C 1 100 ? -23.675 -21.573 3.815 1.00 67.95 203 ASP C C 1
ATOM 2809 O O . ASP C 1 100 ? -23.023 -21.599 2.778 1.00 68.67 203 ASP C O 1
ATOM 2814 N N . LEU C 1 101 ? -23.176 -21.049 4.931 1.00 62.74 204 LEU C N 1
ATOM 2815 C CA . LEU C 1 101 ? -21.973 -20.271 4.855 1.00 56.30 204 LEU C CA 1
ATOM 2816 C C . LEU C 1 101 ? -20.731 -21.164 4.961 1.00 59.01 204 LEU C C 1
ATOM 2817 O O . LEU C 1 101 ? -20.494 -21.835 5.964 1.00 58.69 204 LEU C O 1
ATOM 2822 N N . ASP C 1 102 ? -19.943 -21.185 3.895 1.00 50.82 205 ASP C N 1
ATOM 2823 C CA . ASP C 1 102 ? -18.733 -22.016 3.849 1.00 56.89 205 ASP C CA 1
ATOM 2824 C C . ASP C 1 102 ? -17.616 -21.509 4.747 1.00 64.05 205 ASP C C 1
ATOM 2825 O O . ASP C 1 102 ? -16.925 -22.281 5.388 1.00 49.95 205 ASP C O 1
ATOM 2830 N N . ILE C 1 103 ? -17.445 -20.196 4.808 1.00 51.63 206 ILE C N 1
ATOM 2831 C CA . ILE C 1 103 ? -16.393 -19.618 5.608 1.00 51.70 206 ILE C CA 1
ATOM 2832 C C . ILE C 1 103 ? -16.857 -18.252 6.139 1.00 42.61 206 ILE C C 1
ATOM 2833 O O . ILE C 1 103 ? -17.589 -17.542 5.477 1.00 37.40 206 ILE C O 1
ATOM 2838 N N . SER C 1 104 ? -16.465 -17.946 7.352 1.00 41.98 207 SER C N 1
ATOM 2839 C CA . SER C 1 104 ? -16.900 -16.727 7.986 1.00 31.96 207 SER C CA 1
ATOM 2840 C C . SER C 1 104 ? -16.347 -15.571 7.175 1.00 33.19 207 SER C C 1
ATOM 2841 O O . SER C 1 104 ? -15.253 -15.675 6.612 1.00 35.71 207 SER C O 1
ATOM 2844 N N . LEU C 1 105 ? -17.085 -14.478 7.188 1.00 31.22 208 LEU C N 1
ATOM 2845 C CA . LEU C 1 105 ? -16.756 -13.300 6.444 1.00 37.13 208 LEU C CA 1
ATOM 2846 C C . LEU C 1 105 ? -16.465 -12.106 7.312 1.00 38.01 208 LEU C C 1
ATOM 2847 O O . LEU C 1 105 ? -17.182 -11.795 8.229 1.00 34.06 208 LEU C O 1
ATOM 2852 N N . LEU C 1 106 ? -15.412 -11.404 6.962 1.00 34.45 209 LEU C N 1
ATOM 2853 C CA . LEU C 1 106 ? -15.044 -10.165 7.573 1.00 28.78 209 LEU C CA 1
ATOM 2854 C C . LEU C 1 106 ? -15.383 -9.063 6.599 1.00 27.59 209 LEU C C 1
ATOM 2855 O O . LEU C 1 106 ? -14.942 -9.076 5.454 1.00 32.21 209 LEU C O 1
ATOM 2860 N N . GLY C 1 107 ? -16.151 -8.075 7.052 1.00 29.66 210 GLY C N 1
ATOM 2861 C CA . GLY C 1 107 ? -16.699 -7.089 6.132 1.00 29.15 210 GLY C CA 1
ATOM 2862 C C . GLY C 1 107 ? -16.138 -5.702 6.384 1.00 37.23 210 GLY C C 1
ATOM 2863 O O . GLY C 1 107 ? -15.223 -5.520 7.190 1.00 34.33 210 GLY C O 1
ATOM 2864 N N . MET C 1 108 ? -16.774 -4.732 5.735 1.00 34.83 211 MET C N 1
ATOM 2865 C CA . MET C 1 108 ? -16.359 -3.362 5.757 1.00 26.99 211 MET C CA 1
ATOM 2866 C C . MET C 1 108 ? -16.511 -2.701 7.102 1.00 36.88 211 MET C C 1
ATOM 2867 O O . MET C 1 108 ? -15.732 -1.795 7.409 1.00 38.54 211 MET C O 1
ATOM 2872 N N . SER C 1 109 ? -17.494 -3.074 7.902 1.00 37.94 212 SER C N 1
ATOM 2873 C CA . SER C 1 109 ? -17.641 -2.406 9.202 1.00 35.88 212 SER C CA 1
ATOM 2874 C C . SER C 1 109 ? -16.406 -2.580 10.077 1.00 41.15 212 SER C C 1
ATOM 2875 O O . SER C 1 109 ? -15.977 -1.615 10.710 1.00 47.00 212 SER C O 1
ATOM 2878 N N . LEU C 1 110 ? -15.835 -3.779 10.124 1.00 36.15 213 LEU C N 1
ATOM 2879 C CA . LEU C 1 110 ? -14.598 -3.973 10.904 1.00 33.03 213 LEU C CA 1
ATOM 2880 C C . LEU C 1 110 ? -13.378 -3.370 10.170 1.00 30.59 213 LEU C C 1
ATOM 2881 O O . LEU C 1 110 ? -12.557 -2.670 10.768 1.00 33.41 213 LEU C O 1
ATOM 2886 N N . LEU C 1 111 ? -13.292 -3.575 8.875 1.00 27.65 214 LEU C N 1
ATOM 2887 C CA . LEU C 1 111 ? -12.154 -3.099 8.105 1.00 26.81 214 LEU C CA 1
ATOM 2888 C C . LEU C 1 111 ? -11.981 -1.581 8.181 1.00 34.79 214 LEU C C 1
ATOM 2889 O O . LEU C 1 111 ? -10.887 -1.110 8.272 1.00 35.70 214 LEU C O 1
ATOM 2894 N N . GLU C 1 112 ? -13.083 -0.857 8.184 1.00 32.64 215 GLU C N 1
ATOM 2895 C CA . GLU C 1 112 ? -13.106 0.585 8.230 1.00 34.17 215 GLU C CA 1
ATOM 2896 C C . GLU C 1 112 ? -12.657 1.131 9.581 1.00 40.16 215 GLU C C 1
ATOM 2897 O O . GLU C 1 112 ? -12.307 2.246 9.675 1.00 39.12 215 GLU C O 1
ATOM 2903 N N . ARG C 1 113 ? -12.567 0.303 10.601 1.00 32.04 216 ARG C N 1
ATOM 2904 C CA . ARG C 1 113 ? -11.980 0.729 11.849 1.00 31.67 216 ARG C CA 1
ATOM 2905 C C . ARG C 1 113 ? -10.461 0.711 11.960 1.00 39.54 216 ARG C C 1
ATOM 2906 O O . ARG C 1 113 ? -9.926 1.231 12.932 1.00 35.16 216 ARG C O 1
ATOM 2914 N N . PHE C 1 114 ? -9.770 0.080 11.009 1.00 37.36 217 PHE C N 1
ATOM 2915 C CA . PHE C 1 114 ? -8.326 0.188 10.927 1.00 36.26 217 PHE C CA 1
ATOM 2916 C C . PHE C 1 114 ? -7.928 1.598 10.523 1.00 40.39 217 PHE C C 1
ATOM 2917 O O . PHE C 1 114 ? -8.565 2.208 9.693 1.00 34.96 217 PHE C O 1
ATOM 2925 N N . LYS C 1 115 ? -6.827 2.086 11.060 1.00 42.10 218 LYS C N 1
ATOM 2926 C CA . LYS C 1 115 ? -6.292 3.387 10.627 1.00 41.81 218 LYS C CA 1
ATOM 2927 C C . LYS C 1 115 ? -6.163 3.386 9.132 1.00 37.97 218 LYS C C 1
ATOM 2928 O O . LYS C 1 115 ? -6.433 4.397 8.461 1.00 39.47 218 LYS C O 1
ATOM 2934 N N . GLY C 1 116 ? -5.705 2.272 8.587 1.00 38.55 219 GLY C N 1
ATOM 2935 C CA . GLY C 1 116 ? -5.495 2.126 7.149 1.00 43.30 219 GLY C CA 1
ATOM 2936 C C . GLY C 1 116 ? -5.908 0.743 6.685 1.00 44.62 219 GLY C C 1
ATOM 2937 O O . GLY C 1 116 ? -5.629 -0.284 7.329 1.00 37.59 219 GLY C O 1
ATOM 2938 N N . PHE C 1 117 ? -6.547 0.706 5.530 1.00 26.78 220 PHE C N 1
ATOM 2939 C CA . PHE C 1 117 ? -6.967 -0.553 4.918 1.00 31.05 220 PHE C CA 1
ATOM 2940 C C . PHE C 1 117 ? -6.789 -0.319 3.413 1.00 38.17 220 PHE C C 1
ATOM 2941 O O . PHE C 1 117 ? -7.286 0.661 2.903 1.00 39.34 220 PHE C O 1
ATOM 2949 N N . ARG C 1 118 ? -6.019 -1.165 2.723 1.00 39.39 221 ARG C N 1
ATOM 2950 C CA . ARG C 1 118 ? -5.859 -1.027 1.290 1.00 36.95 221 ARG C CA 1
ATOM 2951 C C . ARG C 1 118 ? -5.756 -2.399 0.614 1.00 40.41 221 ARG C C 1
ATOM 2952 O O . ARG C 1 118 ? -5.012 -3.243 1.040 1.00 35.92 221 ARG C O 1
ATOM 2960 N N . ILE C 1 119 ? -6.495 -2.591 -0.478 1.00 34.95 222 ILE C N 1
ATOM 2961 C CA . ILE C 1 119 ? -6.278 -3.745 -1.320 1.00 37.31 222 ILE C CA 1
ATOM 2962 C C . ILE C 1 119 ? -5.626 -3.231 -2.563 1.00 39.64 222 ILE C C 1
ATOM 2963 O O . ILE C 1 119 ? -6.221 -2.454 -3.297 1.00 47.62 222 ILE C O 1
ATOM 2968 N N . ASP C 1 120 ? -4.420 -3.686 -2.826 1.00 40.02 223 ASP C N 1
ATOM 2969 C CA . ASP C 1 120 ? -3.653 -3.215 -3.961 1.00 53.53 223 ASP C CA 1
ATOM 2970 C C . ASP C 1 120 ? -3.343 -4.456 -4.765 1.00 47.08 223 ASP C C 1
ATOM 2971 O O . ASP C 1 120 ? -2.370 -5.161 -4.474 1.00 42.45 223 ASP C O 1
ATOM 2976 N N . LYS C 1 121 ? -4.139 -4.692 -5.797 1.00 50.73 224 LYS C N 1
ATOM 2977 C CA . LYS C 1 121 ? -3.982 -5.882 -6.636 1.00 43.30 224 LYS C CA 1
ATOM 2978 C C . LYS C 1 121 ? -3.946 -7.153 -5.838 1.00 50.00 224 LYS C C 1
ATOM 2979 O O . LYS C 1 121 ? -4.988 -7.574 -5.235 1.00 48.62 224 LYS C O 1
ATOM 2985 N N . ASP C 1 122 ? -2.763 -7.743 -5.748 1.00 37.03 225 ASP C N 1
ATOM 2986 C CA . ASP C 1 122 ? -2.613 -9.054 -5.077 1.00 45.54 225 ASP C CA 1
ATOM 2987 C C . ASP C 1 122 ? -2.254 -8.985 -3.587 1.00 41.64 225 ASP C C 1
ATOM 2988 O O . ASP C 1 122 ? -1.954 -10.013 -2.971 1.00 46.79 225 ASP C O 1
ATOM 2993 N N . LEU C 1 123 ? -2.299 -7.788 -2.998 1.00 29.04 226 LEU C N 1
ATOM 2994 C CA . LEU C 1 123 ? -2.044 -7.605 -1.554 1.00 33.09 226 LEU C CA 1
ATOM 2995 C C . LEU C 1 123 ? -3.162 -6.873 -0.814 1.00 25.14 226 LEU C C 1
ATOM 2996 O O . LEU C 1 123 ? -3.702 -5.883 -1.320 1.00 29.68 226 LEU C O 1
ATOM 3001 N N . LEU C 1 124 ? -3.392 -7.268 0.444 1.00 21.62 227 LEU C N 1
ATOM 3002 C CA . LEU C 1 124 ? -4.236 -6.537 1.348 1.00 27.40 227 LEU C CA 1
ATOM 3003 C C . LEU C 1 124 ? -3.357 -6.039 2.496 1.00 21.87 227 LEU C C 1
ATOM 3004 O O . LEU C 1 124 ? -2.617 -6.788 3.074 1.00 24.12 227 LEU C O 1
ATOM 3009 N N . ILE C 1 125 ? -3.435 -4.735 2.780 1.00 21.25 228 ILE C N 1
ATOM 3010 C CA . ILE C 1 125 ? -2.574 -4.130 3.744 1.00 19.43 228 ILE C CA 1
ATOM 3011 C C . ILE C 1 125 ? -3.453 -3.462 4.788 1.00 17.86 228 ILE C C 1
ATOM 3012 O O . ILE C 1 125 ? -4.261 -2.584 4.482 1.00 20.49 228 ILE C O 1
ATOM 3017 N N . LEU C 1 126 ? -3.239 -3.847 6.031 1.00 25.14 229 LEU C N 1
ATOM 3018 C CA . LEU C 1 126 ? -3.930 -3.250 7.152 1.00 18.97 229 LEU C CA 1
ATOM 3019 C C . LEU C 1 126 ? -2.918 -2.570 8.050 1.00 32.20 229 LEU C C 1
ATOM 3020 O O . LEU C 1 126 ? -1.950 -3.195 8.463 1.00 27.97 229 LEU C O 1
ATOM 3025 N N . ASN C 1 127 ? -3.171 -1.299 8.367 1.00 22.18 230 ASN C N 1
ATOM 3026 C CA . ASN C 1 127 ? -2.332 -0.508 9.249 1.00 28.80 230 ASN C CA 1
ATOM 3027 C C . ASN C 1 127 ? -3.144 -0.129 10.465 1.00 25.01 230 ASN C C 1
ATOM 3028 O O . ASN C 1 127 ? -4.319 0.262 10.373 1.00 27.56 230 ASN C O 1
ATOM 3033 N N . TYR C 1 128 ? -2.544 -0.293 11.639 1.00 22.97 231 TYR C N 1
ATOM 3034 C CA . TYR C 1 128 ? -3.231 0.034 12.900 1.00 28.32 231 TYR C CA 1
ATOM 3035 C C . TYR C 1 128 ? -2.324 0.752 13.875 1.00 29.46 231 TYR C C 1
ATOM 3036 O O . TYR C 1 128 ? -1.115 0.735 13.727 1.00 24.62 231 TYR C O 1
ATOM 3045 N N . ALA C 1 129 ? -2.941 1.397 14.850 1.00 30.01 232 ALA C N 1
ATOM 3046 C CA . ALA C 1 129 ? -2.253 1.970 15.977 1.00 41.25 232 ALA C CA 1
ATOM 3047 C C . ALA C 1 129 ? -3.055 1.664 17.252 1.00 45.25 232 ALA C C 1
ATOM 3048 O O . ALA C 1 129 ? -4.221 1.991 17.345 1.00 28.83 232 ALA C O 1
ATOM 3050 N N . ALA C 1 130 ? -2.411 1.059 18.233 1.00 36.76 233 ALA C N 1
ATOM 3051 C CA . ALA C 1 130 ? -3.045 0.672 19.520 1.00 39.23 233 ALA C CA 1
ATOM 3052 C C . ALA C 1 130 ? -2.294 1.324 20.663 1.00 40.75 233 ALA C C 1
ATOM 3053 O O . ALA C 1 130 ? -1.058 1.342 20.634 1.00 43.58 233 ALA C O 1
ATOM 3055 N N . ALA C 1 131 ? -2.994 1.862 21.662 1.00 51.43 234 ALA C N 1
ATOM 3056 C CA . ALA C 1 131 ? -2.329 2.269 22.916 1.00 44.28 234 ALA C CA 1
ATOM 3057 C C . ALA C 1 131 ? -1.642 1.049 23.559 1.00 44.14 234 ALA C C 1
ATOM 3058 O O . ALA C 1 131 ? -2.139 -0.041 23.422 1.00 39.57 234 ALA C O 1
ATOM 3060 N N . LEU C 1 132 ? -0.492 1.265 24.213 1.00 59.12 235 LEU C N 1
ATOM 3061 C CA . LEU C 1 132 ? 0.397 0.224 24.808 1.00 79.73 235 LEU C CA 1
ATOM 3062 C C . LEU C 1 132 ? 0.914 -0.755 23.733 1.00 63.65 235 LEU C C 1
ATOM 3063 O O . LEU C 1 132 ? 2.113 -0.776 23.399 1.00 49.54 235 LEU C O 1
ATOM 3068 N N . MET D 1 1 ? 0.266 -14.249 6.366 1.00 101.55 104 MET D N 1
ATOM 3069 C CA . MET D 1 1 ? 0.169 -13.123 7.319 1.00 72.89 104 MET D CA 1
ATOM 3070 C C . MET D 1 1 ? 1.585 -12.710 7.614 1.00 94.75 104 MET D C 1
ATOM 3071 O O . MET D 1 1 ? 2.314 -13.444 8.265 1.00 103.45 104 MET D O 1
ATOM 3076 N N . TYR D 1 2 ? 1.988 -11.566 7.072 1.00 71.01 105 TYR D N 1
ATOM 3077 C CA . TYR D 1 2 ? 3.161 -10.888 7.556 1.00 67.64 105 TYR D CA 1
ATOM 3078 C C . TYR D 1 2 ? 2.659 -9.827 8.530 1.00 56.16 105 TYR D C 1
ATOM 3079 O O . TYR D 1 2 ? 1.691 -9.131 8.261 1.00 71.47 105 TYR D O 1
ATOM 3088 N N . LYS D 1 3 ? 3.300 -9.743 9.659 1.00 47.74 106 LYS D N 1
ATOM 3089 C CA . LYS D 1 3 ? 2.988 -8.760 10.677 1.00 55.94 106 LYS D CA 1
ATOM 3090 C C . LYS D 1 3 ? 4.256 -8.092 11.190 1.00 59.02 106 LYS D C 1
ATOM 3091 O O . LYS D 1 3 ? 5.258 -8.745 11.483 1.00 55.79 106 LYS D O 1
ATOM 3097 N N . TRP D 1 4 ? 4.187 -6.779 11.346 1.00 54.42 107 TRP D N 1
ATOM 3098 C CA . TRP D 1 4 ? 5.281 -6.008 11.892 1.00 65.94 107 TRP D CA 1
ATOM 3099 C C . TRP D 1 4 ? 4.727 -4.894 12.759 1.00 41.23 107 TRP D C 1
ATOM 3100 O O . TRP D 1 4 ? 3.696 -4.338 12.424 1.00 53.30 107 TRP D O 1
ATOM 3111 N N . SER D 1 5 ? 5.427 -4.508 13.800 1.00 42.13 108 SER D N 1
ATOM 3112 C CA . SER D 1 5 ? 5.045 -3.311 14.549 1.00 45.20 108 SER D CA 1
ATOM 3113 C C . SER D 1 5 ? 6.221 -2.568 15.205 1.00 41.29 108 SER D C 1
ATOM 3114 O O . SER D 1 5 ? 7.229 -3.172 15.544 1.00 53.73 108 SER D O 1
ATOM 3117 N N . THR D 1 6 ? 6.036 -1.258 15.419 1.00 50.80 109 THR D N 1
ATOM 3118 C CA . THR D 1 6 ? 6.987 -0.341 16.079 1.00 49.52 109 THR D CA 1
ATOM 3119 C C . THR D 1 6 ? 6.317 0.214 17.299 1.00 56.00 109 THR D C 1
ATOM 3120 O O . THR D 1 6 ? 5.179 0.692 17.242 1.00 58.75 109 THR D O 1
ATOM 3124 N N . GLU D 1 7 ? 7.020 0.203 18.407 1.00 44.44 110 GLU D N 1
ATOM 3125 C CA . GLU D 1 7 ? 6.569 0.903 19.587 1.00 41.80 110 GLU D CA 1
ATOM 3126 C C . GLU D 1 7 ? 7.110 2.332 19.593 1.00 52.10 110 GLU D C 1
ATOM 3127 O O . GLU D 1 7 ? 8.324 2.547 19.606 1.00 53.70 110 GLU D O 1
ATOM 3133 N N . VAL D 1 8 ? 6.211 3.300 19.673 1.00 40.97 111 VAL D N 1
ATOM 3134 C CA . VAL D 1 8 ? 6.576 4.701 19.729 1.00 41.96 111 VAL D CA 1
ATOM 3135 C C . VAL D 1 8 ? 6.181 5.149 21.109 1.00 47.33 111 VAL D C 1
ATOM 3136 O O . VAL D 1 8 ? 5.014 5.058 21.497 1.00 42.39 111 VAL D O 1
ATOM 3140 N N . GLY D 1 9 ? 7.145 5.653 21.854 1.00 42.56 112 GLY D N 1
ATOM 3141 C CA . GLY D 1 9 ? 6.905 5.908 23.246 1.00 48.55 112 GLY D CA 1
ATOM 3142 C C . GLY D 1 9 ? 7.468 7.212 23.739 1.00 44.14 112 GLY D C 1
ATOM 3143 O O . GLY D 1 9 ? 8.301 7.849 23.075 1.00 35.40 112 GLY D O 1
ATOM 3144 N N . GLU D 1 10 ? 7.015 7.581 24.932 1.00 41.06 113 GLU D N 1
ATOM 3145 C CA . GLU D 1 10 ? 7.552 8.717 25.658 1.00 41.81 113 GLU D CA 1
ATOM 3146 C C . GLU D 1 10 ? 7.671 8.418 27.145 1.00 37.28 113 GLU D C 1
ATOM 3147 O O . GLU D 1 10 ? 6.865 7.656 27.731 1.00 38.94 113 GLU D O 1
ATOM 3153 N N . ILE D 1 11 ? 8.675 9.028 27.753 1.00 39.81 114 ILE D N 1
ATOM 3154 C CA . ILE D 1 11 ? 8.857 8.994 29.224 1.00 43.05 114 ILE D CA 1
ATOM 3155 C C . ILE D 1 11 ? 8.935 10.418 29.678 1.00 36.24 114 ILE D C 1
ATOM 3156 O O . ILE D 1 11 ? 9.647 11.249 29.075 1.00 38.63 114 ILE D O 1
ATOM 3161 N N . ILE D 1 12 ? 8.136 10.741 30.678 1.00 32.47 115 ILE D N 1
ATOM 3162 C CA . ILE D 1 12 ? 8.047 12.102 31.202 1.00 35.55 115 ILE D CA 1
ATOM 3163 C C . ILE D 1 12 ? 8.364 11.982 32.671 1.00 36.98 115 ILE D C 1
ATOM 3164 O O . ILE D 1 12 ? 7.755 11.178 33.390 1.00 43.46 115 ILE D O 1
ATOM 3169 N N . ILE D 1 13 ? 9.334 12.764 33.098 1.00 36.14 116 ILE D N 1
ATOM 3170 C CA . ILE D 1 13 ? 9.769 12.778 34.472 1.00 36.08 116 ILE D CA 1
ATOM 3171 C C . ILE D 1 13 ? 9.694 14.162 35.023 1.00 41.85 116 ILE D C 1
ATOM 3172 O O . ILE D 1 13 ? 10.176 15.115 34.414 1.00 43.62 116 ILE D O 1
ATOM 3177 N N . ALA D 1 14 ? 9.023 14.291 36.165 1.00 41.38 117 ALA D N 1
ATOM 3178 C CA . ALA D 1 14 ? 8.893 15.564 36.844 1.00 50.23 117 ALA D CA 1
ATOM 3179 C C . ALA D 1 14 ? 10.134 15.804 37.694 1.00 52.32 117 ALA D C 1
ATOM 3180 O O . ALA D 1 14 ? 10.662 14.887 38.336 1.00 39.59 117 ALA D O 1
ATOM 3182 N N . ARG D 1 15 ? 10.613 17.047 37.678 1.00 41.74 118 ARG D N 1
ATOM 3183 C CA . ARG D 1 15 ? 11.761 17.418 38.466 1.00 47.72 118 ARG D CA 1
ATOM 3184 C C . ARG D 1 15 ? 11.456 17.153 39.946 1.00 47.47 118 ARG D C 1
ATOM 3185 O O . ARG D 1 15 ? 10.380 17.434 40.421 1.00 42.63 118 ARG D O 1
ATOM 3193 N N . ASN D 1 16 ? 12.419 16.573 40.637 1.00 48.22 119 ASN D N 1
ATOM 3194 C CA A ASN D 1 16 ? 12.309 16.315 42.043 0.50 46.67 119 ASN D CA 1
ATOM 3195 C CA B ASN D 1 16 ? 12.340 16.309 42.069 0.50 41.09 119 ASN D CA 1
ATOM 3196 C C . ASN D 1 16 ? 12.355 17.646 42.803 1.00 52.59 119 ASN D C 1
ATOM 3197 O O . ASN D 1 16 ? 12.914 18.622 42.306 1.00 48.67 119 ASN D O 1
ATOM 3206 N N . ARG D 1 17 ? 11.751 17.695 43.985 1.00 57.42 120 ARG D N 1
ATOM 3207 C CA . ARG D 1 17 ? 11.768 18.910 44.791 1.00 74.62 120 ARG D CA 1
ATOM 3208 C C . ARG D 1 17 ? 13.203 19.325 45.099 1.00 60.20 120 ARG D C 1
ATOM 3209 O O . ARG D 1 17 ? 13.452 20.499 45.346 1.00 65.22 120 ARG D O 1
ATOM 3217 N N . ASP D 1 18 ? 14.143 18.374 45.074 1.00 49.12 121 ASP D N 1
ATOM 3218 C CA . ASP D 1 18 ? 15.558 18.705 45.294 1.00 46.81 121 ASP D CA 1
ATOM 3219 C C . ASP D 1 18 ? 16.267 19.375 44.073 1.00 52.76 121 ASP D C 1
ATOM 3220 O O . ASP D 1 18 ? 17.471 19.625 44.124 1.00 50.91 121 ASP D O 1
ATOM 3225 N N . GLY D 1 19 ? 15.528 19.622 42.991 1.00 46.76 122 GLY D N 1
ATOM 3226 C CA . GLY D 1 19 ? 16.064 20.296 41.822 1.00 50.56 122 GLY D CA 1
ATOM 3227 C C . GLY D 1 19 ? 16.591 19.368 40.736 1.00 46.34 122 GLY D C 1
ATOM 3228 O O . GLY D 1 19 ? 16.890 19.839 39.669 1.00 52.08 122 GLY D O 1
ATOM 3229 N N . HIS D 1 20 ? 16.700 18.053 41.013 1.00 50.11 123 HIS D N 1
ATOM 3230 C CA . HIS D 1 20 ? 17.266 17.059 40.058 1.00 42.60 123 HIS D CA 1
ATOM 3231 C C . HIS D 1 20 ? 16.197 16.197 39.416 1.00 37.81 123 HIS D C 1
ATOM 3232 O O . HIS D 1 20 ? 15.072 16.101 39.887 1.00 44.13 123 HIS D O 1
ATOM 3239 N N . PHE D 1 21 ? 16.545 15.600 38.290 1.00 36.29 124 PHE D N 1
ATOM 3240 C CA . PHE D 1 21 ? 15.736 14.582 37.707 1.00 33.04 124 PHE D CA 1
ATOM 3241 C C . PHE D 1 21 ? 16.312 13.219 38.048 1.00 31.05 124 PHE D C 1
ATOM 3242 O O . PHE D 1 21 ? 17.525 12.972 37.906 1.00 35.94 124 PHE D O 1
ATOM 3250 N N . TYR D 1 22 ? 15.428 12.295 38.394 1.00 32.13 125 TYR D N 1
ATOM 3251 C CA . TYR D 1 22 ? 15.782 10.866 38.567 1.00 30.94 125 TYR D CA 1
ATOM 3252 C C . TYR D 1 22 ? 15.031 9.963 37.613 1.00 36.86 125 TYR D C 1
ATOM 3253 O O . TYR D 1 22 ? 13.875 10.213 37.277 1.00 37.33 125 TYR D O 1
ATOM 3262 N N . ILE D 1 23 ? 15.711 8.930 37.148 1.00 27.03 126 ILE D N 1
ATOM 3263 C CA . ILE D 1 23 ? 15.134 7.935 36.209 1.00 29.09 126 ILE D CA 1
ATOM 3264 C C . ILE D 1 23 ? 15.531 6.552 36.625 1.00 35.36 126 ILE D C 1
ATOM 3265 O O . ILE D 1 23 ? 16.685 6.312 36.915 1.00 29.10 126 ILE D O 1
ATOM 3270 N N . ASN D 1 24 ? 14.565 5.642 36.631 1.00 27.39 127 ASN D N 1
ATOM 3271 C CA . ASN D 1 24 ? 14.832 4.209 36.816 1.00 33.13 127 ASN D CA 1
ATOM 3272 C C . ASN D 1 24 ? 15.084 3.542 35.491 1.00 37.16 127 ASN D C 1
ATOM 3273 O O . ASN D 1 24 ? 14.354 3.749 34.523 1.00 42.94 127 ASN D O 1
ATOM 3278 N N . ALA D 1 25 ? 16.177 2.807 35.413 1.00 29.33 128 ALA D N 1
ATOM 3279 C CA . ALA D 1 25 ? 16.503 2.092 34.211 1.00 30.92 128 ALA D CA 1
ATOM 3280 C C . ALA D 1 25 ? 16.727 0.637 34.575 1.00 31.78 128 ALA D C 1
ATOM 3281 O O . ALA D 1 25 ? 17.063 0.335 35.694 1.00 35.05 128 ALA D O 1
ATOM 3283 N N . PHE D 1 26 ? 16.564 -0.260 33.621 1.00 27.79 129 PHE D N 1
ATOM 3284 C CA . PHE D 1 26 ? 16.966 -1.647 33.813 1.00 30.37 129 PHE D CA 1
ATOM 3285 C C . PHE D 1 26 ? 18.259 -1.852 33.070 1.00 32.51 129 PHE D C 1
ATOM 3286 O O . PHE D 1 26 ? 18.325 -1.749 31.845 1.00 34.84 129 PHE D O 1
ATOM 3294 N N . VAL D 1 27 ? 19.296 -2.089 33.841 1.00 26.36 130 VAL D N 1
ATOM 3295 C CA . VAL D 1 27 ? 20.613 -2.252 33.333 1.00 22.69 130 VAL D CA 1
ATOM 3296 C C . VAL D 1 27 ? 21.003 -3.745 33.534 1.00 34.06 130 VAL D C 1
ATOM 3297 O O . VAL D 1 27 ? 20.951 -4.267 34.631 1.00 28.90 130 VAL D O 1
ATOM 3301 N N . ASN D 1 28 ? 21.264 -4.428 32.430 1.00 32.19 131 ASN D N 1
ATOM 3302 C CA . ASN D 1 28 ? 21.432 -5.898 32.392 1.00 42.02 131 ASN D CA 1
ATOM 3303 C C . ASN D 1 28 ? 20.398 -6.558 33.272 1.00 40.66 131 ASN D C 1
ATOM 3304 O O . ASN D 1 28 ? 20.714 -7.373 34.115 1.00 35.47 131 ASN D O 1
ATOM 3309 N N . ASN D 1 29 ? 19.145 -6.167 33.077 1.00 34.93 132 ASN D N 1
ATOM 3310 C CA . ASN D 1 29 ? 17.993 -6.726 33.802 1.00 44.53 132 ASN D CA 1
ATOM 3311 C C . ASN D 1 29 ? 17.852 -6.398 35.215 1.00 30.21 132 ASN D C 1
ATOM 3312 O O . ASN D 1 29 ? 17.043 -6.988 35.897 1.00 39.78 132 ASN D O 1
ATOM 3317 N N . VAL D 1 30 ? 18.620 -5.438 35.693 1.00 27.44 133 VAL D N 1
ATOM 3318 C CA . VAL D 1 30 ? 18.504 -5.013 37.056 1.00 27.31 133 VAL D CA 1
ATOM 3319 C C . VAL D 1 30 ? 18.026 -3.533 37.120 1.00 34.73 133 VAL D C 1
ATOM 3320 O O . VAL D 1 30 ? 18.572 -2.655 36.457 1.00 25.63 133 VAL D O 1
ATOM 3324 N N . LYS D 1 31 ? 17.041 -3.254 37.967 1.00 32.06 134 LYS D N 1
ATOM 3325 C CA . LYS D 1 31 ? 16.531 -1.879 38.128 1.00 35.68 134 LYS D CA 1
ATOM 3326 C C . LYS D 1 31 ? 17.503 -1.016 38.868 1.00 28.67 134 LYS D C 1
ATOM 3327 O O . LYS D 1 31 ? 18.001 -1.421 39.939 1.00 33.42 134 LYS D O 1
ATOM 3333 N N . ILE D 1 32 ? 17.910 0.079 38.262 1.00 25.99 135 ILE D N 1
ATOM 3334 C CA A ILE D 1 32 ? 18.914 0.964 38.837 0.50 25.94 135 ILE D CA 1
ATOM 3335 C CA B ILE D 1 32 ? 18.851 0.984 38.907 0.50 26.05 135 ILE D CA 1
ATOM 3336 C C . ILE D 1 32 ? 18.293 2.371 38.797 1.00 30.51 135 ILE D C 1
ATOM 3337 O O . ILE D 1 32 ? 17.727 2.749 37.800 1.00 24.92 135 ILE D O 1
ATOM 3346 N N . LYS D 1 33 ? 18.475 3.142 39.863 1.00 25.44 136 LYS D N 1
ATOM 3347 C CA . LYS D 1 33 ? 17.992 4.496 39.940 1.00 28.57 136 LYS D CA 1
ATOM 3348 C C . LYS D 1 33 ? 19.142 5.438 39.629 1.00 31.03 136 LYS D C 1
ATOM 3349 O O . LYS D 1 33 ? 20.215 5.348 40.210 1.00 34.89 136 LYS D O 1
ATOM 3355 N N . PHE D 1 34 ? 18.960 6.214 38.553 1.00 25.84 137 PHE D N 1
ATOM 3356 C CA . PHE D 1 34 ? 19.954 7.184 38.170 1.00 22.71 137 PHE D CA 1
ATOM 3357 C C . PHE D 1 34 ? 19.487 8.585 38.488 1.00 31.07 137 PHE D C 1
ATOM 3358 O O . PHE D 1 34 ? 18.324 8.907 38.329 1.00 30.60 137 PHE D O 1
ATOM 3366 N N . MET D 1 35 ? 20.444 9.433 38.856 1.00 26.95 138 MET D N 1
ATOM 3367 C CA . MET D 1 35 ? 20.278 10.856 38.747 1.00 31.47 138 MET D CA 1
ATOM 3368 C C . MET D 1 35 ? 20.791 11.307 37.361 1.00 29.70 138 MET D C 1
ATOM 3369 O O . MET D 1 35 ? 21.860 10.916 36.902 1.00 31.58 138 MET D O 1
ATOM 3374 N N . VAL D 1 36 ? 19.986 12.124 36.681 1.00 32.39 139 VAL D N 1
ATOM 3375 C CA . VAL D 1 36 ? 20.377 12.723 35.400 1.00 41.00 139 VAL D CA 1
ATOM 3376 C C . VAL D 1 36 ? 21.429 13.793 35.675 1.00 35.52 139 VAL D C 1
ATOM 3377 O O . VAL D 1 36 ? 21.249 14.628 36.537 1.00 46.71 139 VAL D O 1
ATOM 3381 N N . ASP D 1 37 ? 22.528 13.758 34.929 1.00 35.04 140 ASP D N 1
ATOM 3382 C CA . ASP D 1 37 ? 23.583 14.774 35.048 1.00 42.13 140 ASP D CA 1
ATOM 3383 C C . ASP D 1 37 ? 23.974 15.158 33.628 1.00 41.16 140 ASP D C 1
ATOM 3384 O O . ASP D 1 37 ? 24.639 14.395 32.967 1.00 40.25 140 ASP D O 1
ATOM 3389 N N . THR D 1 38 ? 23.500 16.326 33.158 1.00 43.41 141 THR D N 1
ATOM 3390 C CA . THR D 1 38 ? 23.808 16.876 31.824 1.00 61.24 141 THR D CA 1
ATOM 3391 C C . THR D 1 38 ? 25.278 17.261 31.666 1.00 51.30 141 THR D C 1
ATOM 3392 O O . THR D 1 38 ? 25.757 17.356 30.565 1.00 52.48 141 THR D O 1
ATOM 3396 N N . GLY D 1 39 ? 25.979 17.435 32.783 1.00 58.55 142 GLY D N 1
ATOM 3397 C CA . GLY D 1 39 ? 27.423 17.626 32.788 1.00 63.96 142 GLY D CA 1
ATOM 3398 C C . GLY D 1 39 ? 28.212 16.333 32.637 1.00 61.37 142 GLY D C 1
ATOM 3399 O O . GLY D 1 39 ? 29.399 16.404 32.461 1.00 62.25 142 GLY D O 1
ATOM 3400 N N . ALA D 1 40 ? 27.587 15.157 32.781 1.00 47.65 143 ALA D N 1
ATOM 3401 C CA . ALA D 1 40 ? 28.274 13.894 32.604 1.00 48.86 143 ALA D CA 1
ATOM 3402 C C . ALA D 1 40 ? 28.223 13.509 31.140 1.00 39.75 143 ALA D C 1
ATOM 3403 O O . ALA D 1 40 ? 27.272 13.813 30.423 1.00 44.66 143 ALA D O 1
ATOM 3405 N N . SER D 1 41 ? 29.184 12.727 30.701 1.00 41.83 144 SER D N 1
ATOM 3406 C CA . SER D 1 41 ? 29.129 12.163 29.360 1.00 59.46 144 SER D CA 1
ATOM 3407 C C . SER D 1 41 ? 28.594 10.722 29.521 1.00 47.69 144 SER D C 1
ATOM 3408 O O . SER D 1 41 ? 27.420 10.458 29.268 1.00 37.70 144 SER D O 1
ATOM 3411 N N . ASP D 1 42 ? 29.447 9.825 30.010 1.00 39.34 145 ASP D N 1
ATOM 3412 C CA . ASP D 1 42 ? 29.094 8.411 30.154 1.00 44.27 145 ASP D CA 1
ATOM 3413 C C . ASP D 1 42 ? 28.395 8.197 31.504 1.00 40.77 145 ASP D C 1
ATOM 3414 O O . ASP D 1 42 ? 28.237 9.102 32.287 1.00 33.65 145 ASP D O 1
ATOM 3419 N N . ILE D 1 43 ? 27.979 6.983 31.753 1.00 30.74 146 ILE D N 1
ATOM 3420 C CA . ILE D 1 43 ? 27.354 6.612 33.037 1.00 27.76 146 ILE D CA 1
ATOM 3421 C C . ILE D 1 43 ? 28.375 6.448 34.153 1.00 34.17 146 ILE D C 1
ATOM 3422 O O . ILE D 1 43 ? 29.470 5.900 33.965 1.00 29.41 146 ILE D O 1
ATOM 3427 N N . ALA D 1 44 ? 28.031 6.947 35.324 1.00 36.05 147 ALA D N 1
ATOM 3428 C CA . ALA D 1 44 ? 28.836 6.705 36.519 1.00 32.34 147 ALA D CA 1
ATOM 3429 C C . ALA D 1 44 ? 28.039 5.791 37.439 1.00 32.34 147 ALA D C 1
ATOM 3430 O O . ALA D 1 44 ? 27.006 6.182 37.944 1.00 31.49 147 ALA D O 1
ATOM 3432 N N . LEU D 1 45 ? 28.544 4.585 37.690 1.00 26.66 148 LEU D N 1
ATOM 3433 C CA . LEU D 1 45 ? 27.919 3.679 38.609 1.00 22.32 148 LEU D CA 1
ATOM 3434 C C . LEU D 1 45 ? 28.504 3.642 39.976 1.00 24.96 148 LEU D C 1
ATOM 3435 O O . LEU D 1 45 ? 29.728 3.638 40.147 1.00 32.23 148 LEU D O 1
ATOM 3440 N N . THR D 1 46 ? 27.661 3.616 40.987 1.00 24.79 149 THR D N 1
ATOM 3441 C CA . THR D 1 46 ? 28.150 3.417 42.326 1.00 26.87 149 THR D CA 1
ATOM 3442 C C . THR D 1 46 ? 28.732 1.968 42.436 1.00 27.45 149 THR D C 1
ATOM 3443 O O . THR D 1 46 ? 28.425 1.071 41.669 1.00 25.78 149 THR D O 1
ATOM 3447 N N . LYS D 1 47 ? 29.647 1.765 43.363 1.00 22.87 150 LYS D N 1
ATOM 3448 C CA . LYS D 1 47 ? 30.204 0.397 43.560 1.00 24.92 150 LYS D CA 1
ATOM 3449 C C . LYS D 1 47 ? 29.171 -0.598 43.858 1.00 21.87 150 LYS D C 1
ATOM 3450 O O . LYS D 1 47 ? 29.177 -1.749 43.389 1.00 26.08 150 LYS D O 1
ATOM 3456 N N . GLU D 1 48 ? 28.183 -0.179 44.665 1.00 27.50 151 GLU D N 1
ATOM 3457 C CA . GLU D 1 48 ? 27.115 -1.089 45.019 1.00 34.65 151 GLU D CA 1
ATOM 3458 C C . GLU D 1 48 ? 26.288 -1.485 43.794 1.00 28.50 151 GLU D C 1
ATOM 3459 O O . GLU D 1 48 ? 25.987 -2.682 43.627 1.00 28.68 151 GLU D O 1
ATOM 3465 N N . ASP D 1 49 ? 25.894 -0.534 42.970 1.00 28.68 152 ASP D N 1
ATOM 3466 C CA . ASP D 1 49 ? 25.227 -0.865 41.678 1.00 25.60 152 ASP D CA 1
ATOM 3467 C C . ASP D 1 49 ? 26.122 -1.762 40.803 1.00 27.40 152 ASP D C 1
ATOM 3468 O O . ASP D 1 49 ? 25.626 -2.702 40.216 1.00 27.82 152 ASP D O 1
ATOM 3473 N N . ALA D 1 50 ? 27.418 -1.484 40.702 1.00 27.24 153 ALA D N 1
ATOM 3474 C CA . ALA D 1 50 ? 28.301 -2.328 39.896 1.00 26.38 153 ALA D CA 1
ATOM 3475 C C . ALA D 1 50 ? 28.239 -3.797 40.378 1.00 28.99 153 ALA D C 1
ATOM 3476 O O . ALA D 1 50 ? 28.197 -4.714 39.611 1.00 27.91 153 ALA D O 1
ATOM 3478 N N . GLN D 1 51 ? 28.257 -3.990 41.688 1.00 23.18 154 GLN D N 1
ATOM 3479 C CA . GLN D 1 51 ? 28.232 -5.337 42.272 1.00 25.20 154 GLN D CA 1
ATOM 3480 C C . GLN D 1 51 ? 26.893 -5.984 42.017 1.00 28.03 154 GLN D C 1
ATOM 3481 O O . GLN D 1 51 ? 26.827 -7.133 41.707 1.00 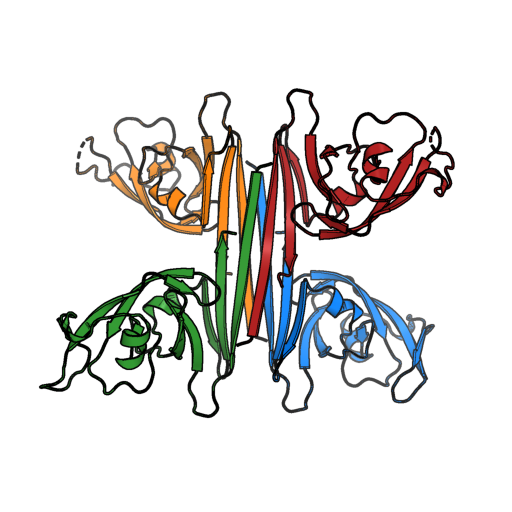25.92 154 GLN D O 1
ATOM 3487 N N . LYS D 1 52 ? 25.812 -5.229 42.110 1.00 28.80 155 LYS D N 1
ATOM 3488 C CA . LYS D 1 52 ? 24.497 -5.804 41.719 1.00 30.58 155 LYS D CA 1
ATOM 3489 C C . LYS D 1 52 ? 24.477 -6.329 40.316 1.00 38.41 155 LYS D C 1
ATOM 3490 O O . LYS D 1 52 ? 23.761 -7.279 40.022 1.00 35.72 155 LYS D O 1
ATOM 3496 N N A LEU D 1 53 ? 25.261 -5.677 39.467 0.50 35.47 156 LEU D N 1
ATOM 3497 N N B LEU D 1 53 ? 25.217 -5.713 39.397 0.50 35.18 156 LEU D N 1
ATOM 3498 C CA A LEU D 1 53 ? 25.337 -6.042 38.077 0.50 31.69 156 LEU D CA 1
ATOM 3499 C CA B LEU D 1 53 ? 25.289 -6.210 38.009 0.50 29.95 156 LEU D CA 1
ATOM 3500 C C A LEU D 1 53 ? 26.321 -7.176 37.847 0.50 34.00 156 LEU D C 1
ATOM 3501 C C B LEU D 1 53 ? 26.304 -7.301 37.834 0.50 32.57 156 LEU D C 1
ATOM 3502 O O A LEU D 1 53 ? 26.570 -7.538 36.707 0.50 41.15 156 LEU D O 1
ATOM 3503 O O B LEU D 1 53 ? 26.596 -7.756 36.730 0.50 31.75 156 LEU D O 1
ATOM 3512 N N . GLY D 1 54 ? 26.915 -7.716 38.917 1.00 32.19 157 GLY D N 1
ATOM 3513 C CA . GLY D 1 54 ? 27.870 -8.795 38.785 1.00 36.24 157 GLY D CA 1
ATOM 3514 C C . GLY D 1 54 ? 29.307 -8.403 38.455 1.00 37.60 157 GLY D C 1
ATOM 3515 O O . GLY D 1 54 ? 30.116 -9.275 38.199 1.00 32.62 157 GLY D O 1
ATOM 3516 N N . PHE D 1 55 ? 29.652 -7.113 38.480 1.00 30.01 158 PHE D N 1
ATOM 3517 C CA . PHE D 1 55 ? 31.043 -6.724 38.333 1.00 30.04 158 PHE D CA 1
ATOM 3518 C C . PHE D 1 55 ? 31.836 -7.158 39.537 1.00 36.29 158 PHE D C 1
ATOM 3519 O O . PHE D 1 55 ? 31.393 -7.062 40.651 1.00 32.69 158 PHE D O 1
ATOM 3527 N N . ASP D 1 56 ? 32.994 -7.714 39.269 1.00 33.65 159 ASP D N 1
ATOM 3528 C CA . ASP D 1 56 ? 33.945 -8.035 40.310 1.00 39.19 159 ASP D CA 1
ATOM 3529 C C . ASP D 1 56 ? 34.846 -6.802 40.446 1.00 31.37 159 ASP D C 1
ATOM 3530 O O . ASP D 1 56 ? 35.751 -6.570 39.632 1.00 32.39 159 ASP D O 1
ATOM 3535 N N . LEU D 1 57 ? 34.641 -6.067 41.530 1.00 30.58 160 LEU D N 1
ATOM 3536 C CA . LEU D 1 57 ? 35.366 -4.786 41.713 1.00 32.62 160 LEU D CA 1
ATOM 3537 C C . LEU D 1 57 ? 36.859 -4.997 41.790 1.00 37.07 160 LEU D C 1
ATOM 3538 O O . LEU D 1 57 ? 37.627 -4.081 41.451 1.00 33.95 160 LEU D O 1
ATOM 3543 N N . THR D 1 58 ? 37.289 -6.175 42.282 1.00 34.99 161 THR D N 1
ATOM 3544 C CA . THR D 1 58 ? 38.738 -6.429 42.437 1.00 39.18 161 THR D CA 1
ATOM 3545 C C . THR D 1 58 ? 39.436 -6.639 41.082 1.00 43.62 161 THR D C 1
ATOM 3546 O O . THR D 1 58 ? 40.652 -6.493 41.021 1.00 41.80 161 THR D O 1
ATOM 3550 N N . LYS D 1 59 ? 38.684 -7.010 40.040 1.00 46.47 162 LYS D N 1
ATOM 3551 C CA . LYS D 1 59 ? 39.261 -7.278 38.706 1.00 45.11 162 LYS D CA 1
ATOM 3552 C C . LYS D 1 59 ? 39.313 -6.041 37.848 1.00 40.05 162 LYS D C 1
ATOM 3553 O O . LYS D 1 59 ? 40.049 -5.974 36.901 1.00 52.81 162 LYS D O 1
ATOM 3559 N N . LEU D 1 60 ? 38.495 -5.050 38.167 1.00 48.51 163 LEU D N 1
ATOM 3560 C CA . LEU D 1 60 ? 38.479 -3.830 37.363 1.00 43.92 163 LEU D CA 1
ATOM 3561 C C . LEU D 1 60 ? 39.820 -3.129 37.513 1.00 48.56 163 LEU D C 1
ATOM 3562 O O . LEU D 1 60 ? 40.413 -3.179 38.575 1.00 43.54 163 LEU D O 1
ATOM 3567 N N . LYS D 1 61 ? 40.283 -2.459 36.470 1.00 45.49 164 LYS D N 1
ATOM 3568 C CA . LYS D 1 61 ? 41.493 -1.627 36.552 1.00 61.97 164 LYS D CA 1
ATOM 3569 C C . LYS D 1 61 ? 41.092 -0.139 36.584 1.00 48.65 164 LYS D C 1
ATOM 3570 O O . LYS D 1 61 ? 40.408 0.350 35.691 1.00 52.45 164 LYS D O 1
ATOM 3576 N N . TYR D 1 62 ? 41.524 0.540 37.648 1.00 59.55 165 TYR D N 1
ATOM 3577 C CA . TYR D 1 62 ? 41.077 1.882 38.018 1.00 46.20 165 TYR D CA 1
ATOM 3578 C C . TYR D 1 62 ? 42.115 3.014 37.727 1.00 44.66 165 TYR D C 1
ATOM 3579 O O . TYR D 1 62 ? 42.919 3.333 38.577 1.00 64.56 165 TYR D O 1
ATOM 3588 N N . THR D 1 63 ? 41.977 3.670 36.589 1.00 69.51 166 THR D N 1
ATOM 3589 C CA . THR D 1 63 ? 42.887 4.743 36.170 1.00 91.83 166 THR D CA 1
ATOM 3590 C C . THR D 1 63 ? 42.320 6.158 36.489 1.00 129.39 166 THR D C 1
ATOM 3591 O O . THR D 1 63 ? 41.374 6.262 37.248 1.00 77.78 166 THR D O 1
ATOM 3595 N N . ARG D 1 64 ? 42.894 7.246 35.974 1.00 117.04 167 ARG D N 1
ATOM 3596 C CA . ARG D 1 64 ? 42.570 8.591 36.553 1.00 83.01 167 ARG D CA 1
ATOM 3597 C C . ARG D 1 64 ? 41.252 9.319 36.057 1.00 118.25 167 ARG D C 1
ATOM 3598 O O . ARG D 1 64 ? 40.224 8.657 35.868 1.00 97.55 167 ARG D O 1
ATOM 3606 N N . THR D 1 65 ? 41.312 10.650 35.845 1.00 102.60 168 THR D N 1
ATOM 3607 C CA . THR D 1 65 ? 40.160 11.620 35.778 1.00 85.22 168 THR D CA 1
ATOM 3608 C C . THR D 1 65 ? 39.266 11.561 37.043 1.00 76.64 168 THR D C 1
ATOM 3609 O O . THR D 1 65 ? 39.629 12.069 38.132 1.00 70.81 168 THR D O 1
ATOM 3613 N N . ASN D 1 73 ? 39.303 9.612 43.210 1.00 73.64 176 ASN D N 1
ATOM 3614 C CA . ASN D 1 73 ? 39.758 10.185 41.938 1.00 88.55 176 ASN D CA 1
ATOM 3615 C C . ASN D 1 73 ? 39.768 9.179 40.777 1.00 80.61 176 ASN D C 1
ATOM 3616 O O . ASN D 1 73 ? 39.352 9.511 39.647 1.00 79.76 176 ASN D O 1
ATOM 3621 N N . LYS D 1 74 ? 40.192 7.944 41.046 1.00 64.07 177 LYS D N 1
ATOM 3622 C CA . LYS D 1 74 ? 40.373 6.969 39.962 1.00 81.88 177 LYS D CA 1
ATOM 3623 C C . LYS D 1 74 ? 39.069 6.219 39.659 1.00 63.44 177 LYS D C 1
ATOM 3624 O O . LYS D 1 74 ? 38.335 5.889 40.598 1.00 48.82 177 LYS D O 1
ATOM 3630 N N . ALA D 1 75 ? 38.836 5.930 38.374 1.00 65.92 178 ALA D N 1
ATOM 3631 C CA . ALA D 1 75 ? 37.693 5.131 37.908 1.00 47.59 178 ALA D CA 1
ATOM 3632 C C . ALA D 1 75 ? 38.132 3.997 36.959 1.00 47.65 178 ALA D C 1
ATOM 3633 O O . ALA D 1 75 ? 39.136 4.105 36.250 1.00 55.92 178 ALA D O 1
ATOM 3635 N N . ALA D 1 76 ? 37.358 2.914 36.961 1.00 46.14 179 ALA D N 1
ATOM 3636 C CA . ALA D 1 76 ? 37.503 1.815 36.017 1.00 37.26 179 ALA D CA 1
ATOM 3637 C C . ALA D 1 76 ? 36.447 1.968 34.929 1.00 34.27 179 ALA D C 1
ATOM 3638 O O . ALA D 1 76 ? 35.221 2.048 35.240 1.00 32.31 179 ALA D O 1
ATOM 3640 N N . PRO D 1 77 ? 36.867 1.981 33.651 1.00 41.43 180 PRO D N 1
ATOM 3641 C CA . PRO D 1 77 ? 35.865 1.997 32.557 1.00 44.70 180 PRO D CA 1
ATOM 3642 C C . PRO D 1 77 ? 35.151 0.667 32.450 1.00 44.14 180 PRO D C 1
ATOM 3643 O O . PRO D 1 77 ? 35.762 -0.354 32.670 1.00 40.53 180 PRO D O 1
ATOM 3647 N N . ILE D 1 78 ? 33.857 0.688 32.167 1.00 39.66 181 ILE D N 1
ATOM 3648 C CA . ILE D 1 78 ? 33.101 -0.523 31.928 1.00 37.18 181 ILE D CA 1
ATOM 3649 C C . ILE D 1 78 ? 32.189 -0.296 30.745 1.00 37.39 181 ILE D C 1
ATOM 3650 O O . ILE D 1 78 ? 31.983 0.847 30.317 1.00 36.31 181 ILE D O 1
ATOM 3655 N N . THR D 1 79 ? 31.630 -1.386 30.239 1.00 34.81 182 THR D N 1
ATOM 3656 C CA . THR D 1 79 ? 30.603 -1.331 29.224 1.00 34.00 182 THR D CA 1
ATOM 3657 C C . THR D 1 79 ? 29.380 -2.071 29.697 1.00 36.26 182 THR D C 1
ATOM 3658 O O . THR D 1 79 ? 29.456 -3.187 30.205 1.00 35.75 182 THR D O 1
ATOM 3662 N N . LEU D 1 80 ? 28.222 -1.453 29.557 1.00 30.89 183 LEU D N 1
ATOM 3663 C CA . LEU D 1 80 ? 27.020 -2.058 30.009 1.00 28.37 183 LEU D CA 1
ATOM 3664 C C . LEU D 1 80 ? 26.336 -2.740 28.811 1.00 36.27 183 LEU D C 1
ATOM 3665 O O . LEU D 1 80 ? 25.935 -2.071 27.861 1.00 30.39 183 LEU D O 1
ATOM 3670 N N . ASN D 1 81 ? 26.085 -4.032 28.922 1.00 30.39 184 ASN D N 1
ATOM 3671 C CA . ASN D 1 81 ? 25.501 -4.771 27.781 1.00 35.55 184 ASN D CA 1
ATOM 3672 C C . ASN D 1 81 ? 24.162 -4.218 27.361 1.00 35.79 184 ASN D C 1
ATOM 3673 O O . ASN D 1 81 ? 23.907 -4.018 26.199 1.00 37.90 184 ASN D O 1
ATOM 3678 N N . SER D 1 82 ? 23.314 -3.940 28.331 1.00 31.29 185 SER D N 1
ATOM 3679 C CA . SER D 1 82 ? 21.961 -3.476 28.065 1.00 25.37 185 SER D CA 1
ATOM 3680 C C . SER D 1 82 ? 21.547 -2.405 29.089 1.00 34.99 185 SER D C 1
ATOM 3681 O O . SER D 1 82 ? 21.607 -2.622 30.278 1.00 34.05 185 SER D O 1
ATOM 3684 N N . VAL D 1 83 ? 21.036 -1.299 28.573 1.00 29.53 186 VAL D N 1
ATOM 3685 C CA . VAL D 1 83 ? 20.329 -0.282 29.363 1.00 24.85 186 VAL D CA 1
ATOM 3686 C C . VAL D 1 83 ? 18.961 -0.040 28.737 1.00 31.17 186 VAL D C 1
ATOM 3687 O O . VAL D 1 83 ? 18.868 0.356 27.574 1.00 35.10 186 VAL D O 1
ATOM 3691 N N . VAL D 1 84 ? 17.897 -0.342 29.464 1.00 28.66 187 VAL D N 1
ATOM 3692 C CA . VAL D 1 84 ? 16.536 -0.174 29.006 1.00 37.13 187 VAL D CA 1
ATOM 3693 C C . VAL D 1 84 ? 15.879 0.971 29.779 1.00 28.82 187 VAL D C 1
ATOM 3694 O O . VAL D 1 84 ? 15.751 0.935 31.020 1.00 31.89 187 VAL D O 1
ATOM 3698 N N . ILE D 1 85 ? 15.540 1.995 29.012 1.00 28.56 188 ILE D N 1
ATOM 3699 C CA . ILE D 1 85 ? 14.735 3.147 29.479 1.00 32.69 188 ILE D CA 1
ATOM 3700 C C . ILE D 1 85 ? 13.685 3.416 28.391 1.00 30.29 188 ILE D C 1
ATOM 3701 O O . ILE D 1 85 ? 13.989 4.070 27.410 1.00 34.00 188 ILE D O 1
ATOM 3706 N N . GLY D 1 86 ? 12.516 2.778 28.502 1.00 39.58 189 GLY D N 1
ATOM 3707 C CA . GLY D 1 86 ? 11.600 2.708 27.360 1.00 41.48 189 GLY D CA 1
ATOM 3708 C C . GLY D 1 86 ? 12.123 1.733 26.305 1.00 39.19 189 GLY D C 1
ATOM 3709 O O . GLY D 1 86 ? 11.596 0.651 26.136 1.00 51.04 189 GLY D O 1
ATOM 3710 N N . LYS D 1 87 ? 13.147 2.126 25.565 1.00 39.05 190 LYS D N 1
ATOM 3711 C CA . LYS D 1 87 ? 13.750 1.189 24.652 1.00 41.43 190 LYS D CA 1
ATOM 3712 C C . LYS D 1 87 ? 15.095 0.697 25.171 1.00 49.82 190 LYS D C 1
ATOM 3713 O O . LYS D 1 87 ? 15.666 1.288 26.083 1.00 32.58 190 LYS D O 1
ATOM 3719 N N . GLU D 1 88 ? 15.594 -0.357 24.535 1.00 38.55 191 GLU D N 1
ATOM 3720 C CA . GLU D 1 88 ? 16.856 -0.963 24.899 1.00 38.68 191 GLU D CA 1
ATOM 3721 C C . GLU D 1 88 ? 18.028 -0.368 24.155 1.00 39.75 191 GLU D C 1
ATOM 3722 O O . GLU D 1 88 ? 18.002 -0.304 22.969 1.00 39.03 191 GLU D O 1
ATOM 3728 N N . PHE D 1 89 ? 19.048 0.093 24.869 1.00 34.45 192 PHE D N 1
ATOM 3729 C CA . PHE D 1 89 ? 20.304 0.561 24.307 1.00 30.08 192 PHE D CA 1
ATOM 3730 C C . PHE D 1 89 ? 21.379 -0.467 24.640 1.00 39.24 192 PHE D C 1
ATOM 3731 O O . PHE D 1 89 ? 21.338 -1.090 25.715 1.00 35.29 192 PHE D O 1
ATOM 3739 N N . LYS D 1 90 ? 22.327 -0.664 23.720 1.00 34.00 193 LYS D N 1
ATOM 3740 C CA . LYS D 1 90 ? 23.314 -1.724 23.873 1.00 40.36 193 LYS D CA 1
ATOM 3741 C C . LYS D 1 90 ? 24.716 -1.195 24.013 1.00 38.08 193 LYS D C 1
ATOM 3742 O O . LYS D 1 90 ? 25.056 -0.193 23.429 1.00 39.60 193 LYS D O 1
ATOM 3748 N N . ASN D 1 91 ? 25.527 -1.892 24.811 1.00 41.52 194 ASN D N 1
ATOM 3749 C CA . ASN D 1 91 ? 26.930 -1.592 24.997 1.00 38.78 194 ASN D CA 1
ATOM 3750 C C . ASN D 1 91 ? 27.235 -0.130 25.304 1.00 45.30 194 ASN D C 1
ATOM 3751 O O . ASN D 1 91 ? 27.907 0.541 24.545 1.00 36.19 194 ASN D O 1
ATOM 3756 N N . ILE D 1 92 ? 26.744 0.324 26.445 1.00 32.85 195 ILE D N 1
ATOM 3757 C CA . ILE D 1 92 ? 26.755 1.711 26.825 1.00 27.72 195 ILE D CA 1
ATOM 3758 C C . ILE D 1 92 ? 27.960 1.894 27.743 1.00 36.94 195 ILE D C 1
ATOM 3759 O O . ILE D 1 92 ? 28.191 1.100 28.636 1.00 32.26 195 ILE D O 1
ATOM 3764 N N . LYS D 1 93 ? 28.696 2.971 27.524 1.00 33.73 196 LYS D N 1
ATOM 3765 C CA . LYS D 1 93 ? 29.899 3.283 28.258 1.00 36.51 196 LYS D CA 1
ATOM 3766 C C . LYS D 1 93 ? 29.567 3.763 29.675 1.00 33.09 196 LYS D C 1
ATOM 3767 O O . LYS D 1 93 ? 28.641 4.540 29.856 1.00 35.20 196 LYS D O 1
ATOM 3773 N N . GLY D 1 94 ? 30.385 3.342 30.619 1.00 31.75 197 GLY D N 1
ATOM 3774 C CA . GLY D 1 94 ? 30.282 3.786 31.993 1.00 29.34 197 GLY D CA 1
ATOM 3775 C C . GLY D 1 94 ? 31.608 3.668 32.683 1.00 30.71 197 GLY D C 1
ATOM 3776 O O . GLY D 1 94 ? 32.587 3.243 32.100 1.00 30.67 197 GLY D O 1
ATOM 3777 N N . HIS D 1 95 ? 31.640 4.065 33.939 1.00 28.53 198 HIS D N 1
ATOM 3778 C CA . HIS D 1 95 ? 32.804 3.829 34.742 1.00 34.51 198 HIS D CA 1
ATOM 3779 C C . HIS D 1 95 ? 32.360 3.638 36.184 1.00 37.69 198 HIS D C 1
ATOM 3780 O O . HIS D 1 95 ? 31.225 3.996 36.561 1.00 32.15 198 HIS D O 1
ATOM 3787 N N . VAL D 1 96 ? 33.231 3.035 36.962 1.00 33.89 199 VAL D N 1
ATOM 3788 C CA . VAL D 1 96 ? 32.997 2.881 38.423 1.00 34.14 199 VAL D CA 1
ATOM 3789 C C . VAL D 1 96 ? 34.163 3.494 39.183 1.00 44.79 199 VAL D C 1
ATOM 3790 O O . VAL D 1 96 ? 35.317 3.148 38.946 1.00 37.36 199 VAL D O 1
ATOM 3794 N N . GLY D 1 97 ? 33.865 4.447 40.068 1.00 32.15 200 GLY D N 1
ATOM 3795 C CA . GLY D 1 97 ? 34.884 5.148 40.832 1.00 39.65 200 GLY D CA 1
ATOM 3796 C C . GLY D 1 97 ? 35.285 4.580 42.177 1.00 47.90 200 GLY D C 1
ATOM 3797 O O . GLY D 1 97 ? 34.421 4.048 42.864 1.00 37.65 200 GLY D O 1
ATOM 3798 N N . LEU D 1 98 ? 36.528 4.779 42.639 1.00 40.43 201 LEU D N 1
ATOM 3799 C CA . LEU D 1 98 ? 36.923 4.168 43.927 1.00 41.43 201 LEU D CA 1
ATOM 3800 C C . LEU D 1 98 ? 36.446 5.010 45.083 1.00 47.31 201 LEU D C 1
ATOM 3801 O O . LEU D 1 98 ? 36.252 4.489 46.176 1.00 53.84 201 LEU D O 1
ATOM 3806 N N . GLY D 1 99 ? 36.335 6.322 44.857 1.00 41.39 202 GLY D N 1
ATOM 3807 C CA . GLY D 1 99 ? 35.710 7.254 45.788 1.00 40.90 202 GLY D CA 1
ATOM 3808 C C . GLY D 1 99 ? 34.238 6.923 45.960 1.00 34.70 202 GLY D C 1
ATOM 3809 O O . GLY D 1 99 ? 33.707 6.091 45.249 1.00 36.88 202 GLY D O 1
ATOM 3810 N N . ASP D 1 100 ? 33.601 7.496 46.981 1.00 41.01 203 ASP D N 1
ATOM 3811 C CA . ASP D 1 100 ? 32.208 7.267 47.251 1.00 35.79 203 ASP D CA 1
ATOM 3812 C C . ASP D 1 100 ? 31.325 8.091 46.285 1.00 39.05 203 ASP D C 1
ATOM 3813 O O . ASP D 1 100 ? 31.511 9.273 46.157 1.00 43.55 203 ASP D O 1
ATOM 3818 N N . LEU D 1 101 ? 30.364 7.452 45.632 1.00 41.64 204 LEU D N 1
ATOM 3819 C CA . LEU D 1 101 ? 29.349 8.124 44.760 1.00 30.61 204 LEU D CA 1
ATOM 3820 C C . LEU D 1 101 ? 28.006 7.883 45.395 1.00 32.68 204 LEU D C 1
ATOM 3821 O O . LEU D 1 101 ? 27.618 6.737 45.662 1.00 35.65 204 LEU D O 1
ATOM 3826 N N . ASP D 1 102 ? 27.273 8.964 45.648 1.00 35.33 205 ASP D N 1
ATOM 3827 C CA . ASP D 1 102 ? 26.020 8.847 46.381 1.00 39.16 205 ASP D CA 1
ATOM 3828 C C . ASP D 1 102 ? 24.958 8.100 45.576 1.00 32.85 205 ASP D C 1
ATOM 3829 O O . ASP D 1 102 ? 24.221 7.322 46.131 1.00 36.21 205 ASP D O 1
ATOM 3834 N N . ILE D 1 103 ? 24.852 8.388 44.253 1.00 33.22 206 ILE D N 1
ATOM 3835 C CA . ILE D 1 103 ? 23.830 7.819 43.370 1.00 32.86 206 ILE D CA 1
ATOM 3836 C C . ILE D 1 103 ? 24.371 7.767 41.981 1.00 27.39 206 ILE D C 1
ATOM 3837 O O . ILE D 1 103 ? 25.153 8.602 41.588 1.00 30.24 206 ILE D O 1
ATOM 3842 N N . SER D 1 104 ? 24.028 6.692 41.246 1.00 31.37 207 SER D N 1
ATOM 3843 C CA . SER D 1 104 ? 24.566 6.514 39.934 1.00 25.87 207 SER D CA 1
ATOM 3844 C C . SER D 1 104 ? 24.086 7.632 39.070 1.00 27.20 207 SER D C 1
ATOM 3845 O O . SER D 1 104 ? 22.987 8.140 39.278 1.00 27.31 207 SER D O 1
ATOM 3848 N N . LEU D 1 105 ? 24.906 7.997 38.083 1.00 25.75 208 LEU D N 1
ATOM 3849 C CA . LEU D 1 105 ? 24.643 9.109 37.203 1.00 29.44 208 LEU D CA 1
ATOM 3850 C C . LEU D 1 105 ? 24.452 8.703 35.760 1.00 27.98 208 LEU D C 1
ATOM 3851 O O . LEU D 1 105 ? 25.227 7.953 35.198 1.00 31.84 208 LEU D O 1
ATOM 3856 N N . LEU D 1 106 ? 23.421 9.262 35.128 1.00 31.11 209 LEU D N 1
ATOM 3857 C CA . LEU D 1 106 ? 23.151 9.059 33.723 1.00 30.08 209 LEU D CA 1
ATOM 3858 C C . LEU D 1 106 ? 23.509 10.344 32.986 1.00 31.04 209 LEU D C 1
ATOM 3859 O O . LEU D 1 106 ? 23.007 11.374 33.316 1.00 29.13 209 LEU D O 1
ATOM 3864 N N . GLY D 1 107 ? 24.354 10.261 31.977 1.00 32.65 210 GLY D N 1
ATOM 3865 C CA . GLY D 1 107 ? 24.854 11.452 31.315 1.00 38.97 210 GLY D CA 1
ATOM 3866 C C . GLY D 1 107 ? 24.349 11.613 29.894 1.00 40.86 210 GLY D C 1
ATOM 3867 O O . GLY D 1 107 ? 23.456 10.893 29.414 1.00 33.38 210 GLY D O 1
ATOM 3868 N N . MET D 1 108 ? 24.926 12.593 29.218 1.00 42.00 211 MET D N 1
ATOM 3869 C CA . MET D 1 108 ? 24.504 13.014 27.884 1.00 47.46 211 MET D CA 1
ATOM 3870 C C . MET D 1 108 ? 24.758 11.985 26.810 1.00 47.32 211 MET D C 1
ATOM 3871 O O . MET D 1 108 ? 24.039 11.980 25.813 1.00 47.83 211 MET D O 1
ATOM 3876 N N . SER D 1 109 ? 25.796 11.155 26.947 1.00 42.19 212 SER D N 1
ATOM 3877 C CA . SER D 1 109 ? 26.056 10.170 25.877 1.00 52.96 212 SER D CA 1
ATOM 3878 C C . SER D 1 109 ? 24.865 9.258 25.698 1.00 65.80 212 SER D C 1
ATOM 3879 O O . SER D 1 109 ? 24.506 8.958 24.583 1.00 56.09 212 SER D O 1
ATOM 3882 N N . LEU D 1 110 ? 24.222 8.835 26.787 1.00 36.91 213 LEU D N 1
ATOM 3883 C CA . LEU D 1 110 ? 23.018 7.977 26.652 1.00 37.49 213 LEU D CA 1
ATOM 3884 C C . LEU D 1 110 ? 21.790 8.786 26.275 1.00 36.98 213 LEU D C 1
ATOM 3885 O O . LEU D 1 110 ? 21.056 8.440 25.355 1.00 37.77 213 LEU D O 1
ATOM 3890 N N . LEU D 1 111 ? 21.593 9.902 26.964 1.00 37.32 214 LEU D N 1
ATOM 3891 C CA . LEU D 1 111 ? 20.427 10.751 26.709 1.00 45.72 214 LEU D CA 1
ATOM 3892 C C . LEU D 1 111 ? 20.297 11.213 25.256 1.00 52.39 214 LEU D C 1
ATOM 3893 O O . LEU D 1 111 ? 19.189 11.258 24.744 1.00 38.78 214 LEU D O 1
ATOM 3898 N N . GLU D 1 112 ? 21.426 11.539 24.628 1.00 49.75 215 GLU D N 1
ATOM 3899 C CA . GLU D 1 112 ? 21.476 11.995 23.250 1.00 50.46 215 GLU D CA 1
ATOM 3900 C C . GLU D 1 112 ? 21.030 10.954 22.268 1.00 46.55 215 GLU D C 1
ATOM 3901 O O . GLU D 1 112 ? 20.763 11.289 21.131 1.00 60.37 215 GLU D O 1
ATOM 3907 N N . ARG D 1 113 ? 21.038 9.691 22.651 1.00 47.60 216 ARG D N 1
ATOM 3908 C CA . ARG D 1 113 ? 20.634 8.635 21.742 1.00 46.03 216 ARG D CA 1
ATOM 3909 C C . ARG D 1 113 ? 19.126 8.552 21.521 1.00 61.04 216 ARG D C 1
ATOM 3910 O O . ARG D 1 113 ? 18.674 7.881 20.585 1.00 40.99 216 ARG D O 1
ATOM 3918 N N . PHE D 1 114 ? 18.341 9.146 22.409 1.00 48.24 217 PHE D N 1
ATOM 3919 C CA . PHE D 1 114 ? 16.889 9.128 22.214 1.00 46.60 217 PHE D CA 1
ATOM 3920 C C . PHE D 1 114 ? 16.496 9.955 20.999 1.00 55.84 217 PHE D C 1
ATOM 3921 O O . PHE D 1 114 ? 17.079 11.036 20.769 1.00 44.21 217 PHE D O 1
ATOM 3929 N N . LYS D 1 115 ? 15.452 9.510 20.284 1.00 48.10 218 LYS D N 1
ATOM 3930 C CA . LYS D 1 115 ? 14.930 10.276 19.152 1.00 64.44 218 LYS D CA 1
ATOM 3931 C C . LYS D 1 115 ? 14.653 11.719 19.583 1.00 53.47 218 LYS D C 1
ATOM 3932 O O . LYS D 1 115 ? 14.938 12.655 18.846 1.00 70.34 218 LYS D O 1
ATOM 3938 N N . GLY D 1 116 ? 14.101 11.877 20.786 1.00 49.17 219 GLY D N 1
ATOM 3939 C CA . GLY D 1 116 ? 13.827 13.194 21.356 1.00 49.95 219 GLY D CA 1
ATOM 3940 C C . GLY D 1 116 ? 14.211 13.278 22.823 1.00 54.12 219 GLY D C 1
ATOM 3941 O O . GLY D 1 116 ? 14.030 12.304 23.594 1.00 42.91 219 GLY D O 1
ATOM 3942 N N . PHE D 1 117 ? 14.776 14.422 23.227 1.00 45.83 220 PHE D N 1
ATOM 3943 C CA . PHE D 1 117 ? 15.204 14.637 24.619 1.00 66.59 220 PHE D CA 1
ATOM 3944 C C . PHE D 1 117 ? 15.015 16.116 24.891 1.00 65.18 220 PHE D C 1
ATOM 3945 O O . PHE D 1 117 ? 15.600 16.927 24.212 1.00 53.17 220 PHE D O 1
ATOM 3953 N N . ARG D 1 118 ? 14.202 16.468 25.879 1.00 51.81 221 ARG D N 1
ATOM 3954 C CA . ARG D 1 118 ? 14.016 17.874 26.201 1.00 45.85 221 ARG D CA 1
ATOM 3955 C C . ARG D 1 118 ? 13.835 18.059 27.703 1.00 48.96 221 ARG D C 1
ATOM 3956 O O . ARG D 1 118 ? 13.104 17.313 28.334 1.00 47.64 221 ARG D O 1
ATOM 3964 N N . ILE D 1 119 ? 14.464 19.082 28.261 1.00 43.71 222 ILE D N 1
ATOM 3965 C CA . ILE D 1 119 ? 14.178 19.499 29.629 1.00 52.40 222 ILE D CA 1
ATOM 3966 C C . ILE D 1 119 ? 13.480 20.834 29.526 1.00 56.33 222 ILE D C 1
ATOM 3967 O O . ILE D 1 119 ? 14.044 21.784 29.042 1.00 62.83 222 ILE D O 1
ATOM 3972 N N . ASP D 1 120 ? 12.227 20.884 29.958 1.00 81.44 223 ASP D N 1
ATOM 3973 C CA . ASP D 1 120 ? 11.384 22.066 29.828 1.00 72.84 223 ASP D CA 1
ATOM 3974 C C . ASP D 1 120 ? 10.964 22.442 31.221 1.00 67.24 223 ASP D C 1
ATOM 3975 O O . ASP D 1 120 ? 10.057 21.834 31.766 1.00 77.98 223 ASP D O 1
ATOM 3980 N N . LYS D 1 121 ? 11.666 23.401 31.814 1.00 68.63 224 LYS D N 1
ATOM 3981 C CA . LYS D 1 121 ? 11.463 23.812 33.215 1.00 74.22 224 LYS D CA 1
ATOM 3982 C C . LYS D 1 121 ? 11.544 22.615 34.143 1.00 63.92 224 LYS D C 1
ATOM 3983 O O . LYS D 1 121 ? 12.623 22.063 34.383 1.00 88.43 224 LYS D O 1
ATOM 3989 N N . ASP D 1 122 ? 10.388 22.162 34.588 1.00 52.24 225 ASP D N 1
ATOM 3990 C CA . ASP D 1 122 ? 10.362 21.093 35.552 1.00 75.62 225 ASP D CA 1
ATOM 3991 C C . ASP D 1 122 ? 10.026 19.703 35.016 1.00 51.67 225 ASP D C 1
ATOM 3992 O O . ASP D 1 122 ? 9.658 18.843 35.791 1.00 48.53 225 ASP D O 1
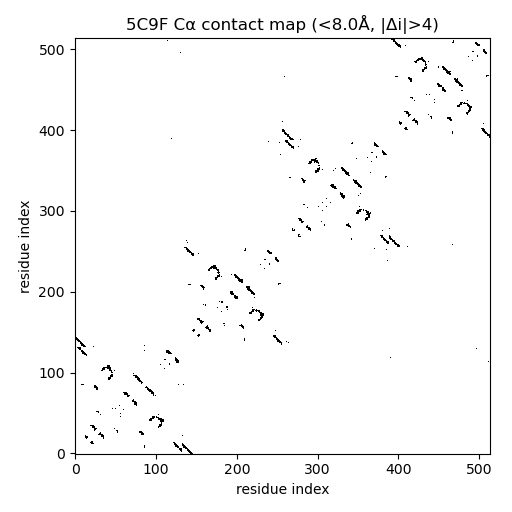ATOM 3997 N N . LEU D 1 123 ? 10.132 19.517 33.701 1.00 17.09 226 LEU D N 1
ATOM 3998 C CA . LEU D 1 123 ? 9.882 18.219 33.066 1.00 23.12 226 LEU D CA 1
ATOM 3999 C C . LEU D 1 123 ? 11.012 17.821 32.203 1.00 19.70 226 LEU D C 1
ATOM 4000 O O . LEU D 1 123 ? 11.574 18.656 31.479 1.00 17.73 226 LEU D O 1
ATOM 4005 N N . LEU D 1 124 ? 11.315 16.537 32.227 1.00 18.80 227 LEU D N 1
ATOM 4006 C CA . LEU D 1 124 ? 12.267 15.918 31.313 1.00 23.16 227 LEU D CA 1
ATOM 4007 C C . LEU D 1 124 ? 11.478 14.947 30.443 1.00 21.14 227 LEU D C 1
ATOM 4008 O O . LEU D 1 124 ? 10.716 14.138 30.962 1.00 27.20 227 LEU D O 1
ATOM 4013 N N . ILE D 1 125 ? 11.603 15.087 29.133 1.00 23.78 228 ILE D N 1
ATOM 4014 C CA . ILE D 1 125 ? 10.771 14.363 28.194 1.00 16.82 228 ILE D CA 1
ATOM 4015 C C . ILE D 1 125 ? 11.652 13.650 27.222 1.00 19.14 228 ILE D C 1
ATOM 4016 O O . ILE D 1 125 ? 12.514 14.251 26.577 1.00 17.56 228 ILE D O 1
ATOM 4021 N N . LEU D 1 126 ? 11.479 12.346 27.162 1.00 21.26 229 LEU D N 1
ATOM 4022 C CA . LEU D 1 126 ? 12.244 11.477 26.309 1.00 25.00 229 LEU D CA 1
ATOM 4023 C C . LEU D 1 126 ? 11.285 10.767 25.360 1.00 28.84 229 LEU D C 1
ATOM 4024 O O . LEU D 1 126 ? 10.315 10.151 25.809 1.00 24.99 229 LEU D O 1
ATOM 4029 N N . ASN D 1 127 ? 11.588 10.831 24.082 1.00 20.95 230 ASN D N 1
ATOM 4030 C CA . ASN D 1 127 ? 10.784 10.175 23.037 1.00 21.22 230 ASN D CA 1
ATOM 4031 C C . ASN D 1 127 ? 11.653 9.160 22.304 1.00 21.48 230 ASN D C 1
ATOM 4032 O O . ASN D 1 127 ? 12.858 9.431 22.058 1.00 24.78 230 ASN D O 1
ATOM 4037 N N . TYR D 1 128 ? 11.079 7.994 22.026 1.00 16.98 231 TYR D N 1
ATOM 4038 C CA . TYR D 1 128 ? 11.800 6.899 21.372 1.00 22.21 231 TYR D CA 1
ATOM 4039 C C . TYR D 1 128 ? 10.883 6.100 20.399 1.00 35.63 231 TYR D C 1
ATOM 4040 O O . TYR D 1 128 ? 9.655 6.179 20.441 1.00 25.54 231 TYR D O 1
ATOM 4049 N N . ALA D 1 129 ? 11.508 5.361 19.492 1.00 31.54 232 ALA D N 1
ATOM 4050 C CA . ALA D 1 129 ? 10.830 4.380 18.624 1.00 32.31 232 ALA D CA 1
ATOM 4051 C C . ALA D 1 129 ? 11.704 3.131 18.551 1.00 47.30 232 ALA D C 1
ATOM 4052 O O . ALA D 1 129 ? 12.896 3.229 18.280 1.00 34.81 232 ALA D O 1
ATOM 4054 N N . ALA D 1 130 ? 11.112 1.981 18.838 1.00 29.82 233 ALA D N 1
ATOM 4055 C CA . ALA D 1 130 ? 11.807 0.708 18.895 1.00 45.89 233 ALA D CA 1
ATOM 4056 C C . ALA D 1 130 ? 11.069 -0.296 17.999 1.00 37.23 233 ALA D C 1
ATOM 4057 O O . ALA D 1 130 ? 9.841 -0.305 18.012 1.00 41.03 233 ALA D O 1
ATOM 4059 N N . ALA D 1 131 ? 11.763 -1.170 17.259 1.00 44.99 234 ALA D N 1
ATOM 4060 C CA . ALA D 1 131 ? 11.075 -2.314 16.636 1.00 33.31 234 ALA D CA 1
ATOM 4061 C C . ALA D 1 131 ? 10.447 -3.188 17.707 1.00 48.85 234 ALA D C 1
ATOM 4062 O O . ALA D 1 131 ? 10.977 -3.269 18.809 1.00 36.41 234 ALA D O 1
ATOM 4064 N N . LEU D 1 132 ? 9.325 -3.840 17.394 1.00 50.55 235 LEU D N 1
ATOM 4065 C CA . LEU D 1 132 ? 8.759 -4.851 18.324 1.00 52.34 235 LEU D CA 1
ATOM 4066 C C . LEU D 1 132 ? 8.999 -6.250 17.775 1.00 69.33 235 LEU D C 1
ATOM 4067 O O . LEU D 1 132 ? 9.065 -6.438 16.557 1.00 43.99 235 LEU D O 1
ATOM 4072 N N . GLU D 1 133 ? 9.149 -7.214 18.683 1.00 123.67 236 GLU D N 1
ATOM 4073 C CA . GLU D 1 133 ? 9.215 -8.628 18.322 1.00 123.57 236 GLU D CA 1
ATOM 4074 C C . GLU D 1 133 ? 7.816 -9.138 18.032 1.00 78.12 236 GLU D C 1
ATOM 4075 O O . GLU D 1 133 ? 7.657 -10.112 17.313 1.00 80.99 236 GLU D O 1
#

InterPro domains:
  IPR001969 Aspartic peptidase, active site [PS00141] (137-148)
  IPR011969 Clan AA aspartic peptidase, C-terminal [TIGR02281] (114-230)
  IPR021109 Aspartic peptidase domain superfamily [G3DSA:2.40.70.10] (104-231)
  IPR021109 Aspartic peptidase domain superfamily [SSF50630] (116-219)
  IPR034122 Retropepsin-like domain, bacterial [cd05483] (122-214)